Protein 1YA5 (pdb70)

Organism: Homo sapiens (NCBI:txid9606)

CATH classification: 2.60.40.10 (+1 more: 2.60.40.10)

GO terms:
  GO:0004713 protein tyrosine kinase activity (F, IDA)
  GO:0035995 detection of muscle stretch (P, IDA)
  GO:0030018 Z disc (C, IDA)
  GO:0005576 extracellular region (C, TAS)
  GO:0005829 cytosol (C, TAS)
  GO:0042802 identical protein binding (F, IPI)
  GO:0005515 protein binding (F, IPI)
  GO:0051015 actin filament binding (F, IDA)
  GO:0097493 structural molecule activity conferring elasticity (F, IDA)
  GO:0004674 protein serine/threonine kinase activity (F, IDA)
  GO:0031674 I band (C, IDA)
  GO:0005509 calcium ion binding (F, IDA)
  GO:0000794 condensed nuclear chromosome (C, IDA)
  GO:0005865 striated muscle thin filament (C, IDA)
  GO:0031430 M band (C, IDA)
  GO:0042805 actinin binding (F, IDA)
  GO:0051592 response to calcium ion (P, IDA)
  GO:0007076 mitotic chromosome condensation (P, IEP)
  GO:0097493 structural molecule activity conferring elasticity (F, TAS)
  GO:0035995 detection of muscle stretch (P, TAS)

Structure (mmCIF, N/CA/C/O backbone):
data_1YA5
#
_entry.id   1YA5
#
_cell.length_a   46.326
_cell.length_b   63.213
_cell.length_c   242.584
_cell.angle_alpha   90.00
_cell.angle_beta   90.00
_cell.angle_gamma   90.00
#
_symmetry.space_group_name_H-M   'P 21 21 21'
#
loop_
_entity.id
_entity.type
_entity.pdbx_description
1 polymer 'N2B-TITIN ISOFORM'
2 polymer TELETHONIN
3 non-polymer 'SULFATE ION'
4 water water
#
loop_
_atom_site.group_PDB
_atom_site.id
_atom_site.type_symbol
_atom_site.label_atom_id
_atom_site.label_alt_id
_atom_site.label_comp_id
_atom_site.label_asym_id
_atom_site.label_entity_id
_atom_site.label_seq_id
_atom_site.pdbx_PDB_ins_code
_atom_site.Cartn_x
_atom_site.Cartn_y
_atom_site.Cartn_z
_atom_site.occupancy
_atom_site.B_iso_or_equiv
_atom_site.auth_seq_id
_atom_site.auth_comp_id
_atom_site.auth_asym_id
_atom_site.auth_atom_id
_atom_site.pdbx_PDB_model_num
ATOM 1 N N . MET A 1 1 ? 21.246 39.957 7.040 1.00 58.74 1 MET A N 1
ATOM 2 C CA . MET A 1 1 ? 22.300 39.085 7.647 1.00 63.55 1 MET A CA 1
ATOM 3 C C . MET A 1 1 ? 22.504 37.768 6.893 1.00 61.43 1 MET A C 1
ATOM 4 O O . MET A 1 1 ? 21.594 37.258 6.243 1.00 59.80 1 MET A O 1
ATOM 9 N N . THR A 1 2 ? 23.711 37.227 6.991 1.00 61.66 2 THR A N 1
ATOM 10 C CA . THR A 1 2 ? 23.997 35.883 6.510 1.00 60.53 2 THR A CA 1
ATOM 11 C C . THR A 1 2 ? 23.137 34.901 7.287 1.00 57.38 2 THR A C 1
ATOM 12 O O . THR A 1 2 ? 23.099 34.962 8.516 1.00 53.91 2 THR A O 1
ATOM 16 N N . THR A 1 3 ? 22.458 34.003 6.584 1.00 53.73 3 THR A N 1
ATOM 17 C CA . THR A 1 3 ? 21.832 32.846 7.233 1.00 50.23 3 THR A CA 1
ATOM 18 C C . THR A 1 3 ? 22.869 32.069 8.039 1.00 52.01 3 THR A C 1
ATOM 19 O O . THR A 1 3 ? 24.057 32.091 7.719 1.00 48.93 3 THR A O 1
ATOM 23 N N . GLN A 1 4 ? 22.405 31.401 9.091 1.00 51.17 4 GLN A N 1
ATOM 24 C CA . GLN A 1 4 ? 23.258 30.500 9.851 1.00 49.43 4 GLN A CA 1
ATOM 25 C C . GLN A 1 4 ? 22.386 29.556 10.620 1.00 44.54 4 GLN A C 1
ATOM 26 O O . GLN A 1 4 ? 21.412 29.953 11.252 1.00 45.33 4 GLN A O 1
ATOM 32 N N . ALA A 1 5 ? 22.766 28.295 10.558 1.00 42.98 5 ALA A N 1
ATOM 33 C CA . ALA A 1 5 ? 22.058 27.261 11.276 1.00 45.24 5 ALA A CA 1
ATOM 34 C C . ALA A 1 5 ? 22.116 27.483 12.783 1.00 45.76 5 ALA A C 1
ATOM 35 O O . ALA A 1 5 ? 23.029 28.122 13.302 1.00 45.57 5 ALA A O 1
ATOM 37 N N . PRO A 1 6 ? 21.124 26.935 13.488 1.00 43.96 6 PRO A N 1
ATOM 38 C CA . PRO A 1 6 ? 21.087 27.076 14.924 1.00 42.43 6 PRO A CA 1
ATOM 39 C C . PRO A 1 6 ? 22.255 26.330 15.532 1.00 43.53 6 PRO A C 1
ATOM 40 O O . PRO A 1 6 ? 22.540 25.201 15.140 1.00 45.45 6 PRO A O 1
ATOM 44 N N . THR A 1 7 ? 22.923 26.933 16.494 1.00 40.88 7 THR A N 1
ATOM 45 C CA . THR A 1 7 ? 23.953 26.203 17.178 1.00 42.87 7 THR A CA 1
ATOM 46 C C . THR A 1 7 ? 24.064 26.588 18.644 1.00 43.92 7 THR A C 1
ATOM 47 O O . THR A 1 7 ? 24.006 27.767 18.991 1.00 51.63 7 THR A O 1
ATOM 51 N N . PHE A 1 8 ? 24.200 25.615 19.529 1.00 43.54 8 PHE A N 1
ATOM 52 C CA . PHE A 1 8 ? 24.347 25.987 20.928 1.00 41.52 8 PHE A CA 1
ATOM 53 C C . PHE A 1 8 ? 25.739 26.548 21.180 1.00 46.61 8 PHE A C 1
ATOM 54 O O . PHE A 1 8 ? 26.722 25.833 21.124 1.00 44.59 8 PHE A O 1
ATOM 62 N N . THR A 1 9 ? 25.829 27.846 21.444 1.00 44.35 9 THR A N 1
ATOM 63 C CA . THR A 1 9 ? 27.088 28.396 21.895 1.00 44.79 9 THR A CA 1
ATOM 64 C C . THR A 1 9 ? 27.341 28.025 23.349 1.00 41.33 9 THR A C 1
ATOM 65 O O . THR A 1 9 ? 28.468 27.831 23.765 1.00 45.19 9 THR A O 1
ATOM 69 N N . GLN A 1 10 ? 26.288 27.891 24.128 1.00 43.33 10 GLN A N 1
ATOM 70 C CA . GLN A 1 10 ? 26.422 27.154 25.372 1.00 45.63 10 GLN A CA 1
ATOM 71 C C . GLN A 1 10 ? 25.254 26.221 25.615 1.00 44.07 10 GLN A C 1
ATOM 72 O O . GLN A 1 10 ? 24.134 26.663 25.813 1.00 45.14 10 GLN A O 1
ATOM 78 N N . PRO A 1 11 ? 25.523 24.920 25.619 1.00 46.27 11 PRO A N 1
ATOM 79 C CA . PRO A 1 11 ? 24.472 23.903 25.712 1.00 45.62 11 PRO A CA 1
ATOM 80 C C . PRO A 1 11 ? 23.864 23.849 27.106 1.00 48.33 11 PRO A C 1
ATOM 81 O O . PRO A 1 11 ? 24.372 24.495 28.016 1.00 48.65 11 PRO A O 1
ATOM 85 N N . LEU A 1 12 ? 22.797 23.073 27.273 1.00 48.51 12 LEU A N 1
ATOM 86 C CA . LEU A 1 12 ? 22.179 22.892 28.579 1.00 47.18 12 LEU A CA 1
ATOM 87 C C . LEU A 1 12 ? 23.150 22.273 29.560 1.00 47.84 12 LEU A C 1
ATOM 88 O O . LEU A 1 12 ? 24.108 21.615 29.161 1.00 50.39 12 LEU A O 1
ATOM 93 N N . GLN A 1 13 ? 22.906 22.482 30.848 1.00 47.46 13 GLN A N 1
ATOM 94 C CA . GLN A 1 13 ? 23.545 21.662 31.850 1.00 47.95 13 GLN A CA 1
ATOM 95 C C . GLN A 1 13 ? 22.537 20.925 32.714 1.00 47.64 13 GLN A C 1
ATOM 96 O O . GLN A 1 13 ? 21.391 21.362 32.876 1.00 49.08 13 GLN A O 1
ATOM 102 N N . SER A 1 14 ? 22.986 19.800 33.259 1.00 48.07 14 SER A N 1
ATOM 103 C CA . SER A 1 14 ? 22.189 18.989 34.161 1.00 48.88 14 SER A CA 1
ATOM 104 C C . SER A 1 14 ? 22.034 19.711 35.491 1.00 48.51 14 SER A C 1
ATOM 105 O O . SER A 1 14 ? 22.789 20.630 35.822 1.00 46.45 14 SER A O 1
ATOM 108 N N . VAL A 1 15 ? 21.027 19.315 36.252 1.00 49.40 15 VAL A N 1
ATOM 109 C CA . VAL A 1 15 ? 20.590 20.149 37.352 1.00 45.34 15 VAL A CA 1
ATOM 110 C C . VAL A 1 15 ? 20.117 19.230 38.443 1.00 46.31 15 VAL A C 1
ATOM 111 O O . VAL A 1 15 ? 19.208 18.412 38.246 1.00 51.77 15 VAL A O 1
ATOM 115 N N . VAL A 1 16 ? 20.757 19.345 39.589 1.00 49.01 16 VAL A N 1
ATOM 116 C CA . VAL A 1 16 ? 20.381 18.590 40.759 1.00 45.69 16 VAL A CA 1
ATOM 117 C C . VAL A 1 16 ? 19.813 19.599 41.724 1.00 51.37 16 VAL A C 1
ATOM 118 O O . VAL A 1 16 ? 20.481 20.568 42.090 1.00 47.28 16 VAL A O 1
ATOM 122 N N . VAL A 1 17 ? 18.570 19.382 42.136 1.00 52.10 17 VAL A N 1
ATOM 123 C CA . VAL A 1 17 ? 17.911 20.334 42.994 1.00 50.36 17 VAL A CA 1
ATOM 124 C C . VAL A 1 17 ? 17.218 19.635 44.153 1.00 50.99 17 VAL A C 1
ATOM 125 O O . VAL A 1 17 ? 16.842 18.473 44.054 1.00 48.99 17 VAL A O 1
ATOM 129 N N . LEU A 1 18 ? 17.054 20.353 45.255 1.00 50.73 18 LEU A N 1
ATOM 130 C CA . LEU A 1 18 ? 16.273 19.853 46.369 1.00 49.31 18 LEU A CA 1
ATOM 131 C C . LEU A 1 18 ? 14.768 20.104 46.197 1.00 50.37 18 LEU A C 1
ATOM 132 O O . LEU A 1 18 ? 14.334 21.196 45.804 1.00 50.45 18 LEU A O 1
ATOM 137 N N . GLU A 1 19 ? 13.974 19.081 46.509 1.00 51.05 19 GLU A N 1
ATOM 138 C CA . GLU A 1 19 ? 12.514 19.163 46.421 1.00 50.30 19 GLU A CA 1
ATOM 139 C C . GLU A 1 19 ? 11.973 20.470 46.998 1.00 48.06 19 GLU A C 1
ATOM 140 O O . GLU A 1 19 ? 12.335 20.864 48.096 1.00 52.02 19 GLU A O 1
ATOM 146 N N . GLY A 1 20 ? 11.106 21.134 46.253 1.00 42.28 20 GLY A N 1
ATOM 147 C CA . GLY A 1 20 ? 10.542 22.386 46.697 1.00 49.17 20 GLY A CA 1
ATOM 148 C C . GLY A 1 20 ? 11.348 23.590 46.259 1.00 48.24 20 GLY A C 1
ATOM 149 O O . GLY A 1 20 ? 10.943 24.718 46.498 1.00 46.10 20 GLY A O 1
ATOM 150 N N . SER A 1 21 ? 12.481 23.345 45.600 1.00 52.53 21 SER A N 1
ATOM 151 C CA . SER A 1 21 ? 13.346 24.414 45.088 1.00 52.33 21 SER A CA 1
ATOM 152 C C . SER A 1 21 ? 13.115 24.774 43.614 1.00 54.01 21 SER A C 1
ATOM 153 O O . SER A 1 21 ? 12.481 24.016 42.870 1.00 53.04 21 SER A O 1
ATOM 156 N N . THR A 1 22 ? 13.634 25.933 43.202 1.00 51.61 22 THR A N 1
ATOM 157 C CA . THR A 1 22 ? 13.638 26.323 41.789 1.00 52.81 22 THR A CA 1
ATOM 158 C C . THR A 1 22 ? 14.695 25.598 40.965 1.00 50.53 22 THR A C 1
ATOM 159 O O . THR A 1 22 ? 15.866 25.577 41.337 1.00 49.19 22 THR A O 1
ATOM 163 N N . ALA A 1 23 ? 14.285 25.060 39.819 1.00 46.99 23 ALA A N 1
ATOM 164 C CA . ALA A 1 23 ? 15.195 24.434 38.871 1.00 43.96 23 ALA A CA 1
ATOM 165 C C . ALA A 1 23 ? 15.256 25.284 37.625 1.00 46.82 23 ALA A C 1
ATOM 166 O O . ALA A 1 23 ? 14.227 25.638 37.069 1.00 50.92 23 ALA A O 1
ATOM 168 N N . THR A 1 24 ? 16.465 25.633 37.204 1.00 48.23 24 THR A N 1
ATOM 169 C CA . THR A 1 24 ? 16.660 26.466 36.045 1.00 43.31 24 THR A CA 1
ATOM 170 C C . THR A 1 24 ? 17.486 25.748 34.984 1.00 44.27 24 THR A C 1
ATOM 171 O O . THR A 1 24 ? 18.605 25.319 35.234 1.00 45.37 24 THR A O 1
ATOM 175 N N . PHE A 1 25 ? 16.920 25.608 33.799 1.00 42.09 25 PHE A N 1
ATOM 176 C CA . PHE A 1 25 ? 17.659 25.099 32.668 1.00 42.42 25 PHE A CA 1
ATOM 177 C C . PHE A 1 25 ? 17.811 26.269 31.752 1.00 43.95 25 PHE A C 1
ATOM 178 O O . PHE A 1 25 ? 16.823 26.893 31.385 1.00 46.21 25 PHE A O 1
ATOM 186 N N . GLU A 1 26 ? 19.037 26.605 31.393 1.00 47.16 26 GLU A N 1
ATOM 187 C CA . GLU A 1 26 ? 19.204 27.640 30.398 1.00 52.28 26 GLU A CA 1
ATOM 188 C C . GLU A 1 26 ? 20.299 27.297 29.384 1.00 51.54 26 GLU A C 1
ATOM 189 O O . GLU A 1 26 ? 21.137 26.427 29.636 1.00 53.45 26 GLU A O 1
ATOM 195 N N . ALA A 1 27 ? 20.246 27.953 28.225 1.00 51.07 27 ALA A N 1
ATOM 196 C CA . ALA A 1 27 ? 21.154 27.686 27.104 1.00 50.69 27 ALA A CA 1
ATOM 197 C C . ALA A 1 27 ? 21.289 28.922 26.225 1.00 50.62 27 ALA A C 1
ATOM 198 O O . ALA A 1 27 ? 20.420 29.795 26.233 1.00 45.61 27 ALA A O 1
ATOM 200 N N . HIS A 1 28 ? 22.375 28.987 25.461 1.00 50.59 28 HIS A N 1
ATOM 201 C CA . HIS A 1 28 ? 22.538 30.042 24.484 1.00 51.28 28 HIS A CA 1
ATOM 202 C C . HIS A 1 28 ? 22.604 29.443 23.084 1.00 51.71 28 HIS A C 1
ATOM 203 O O . HIS A 1 28 ? 23.369 28.510 22.838 1.00 53.65 28 HIS A O 1
ATOM 210 N N . ILE A 1 29 ? 21.775 29.971 22.186 1.00 49.57 29 ILE A N 1
ATOM 211 C CA . ILE A 1 29 ? 21.642 29.475 20.824 1.00 47.40 29 ILE A CA 1
ATOM 212 C C . ILE A 1 29 ? 21.840 30.637 19.881 1.00 50.44 29 ILE A C 1
ATOM 213 O O . ILE A 1 29 ? 21.378 31.739 20.155 1.00 49.40 29 ILE A O 1
ATOM 218 N N . SER A 1 30 ? 22.526 30.415 18.772 1.00 49.87 30 SER A N 1
ATOM 219 C CA . SER A 1 30 ? 22.596 31.453 17.764 1.00 48.04 30 SER A CA 1
ATOM 220 C C . SER A 1 30 ? 22.163 30.875 16.439 1.00 49.73 30 SER A C 1
ATOM 221 O O . SER A 1 30 ? 22.137 29.660 16.274 1.00 48.98 30 SER A O 1
ATOM 224 N N . GLY A 1 31 ? 21.785 31.743 15.506 1.00 47.90 31 GLY 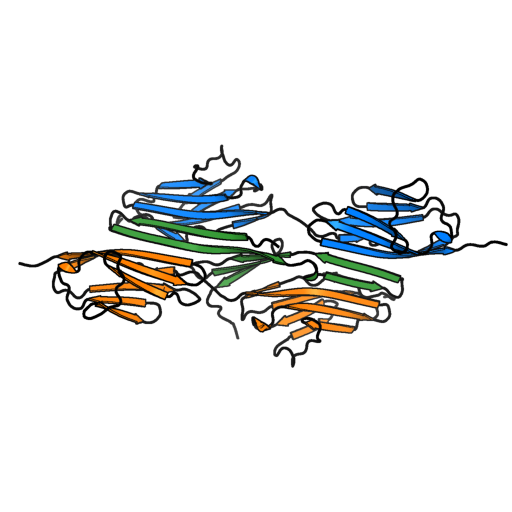A N 1
ATOM 225 C CA . GLY A 1 31 ? 21.475 31.297 14.163 1.00 48.52 31 GLY A CA 1
ATOM 226 C C . GLY A 1 31 ? 20.486 32.201 13.486 1.00 47.10 31 GLY A C 1
ATOM 227 O O . GLY A 1 31 ? 19.733 32.895 14.152 1.00 54.55 31 GLY A O 1
ATOM 228 N N . PHE A 1 32 ? 20.483 32.185 12.161 1.00 47.69 32 PHE A N 1
ATOM 229 C CA . PHE A 1 32 ? 19.727 33.147 11.398 1.00 47.48 32 PHE A CA 1
ATOM 230 C C . PHE A 1 32 ? 18.986 32.450 10.265 1.00 48.82 32 PHE A C 1
ATOM 231 O O . PHE A 1 32 ? 19.569 31.674 9.512 1.00 48.96 32 PHE A O 1
ATOM 239 N N . PRO A 1 33 ? 17.682 32.707 10.157 1.00 48.73 33 PRO A N 1
ATOM 240 C CA . PRO A 1 33 ? 16.934 33.555 11.090 1.00 47.62 33 PRO A CA 1
ATOM 241 C C . PRO A 1 33 ? 16.902 32.956 12.503 1.00 47.67 33 PRO A C 1
ATOM 242 O O . PRO A 1 33 ? 17.057 31.742 12.654 1.00 50.37 33 PRO A O 1
ATOM 246 N N . VAL A 1 34 ? 16.707 33.785 13.531 1.00 47.08 34 VAL A N 1
ATOM 247 C CA . VAL A 1 34 ? 16.693 33.269 14.906 1.00 46.58 34 VAL A CA 1
ATOM 248 C C . VAL A 1 34 ? 15.830 32.016 14.995 1.00 46.63 34 VAL A C 1
ATOM 249 O O . VAL A 1 34 ? 14.715 31.985 14.493 1.00 47.62 34 VAL A O 1
ATOM 253 N N . PRO A 1 35 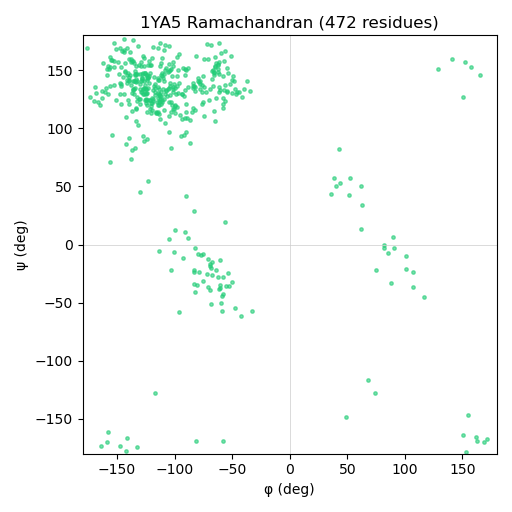? 16.376 30.956 15.588 1.00 45.63 35 PRO A N 1
ATOM 254 C CA . PRO A 1 35 ? 15.718 29.662 15.497 1.00 46.64 35 PRO A CA 1
ATOM 255 C C . PRO A 1 35 ? 14.374 29.641 16.185 1.00 46.81 35 PRO A C 1
ATOM 256 O O . PRO A 1 35 ? 14.077 30.503 16.997 1.00 46.36 35 PRO A O 1
ATOM 260 N N . GLU A 1 36 ? 13.558 28.661 15.828 1.00 48.99 36 GLU A N 1
ATOM 261 C CA . GLU A 1 36 ? 12.337 28.376 16.544 1.00 50.20 36 GLU A CA 1
ATOM 262 C C . GLU A 1 36 ? 12.737 27.365 17.584 1.00 48.03 36 GLU A C 1
ATOM 263 O O . GLU A 1 36 ? 13.441 26.412 17.286 1.00 48.41 36 GLU A O 1
ATOM 269 N N . VAL A 1 37 ? 12.315 27.576 18.819 1.00 49.74 37 VAL A N 1
ATOM 270 C CA . VAL A 1 37 ? 12.768 26.716 19.885 1.00 45.77 37 VAL A CA 1
ATOM 271 C C . VAL A 1 37 ? 11.608 26.074 20.607 1.00 45.15 37 VAL A C 1
ATOM 272 O O . VAL A 1 37 ? 10.507 26.597 20.637 1.00 45.55 37 VAL A O 1
ATOM 276 N N . SER A 1 38 ? 11.868 24.925 21.199 1.00 44.86 38 SER A N 1
ATOM 277 C CA . SER A 1 38 ? 10.843 24.228 21.934 1.00 43.42 38 SER A CA 1
ATOM 278 C C . SER A 1 38 ? 11.491 23.272 22.922 1.00 44.35 38 SER A C 1
ATOM 279 O O . SER A 1 38 ? 12.544 22.718 22.663 1.00 45.03 38 SER A O 1
ATOM 282 N N . TRP A 1 39 ? 10.849 23.096 24.065 1.00 48.21 39 TRP A N 1
ATOM 283 C CA . TRP A 1 39 ? 11.429 22.360 25.181 1.00 45.31 39 TRP A CA 1
ATOM 284 C C . TRP A 1 39 ? 10.658 21.063 25.336 1.00 43.22 39 TRP A C 1
ATOM 285 O O . TRP A 1 39 ? 9.451 21.039 25.117 1.00 47.25 39 TRP A O 1
ATOM 296 N N . PHE A 1 40 ? 11.350 19.998 25.718 1.00 44.07 40 PHE A N 1
ATOM 297 C CA . PHE A 1 40 ? 10.750 18.675 25.885 1.00 43.87 40 PHE A CA 1
ATOM 298 C C . PHE A 1 40 ? 11.196 18.030 27.189 1.00 50.40 40 PHE A C 1
ATOM 299 O O . PHE A 1 40 ? 12.337 18.203 27.633 1.00 46.04 40 PHE A O 1
ATOM 307 N N . ARG A 1 41 ? 10.306 17.245 27.781 1.00 50.09 41 ARG A N 1
ATOM 308 C CA . ARG A 1 41 ? 10.701 16.443 28.910 1.00 48.78 41 ARG A CA 1
ATOM 309 C C . ARG A 1 41 ? 10.429 15.008 28.566 1.00 46.96 41 ARG A C 1
ATOM 310 O O . ARG A 1 41 ? 9.326 14.645 28.203 1.00 41.46 41 ARG A O 1
ATOM 318 N N . ASP A 1 42 ? 11.464 14.191 28.661 1.00 51.85 42 ASP A N 1
ATOM 319 C CA . ASP A 1 42 ? 11.349 12.812 28.222 1.00 53.89 42 ASP A CA 1
ATOM 320 C C . ASP A 1 42 ? 10.608 12.723 26.894 1.00 50.31 42 ASP A C 1
ATOM 321 O O . ASP A 1 42 ? 9.638 11.993 26.774 1.00 49.88 42 ASP A O 1
ATOM 326 N N . GLY A 1 43 ? 11.076 13.476 25.900 1.00 50.87 43 GLY A N 1
ATOM 327 C CA . GLY A 1 43 ? 10.533 13.394 24.545 1.00 51.22 43 GLY A CA 1
ATOM 328 C C . GLY A 1 43 ? 9.171 14.033 24.278 1.00 51.89 43 GLY A C 1
ATOM 329 O O . GLY A 1 43 ? 8.849 14.329 23.127 1.00 54.32 43 GLY A O 1
ATOM 330 N N . GLN A 1 44 ? 8.361 14.229 25.318 1.00 48.91 44 GLN A N 1
ATOM 331 C CA . GLN A 1 44 ? 7.100 14.956 25.185 1.00 46.98 44 GLN A CA 1
ATOM 332 C C . GLN A 1 44 ? 7.331 16.457 25.293 1.00 49.57 44 GLN A C 1
ATOM 333 O O . GLN A 1 44 ? 8.100 16.890 26.131 1.00 54.96 44 GLN A O 1
ATOM 339 N N . VAL A 1 45 ? 6.669 17.265 24.476 1.00 49.33 45 VAL A N 1
ATOM 340 C CA . VAL A 1 45 ? 6.840 18.709 24.608 1.00 48.66 45 VAL A CA 1
ATOM 341 C C . VAL A 1 45 ? 6.314 19.211 25.929 1.00 49.41 45 VAL A C 1
ATOM 342 O O . VAL A 1 45 ? 5.410 18.619 26.514 1.00 53.27 45 VAL A O 1
ATOM 346 N N . ILE A 1 46 ? 6.887 20.312 26.394 1.00 48.69 46 ILE A N 1
ATOM 347 C CA . ILE A 1 46 ? 6.513 20.897 27.663 1.00 44.34 46 ILE A CA 1
ATOM 348 C C . ILE A 1 46 ? 5.597 22.102 27.474 1.00 45.75 46 ILE A C 1
ATOM 349 O O . ILE A 1 46 ? 5.846 22.943 26.629 1.00 43.80 46 ILE A O 1
ATOM 354 N N . SER A 1 47 ? 4.517 22.151 28.254 1.00 46.44 47 SER A N 1
ATOM 355 C CA . SER A 1 47 ? 3.677 23.334 28.376 1.00 42.70 47 SER A CA 1
ATOM 356 C C . SER A 1 47 ? 3.215 23.463 29.824 1.00 45.54 47 SER A C 1
ATOM 357 O O . SER A 1 47 ? 3.576 22.660 30.691 1.00 46.72 47 SER A O 1
ATOM 360 N N . THR A 1 48 ? 2.406 24.470 30.098 1.00 40.92 48 THR A N 1
ATOM 361 C CA . THR A 1 48 ? 1.976 24.661 31.457 1.00 40.60 48 THR A CA 1
ATOM 362 C C . THR A 1 48 ? 0.931 23.634 31.835 1.00 42.29 48 THR A C 1
ATOM 363 O O . THR A 1 48 ? 0.563 23.520 32.999 1.00 46.70 48 THR A O 1
ATOM 367 N N . SER A 1 49 ? 0.464 22.870 30.859 1.00 40.92 49 SER A N 1
ATOM 368 C CA . SER A 1 49 ? -0.459 21.794 31.146 1.00 40.53 49 SER A CA 1
ATOM 369 C C . SER A 1 49 ? 0.261 20.536 31.586 1.00 42.65 49 SER A C 1
ATOM 370 O O . SER A 1 49 ? -0.340 19.665 32.223 1.00 47.22 49 SER A O 1
ATOM 373 N N . THR A 1 50 ? 1.535 20.424 31.239 1.00 42.27 50 THR A N 1
ATOM 374 C CA . THR A 1 50 ? 2.314 19.264 31.668 1.00 44.17 50 THR A CA 1
ATOM 375 C C . THR A 1 50 ? 3.233 19.612 32.820 1.00 46.73 50 THR A C 1
ATOM 376 O O . THR A 1 50 ? 3.660 18.740 33.573 1.00 47.52 50 THR A O 1
ATOM 380 N N . LEU A 1 51 ? 3.548 20.891 32.957 1.00 48.05 51 LEU A N 1
ATOM 381 C CA . LEU A 1 51 ? 4.438 21.312 34.019 1.00 47.36 51 LEU A CA 1
ATOM 382 C C . LEU A 1 51 ? 3.929 22.571 34.656 1.00 49.61 51 LEU A C 1
ATOM 383 O O . LEU A 1 51 ? 4.489 23.643 34.459 1.00 55.15 51 LEU A O 1
ATOM 388 N N . PRO A 1 52 ? 2.868 22.450 35.443 1.00 53.88 52 PRO A N 1
ATOM 389 C CA . PRO A 1 52 ? 2.201 23.662 35.915 1.00 55.09 52 PRO A CA 1
ATOM 390 C C . PRO A 1 52 ? 3.204 24.521 36.684 1.00 51.81 52 PRO A C 1
ATOM 391 O O . PRO A 1 52 ? 3.856 24.038 37.595 1.00 51.46 52 PRO A O 1
ATOM 395 N N . GLY A 1 53 ? 3.343 25.777 36.301 1.00 50.50 53 GLY A N 1
ATOM 396 C CA . GLY A 1 53 ? 4.359 26.610 36.904 1.00 52.91 53 GLY A CA 1
ATOM 397 C C . GLY A 1 53 ? 5.432 27.093 35.951 1.00 55.27 53 GLY A C 1
ATOM 398 O O . GLY A 1 53 ? 5.788 28.275 35.975 1.00 55.17 53 GLY A O 1
ATOM 399 N N . VAL A 1 54 ? 5.947 26.187 35.121 1.00 53.72 54 VAL A N 1
ATOM 400 C CA . VAL A 1 54 ? 7.082 26.501 34.261 1.00 53.41 54 VAL A CA 1
ATOM 401 C C . VAL A 1 54 ? 6.955 27.894 33.690 1.00 53.35 54 VAL A C 1
ATOM 402 O O . VAL A 1 54 ? 5.892 28.303 33.229 1.00 53.34 54 VAL A O 1
ATOM 406 N N . GLN A 1 55 ? 8.049 28.622 33.755 1.00 54.09 55 GLN A N 1
ATOM 407 C CA . GLN A 1 55 ? 8.216 29.818 32.967 1.00 56.92 55 GLN A CA 1
ATOM 408 C C . GLN A 1 55 ? 9.180 29.404 31.879 1.00 53.17 55 GLN A C 1
ATOM 409 O O . GLN A 1 55 ? 9.746 28.325 31.954 1.00 58.33 55 GLN A O 1
ATOM 415 N N . ILE A 1 56 ? 9.387 30.241 30.873 1.00 52.54 56 ILE A N 1
ATOM 416 C CA . ILE A 1 56 ? 10.179 29.834 29.714 1.00 50.03 56 ILE A CA 1
ATOM 417 C C . ILE A 1 56 ? 10.367 31.050 28.840 1.00 47.27 56 ILE A C 1
ATOM 418 O O . ILE A 1 56 ? 9.401 31.709 28.478 1.00 51.59 56 ILE A O 1
ATOM 423 N N . SER A 1 57 ? 11.597 31.368 28.485 1.00 48.51 57 SER A N 1
ATOM 424 C CA . SER A 1 57 ? 11.795 32.547 27.672 1.00 49.47 57 SER A CA 1
ATOM 425 C C . SER A 1 57 ? 12.909 32.333 26.683 1.00 47.43 57 SER A C 1
ATOM 426 O O . SER A 1 57 ? 13.708 31.408 26.820 1.00 50.09 57 SER A O 1
ATOM 429 N N . PHE A 1 58 ? 12.967 33.229 25.696 1.00 48.33 58 PHE A N 1
ATOM 430 C CA . PHE A 1 58 ? 13.983 33.181 24.672 1.00 48.43 58 PHE A CA 1
ATOM 431 C C . PHE A 1 58 ? 14.159 34.602 24.128 1.00 45.84 58 PHE A C 1
ATOM 432 O O . PHE A 1 58 ? 13.417 35.010 23.241 1.00 53.68 58 PHE A O 1
ATOM 440 N N . SER A 1 59 ? 15.116 35.346 24.672 1.00 48.33 59 SER A N 1
ATOM 441 C CA . SER A 1 59 ? 15.462 36.656 24.124 1.00 51.16 59 SER A CA 1
ATOM 442 C C . SER A 1 59 ? 16.973 36.833 23.957 1.00 51.51 59 SER A C 1
ATOM 443 O O . SER A 1 59 ? 17.751 36.395 24.799 1.00 54.21 59 SER A O 1
ATOM 446 N N . ASP A 1 60 ? 17.365 37.475 22.869 1.00 51.75 60 ASP A N 1
ATOM 447 C CA . ASP A 1 60 ? 18.766 37.635 22.534 1.00 48.86 60 ASP A CA 1
ATOM 448 C C . ASP A 1 60 ? 19.589 36.377 22.819 1.00 50.65 60 ASP A C 1
ATOM 449 O O . ASP A 1 60 ? 20.631 36.432 23.465 1.00 45.95 60 ASP A O 1
ATOM 454 N N . GLY A 1 61 ? 19.096 35.248 22.314 1.00 51.99 61 GLY A N 1
ATOM 455 C CA . GLY A 1 61 ? 19.855 34.008 22.277 1.00 49.63 61 GLY A CA 1
ATOM 456 C C . GLY A 1 61 ? 19.808 33.261 23.591 1.00 43.93 61 GLY A C 1
ATOM 457 O O . GLY A 1 61 ? 20.400 32.199 23.715 1.00 47.82 61 GLY A O 1
ATOM 458 N N . ARG A 1 62 ? 19.108 33.835 24.578 1.00 50.29 62 ARG A N 1
ATOM 459 C CA . ARG A 1 62 ? 18.918 33.259 25.919 1.00 49.53 62 ARG A CA 1
ATOM 460 C C . ARG A 1 62 ? 17.667 32.371 25.932 1.00 51.60 62 ARG A C 1
ATOM 461 O O . ARG A 1 62 ? 16.554 32.890 25.880 1.00 54.57 62 ARG A O 1
ATOM 469 N N . ALA A 1 63 ? 17.837 31.053 26.009 1.00 48.92 63 ALA A N 1
ATOM 470 C CA . ALA A 1 63 ? 16.730 30.134 26.271 1.00 52.49 63 ALA A CA 1
ATOM 471 C C . ALA A 1 63 ? 16.791 29.684 27.718 1.00 51.83 63 ALA A C 1
ATOM 472 O O . ALA A 1 63 ? 17.868 29.614 28.305 1.00 59.62 63 ALA A O 1
ATOM 474 N N . LYS A 1 64 ? 15.656 29.375 28.301 1.00 52.29 64 LYS A N 1
ATOM 475 C CA . LYS A 1 64 ? 15.596 29.312 29.732 1.00 49.28 64 LYS A CA 1
ATOM 476 C C . LYS A 1 64 ? 14.288 28.674 30.076 1.00 47.15 64 LYS A C 1
ATOM 477 O O . LYS A 1 64 ? 13.243 29.052 29.554 1.00 44.86 64 LYS A O 1
ATOM 483 N N . LEU A 1 65 ? 14.364 27.679 30.927 1.00 44.34 65 LEU A N 1
ATOM 484 C CA . LEU A 1 65 ? 13.203 27.040 31.445 1.00 41.71 65 LEU A CA 1
ATOM 485 C C . LEU A 1 65 ? 13.446 26.968 32.942 1.00 44.60 65 LEU A C 1
ATOM 486 O O . LEU A 1 65 ? 14.491 26.494 33.378 1.00 47.49 65 LEU A O 1
ATOM 491 N N . THR A 1 66 ? 12.487 27.468 33.722 1.00 50.77 66 THR A N 1
ATOM 492 C CA . THR A 1 66 ? 12.536 27.435 35.193 1.00 45.49 66 THR A CA 1
ATOM 493 C C . THR A 1 66 ? 11.300 26.771 35.782 1.00 45.31 66 THR A C 1
ATOM 494 O O . THR A 1 66 ? 10.171 27.192 35.504 1.00 42.41 66 THR A O 1
ATOM 498 N N . ILE A 1 67 ? 11.508 25.746 36.596 1.00 44.01 67 ILE A N 1
ATOM 499 C CA . ILE A 1 67 ? 10.442 25.205 37.422 1.00 47.35 67 ILE A CA 1
ATOM 500 C C . ILE A 1 67 ? 10.470 25.814 38.822 1.00 49.87 67 ILE A C 1
ATOM 501 O O . ILE A 1 67 ? 11.399 25.574 39.592 1.00 49.80 67 ILE A O 1
ATOM 506 N N . PRO A 1 68 ? 9.460 26.626 39.147 1.00 54.36 68 PRO A N 1
ATOM 507 C CA . PRO A 1 68 ? 9.369 27.271 40.458 1.00 52.37 68 PRO A CA 1
ATOM 508 C C . PRO A 1 68 ? 9.596 26.398 41.695 1.00 56.34 68 PRO A C 1
ATOM 509 O O . PRO A 1 68 ? 10.461 26.738 42.516 1.00 59.32 68 PRO A O 1
ATOM 513 N N . ALA A 1 69 ? 8.864 25.296 41.855 1.00 53.82 69 ALA A N 1
ATOM 514 C CA . ALA A 1 69 ? 9.026 24.501 43.070 1.00 49.23 69 ALA A CA 1
ATOM 515 C C . ALA A 1 69 ? 9.056 23.027 42.744 1.00 48.99 69 ALA A C 1
ATOM 516 O O . ALA A 1 69 ? 8.067 22.326 42.880 1.00 53.17 69 ALA A O 1
ATOM 518 N N . VAL A 1 70 ? 10.208 22.544 42.323 1.00 53.21 70 VAL A N 1
ATOM 519 C CA . VAL A 1 70 ? 10.273 21.206 41.765 1.00 51.42 70 VAL A CA 1
ATOM 520 C C . VAL A 1 70 ? 9.677 20.150 42.676 1.00 51.29 70 VAL A C 1
ATOM 521 O O . VAL A 1 70 ? 9.720 20.271 43.892 1.00 52.92 70 VAL A O 1
ATOM 525 N N . THR A 1 71 ? 9.103 19.120 42.079 1.00 48.07 71 THR A N 1
ATOM 526 C CA . THR A 1 71 ? 8.695 17.955 42.832 1.00 51.32 71 THR A CA 1
ATOM 527 C C . THR A 1 71 ? 9.535 16.798 42.379 1.00 47.22 71 THR A C 1
ATOM 528 O O . THR A 1 71 ? 10.207 16.883 41.385 1.00 52.41 71 THR A O 1
ATOM 532 N N . LYS A 1 72 ? 9.480 15.687 43.085 1.00 57.05 72 LYS A N 1
ATOM 533 C CA . LYS A 1 72 ? 10.313 14.558 42.683 1.00 56.02 72 LYS A CA 1
ATOM 534 C C . LYS A 1 72 ? 9.833 13.957 41.392 1.00 54.39 72 LYS A C 1
ATOM 535 O O . LYS A 1 72 ? 10.563 13.213 40.742 1.00 58.39 72 LYS A O 1
ATOM 541 N N . ALA A 1 73 ? 8.604 14.268 41.008 1.00 53.57 73 ALA A N 1
ATOM 542 C CA . ALA A 1 73 ? 8.082 13.736 39.759 1.00 49.18 73 ALA A CA 1
ATOM 543 C C . ALA A 1 73 ? 8.774 14.419 38.591 1.00 50.40 73 ALA A C 1
ATOM 544 O O . ALA A 1 73 ? 8.888 13.852 37.514 1.00 50.62 73 ALA A O 1
ATOM 546 N N . ASN A 1 74 ? 9.263 15.635 38.824 1.00 49.36 74 ASN A N 1
ATOM 547 C CA . ASN A 1 74 ? 9.769 16.474 37.756 1.00 45.16 74 ASN A CA 1
ATOM 548 C C . ASN A 1 74 ? 11.088 16.005 37.163 1.00 49.56 74 ASN A C 1
ATOM 549 O O . ASN A 1 74 ? 11.490 16.462 36.101 1.00 45.82 74 ASN A O 1
ATOM 554 N N . SER A 1 75 ? 11.737 15.066 37.844 1.00 49.86 75 SER A N 1
ATOM 555 C CA . SER A 1 75 ? 13.028 14.548 37.415 1.00 49.77 75 SER A CA 1
ATOM 556 C C . SER A 1 75 ? 12.934 13.907 36.037 1.00 49.93 75 SER A C 1
ATOM 557 O O . SER A 1 75 ? 12.031 13.124 35.776 1.00 52.87 75 SER A O 1
ATOM 560 N N . GLY A 1 76 ? 13.870 14.246 35.155 1.00 50.03 76 GLY A N 1
ATOM 561 C CA . GLY A 1 76 ? 13.979 13.568 33.879 1.00 46.05 76 GLY A CA 1
ATOM 562 C C . GLY A 1 76 ? 14.905 14.239 32.887 1.00 49.91 76 GLY A C 1
ATOM 563 O O . GLY A 1 76 ? 15.634 15.159 33.233 1.00 53.07 76 GLY A O 1
ATOM 564 N N . ARG A 1 77 ? 14.868 13.762 31.647 1.00 48.90 77 ARG A N 1
ATOM 565 C CA . ARG A 1 77 ? 15.698 14.270 30.577 1.00 49.54 77 ARG A CA 1
ATOM 566 C C . ARG A 1 77 ? 15.006 15.476 30.005 1.00 46.03 77 ARG A C 1
ATOM 567 O O . ARG A 1 77 ? 13.920 15.378 29.476 1.00 51.57 77 ARG A O 1
ATOM 575 N N . TYR A 1 78 ? 15.643 16.615 30.105 1.00 48.37 78 TYR A N 1
ATOM 576 C CA . TYR A 1 78 ? 15.107 17.815 29.507 1.00 47.03 78 TYR A CA 1
ATOM 577 C C . TYR A 1 78 ? 15.891 18.160 28.250 1.00 49.01 78 TYR A C 1
ATOM 578 O O . TYR A 1 78 ? 17.118 18.095 28.250 1.00 49.03 78 TYR A O 1
ATOM 587 N N . SER A 1 79 ? 15.192 18.497 27.169 1.00 52.98 79 SER A N 1
ATOM 588 C CA . SER A 1 79 ? 15.824 18.841 25.890 1.00 49.51 79 SER A CA 1
ATOM 589 C C . SER A 1 79 ? 15.332 20.167 25.412 1.00 44.27 79 SER A C 1
ATOM 590 O O . SER A 1 79 ? 14.220 20.579 25.726 1.00 48.89 79 SER A O 1
ATOM 593 N N . LEU A 1 80 ? 16.163 20.814 24.629 1.00 48.24 80 LEU A N 1
ATOM 594 C CA . LEU A 1 80 ? 15.822 22.036 23.955 1.00 44.64 80 LEU A CA 1
ATOM 595 C C . LEU A 1 80 ? 16.104 21.774 22.487 1.00 44.37 80 LEU A C 1
ATOM 596 O O . LEU A 1 80 ? 17.210 21.374 22.140 1.00 48.67 80 LEU A O 1
ATOM 601 N N . LYS A 1 81 ? 15.120 21.977 21.630 1.00 42.40 81 LYS A N 1
ATOM 602 C CA . LYS A 1 81 ? 15.332 21.889 20.190 1.00 42.48 81 LYS A CA 1
ATOM 603 C C . LYS A 1 81 ? 15.266 23.265 19.557 1.00 43.84 81 LYS A C 1
ATOM 604 O O . LYS A 1 81 ? 14.462 24.103 19.959 1.00 42.91 81 LYS A O 1
ATOM 610 N N . ALA A 1 82 ? 16.148 23.493 18.585 1.00 45.12 82 ALA A N 1
ATOM 611 C CA . ALA A 1 82 ? 16.183 24.738 17.820 1.00 47.98 82 ALA A CA 1
ATOM 612 C C . ALA A 1 82 ? 16.282 24.450 16.325 1.00 48.53 82 ALA A C 1
ATOM 613 O O . ALA A 1 82 ? 17.209 23.767 15.876 1.00 48.40 82 ALA A O 1
ATOM 615 N N . THR A 1 83 ? 15.332 24.967 15.553 1.00 45.22 83 THR A N 1
ATOM 616 C CA . THR A 1 83 ? 15.362 24.762 14.109 1.00 46.08 83 THR A CA 1
ATOM 617 C C . THR A 1 83 ? 15.238 26.096 13.391 1.00 42.64 83 THR A C 1
ATOM 618 O O . THR A 1 83 ? 14.533 26.997 13.842 1.00 45.45 83 THR A O 1
ATOM 622 N N . ASN A 1 84 ? 15.938 26.228 12.279 1.00 43.48 84 ASN A N 1
ATOM 623 C CA . ASN A 1 84 ? 15.586 27.224 11.284 1.00 46.06 84 ASN A CA 1
ATOM 624 C C . ASN A 1 84 ? 15.791 26.650 9.890 1.00 47.67 84 ASN A C 1
ATOM 625 O O . ASN A 1 84 ? 15.926 25.425 9.741 1.00 46.25 84 ASN A O 1
ATOM 630 N N . GLY A 1 85 ? 15.783 27.507 8.871 1.00 46.01 85 GLY A N 1
ATOM 631 C CA . GLY A 1 85 ? 15.905 27.033 7.498 1.00 45.77 85 GLY A CA 1
ATOM 632 C C . GLY A 1 85 ? 17.205 26.287 7.249 1.00 48.32 85 GLY A C 1
ATOM 633 O O . GLY A 1 85 ? 17.245 25.304 6.513 1.00 51.33 85 GLY A O 1
ATOM 634 N N . SER A 1 86 ? 18.281 26.755 7.865 1.00 47.50 86 SER A N 1
ATOM 635 C CA . SER A 1 86 ? 19.589 26.188 7.611 1.00 45.20 86 SER A CA 1
ATOM 636 C C . SER A 1 86 ? 19.896 24.926 8.398 1.00 40.48 86 SER A C 1
ATOM 637 O O . SER A 1 86 ? 20.956 24.349 8.231 1.00 42.80 86 SER A O 1
ATOM 640 N N . GLY A 1 87 ? 18.993 24.495 9.267 1.00 45.47 87 GLY A N 1
ATOM 641 C CA . GLY A 1 87 ? 19.301 23.320 10.083 1.00 47.56 87 GLY A CA 1
ATOM 642 C C . GLY A 1 87 ? 18.647 23.270 11.451 1.00 46.70 87 GLY A C 1
ATOM 643 O O . GLY A 1 87 ? 17.691 23.982 11.712 1.00 44.08 87 GLY A O 1
ATOM 644 N N . GLN A 1 88 ? 19.154 22.406 12.322 1.00 46.92 88 GLN A N 1
ATOM 645 C CA . GLN A 1 88 ? 18.545 22.230 13.620 1.00 45.60 88 GLN A CA 1
ATOM 646 C C . GLN A 1 88 ? 19.506 21.670 14.650 1.00 46.66 88 GLN A C 1
ATOM 647 O O . GLN A 1 88 ? 20.446 20.962 14.304 1.00 47.69 88 GLN A O 1
ATOM 653 N N . ALA A 1 89 ? 19.274 22.011 15.917 1.00 44.11 89 ALA A N 1
ATOM 654 C CA . ALA A 1 89 ? 20.113 21.557 17.030 1.00 41.91 89 ALA A CA 1
ATOM 655 C C . ALA A 1 89 ? 19.276 21.181 18.226 1.00 45.58 89 ALA A C 1
ATOM 656 O O . ALA A 1 89 ? 18.243 21.795 18.500 1.00 49.10 89 ALA A O 1
ATOM 658 N N . THR A 1 90 ? 19.730 20.174 18.949 1.00 44.45 90 THR A N 1
ATOM 659 C CA . THR A 1 90 ? 19.106 19.794 20.199 1.00 44.77 90 THR A CA 1
ATOM 660 C C . THR A 1 90 ? 20.154 19.712 21.308 1.00 44.60 90 THR A C 1
ATOM 661 O O . THR A 1 90 ? 21.289 19.304 21.096 1.00 45.06 90 THR A O 1
ATOM 665 N N . SER A 1 91 ? 19.757 20.110 22.496 1.00 48.01 91 SER A N 1
ATOM 666 C CA . SER A 1 91 ? 20.584 20.005 23.681 1.00 43.50 91 SER A CA 1
ATOM 667 C C . SER A 1 91 ? 19.773 19.266 24.740 1.00 42.26 91 SER A C 1
ATOM 668 O O . SER A 1 91 ? 18.587 19.538 24.948 1.00 41.62 91 SER A O 1
ATOM 671 N N . THR A 1 92 ? 20.403 18.316 25.398 1.00 41.14 92 THR A N 1
ATOM 672 C CA . THR A 1 92 ? 19.683 17.476 26.336 1.00 43.50 92 THR A CA 1
ATOM 673 C C . THR A 1 92 ? 20.487 17.381 27.613 1.00 42.50 92 THR A C 1
ATOM 674 O O . THR A 1 92 ? 21.699 17.280 27.570 1.00 44.60 92 THR A O 1
ATOM 678 N N . ALA A 1 93 ? 19.793 17.418 28.739 1.00 45.26 93 ALA A N 1
ATOM 679 C CA . ALA A 1 93 ? 20.401 17.484 30.061 1.00 48.92 93 ALA A CA 1
ATOM 680 C C . ALA A 1 93 ? 19.405 16.832 31.026 1.00 48.41 93 ALA A C 1
ATOM 681 O O . ALA A 1 93 ? 18.216 16.769 30.714 1.00 53.77 93 ALA A O 1
ATOM 683 N N . GLU A 1 94 ? 19.864 16.352 32.183 1.00 51.35 94 GLU A N 1
ATOM 684 C CA . GLU A 1 94 ? 18.941 15.794 33.197 1.00 50.77 94 GLU A CA 1
ATOM 685 C C . GLU A 1 94 ? 18.599 16.701 34.400 1.00 47.01 94 GLU A C 1
ATOM 686 O O . GLU A 1 94 ? 19.384 17.574 34.815 1.00 46.79 94 GLU A O 1
ATOM 692 N N . LEU A 1 95 ? 17.424 16.462 34.972 1.00 47.20 95 LEU A N 1
ATOM 693 C CA . LEU A 1 95 ? 17.059 17.034 36.271 1.00 47.19 95 LEU A CA 1
ATOM 694 C C . LEU A 1 95 ? 16.959 15.921 37.282 1.00 47.07 95 LEU A C 1
ATOM 695 O O . LEU A 1 95 ? 16.247 14.942 37.061 1.00 51.35 95 LEU A O 1
ATOM 700 N N . LEU A 1 96 ? 17.699 16.053 38.374 1.00 47.73 96 LEU A N 1
ATOM 701 C CA . LEU A 1 96 ? 17.568 15.142 39.477 1.00 45.87 96 LEU A CA 1
ATOM 702 C C . LEU A 1 96 ? 17.070 15.926 40.640 1.00 45.90 96 LEU A C 1
ATOM 703 O O . LEU A 1 96 ? 17.718 16.843 41.111 1.00 51.71 96 LEU A O 1
ATOM 708 N N . VAL A 1 97 ? 15.865 15.604 41.059 1.00 52.17 97 VAL A N 1
ATOM 709 C CA . VAL A 1 97 ? 15.296 16.194 42.244 1.00 50.68 97 VAL A CA 1
ATOM 710 C C . VAL A 1 97 ? 15.518 15.266 43.431 1.00 52.16 97 VAL A C 1
ATOM 711 O O . VAL A 1 97 ? 15.344 14.033 43.350 1.00 48.19 97 VAL A O 1
ATOM 715 N N . LYS A 1 98 ? 15.865 15.894 44.544 1.00 51.37 98 LYS A N 1
ATOM 716 C CA . LYS A 1 98 ? 16.339 15.215 45.728 1.00 48.21 98 LYS A CA 1
ATOM 717 C C . LYS A 1 98 ? 15.536 15.651 46.949 1.00 51.71 98 LYS A C 1
ATOM 718 O O . LYS A 1 98 ? 15.083 16.801 47.041 1.00 46.23 98 LYS A O 1
ATOM 724 N N . ALA A 1 99 ? 15.373 14.724 47.892 1.00 49.69 99 ALA A N 1
ATOM 725 C CA . ALA A 1 99 ? 14.649 14.994 49.127 1.00 48.61 99 ALA A CA 1
ATOM 726 C C . ALA A 1 99 ? 15.517 15.759 50.086 1.00 49.24 99 ALA A C 1
ATOM 727 O O . ALA A 1 99 ? 16.719 15.474 50.187 1.00 51.45 99 ALA A O 1
ATOM 729 N N . GLU A 1 100 ? 14.934 16.736 50.779 1.00 47.02 100 GLU A N 1
ATOM 730 C CA . GLU A 1 100 ? 15.654 17.393 51.867 1.00 54.77 100 GLU A CA 1
ATOM 731 C C . GLU A 1 100 ? 15.624 16.389 52.989 1.00 53.41 100 GLU A C 1
ATOM 732 O O . GLU A 1 100 ? 14.553 15.943 53.396 1.00 56.12 100 GLU A O 1
ATOM 738 N N . THR A 1 101 ? 16.805 16.010 53.456 1.00 52.64 101 THR A N 1
ATOM 739 C CA . THR A 1 101 ? 16.928 15.151 54.607 1.00 50.26 101 THR A CA 1
ATOM 740 C C . THR A 1 101 ? 17.689 15.971 55.606 1.00 52.50 101 THR A C 1
ATOM 741 O O . THR A 1 101 ? 18.173 17.052 55.280 1.00 50.20 101 THR A O 1
ATOM 745 N N . ALA A 1 102 ? 17.744 15.474 56.835 1.00 50.64 102 ALA A N 1
ATOM 746 C CA . ALA A 1 102 ? 18.571 16.039 57.886 1.00 48.87 102 ALA A CA 1
ATOM 747 C C . ALA A 1 102 ? 18.771 14.923 58.883 1.00 49.81 102 ALA A C 1
ATOM 748 O O . ALA A 1 102 ? 17.808 14.264 59.292 1.00 52.97 102 ALA A O 1
ATOM 750 N N . PRO A 1 103 ? 20.025 14.672 59.251 1.00 49.76 103 PRO A N 1
ATOM 751 C CA . PRO A 1 103 ? 20.334 13.667 60.264 1.00 49.98 103 PRO A CA 1
ATOM 752 C C . PRO A 1 103 ? 19.781 14.052 61.632 1.00 51.56 103 PRO A C 1
ATOM 753 O O . PRO A 1 103 ? 19.606 15.236 61.908 1.00 49.28 103 PRO A O 1
ATOM 757 N N . PRO A 1 104 ? 19.502 13.052 62.490 1.00 52.48 104 PRO A N 1
ATOM 758 C CA . PRO A 1 104 ? 18.972 13.290 63.823 1.00 46.17 104 PRO A CA 1
ATOM 759 C C . PRO A 1 104 ? 19.804 14.296 64.584 1.00 46.58 104 PRO A C 1
ATOM 760 O O . PRO A 1 104 ? 21.026 14.285 64.523 1.00 48.62 104 PRO A O 1
ATOM 764 N N . ASN A 1 105 ? 19.141 15.192 65.282 1.00 51.98 105 ASN A N 1
ATOM 765 C CA . ASN A 1 105 ? 19.844 16.134 66.136 1.00 46.03 105 ASN A CA 1
ATOM 766 C C . ASN A 1 105 ? 19.139 16.203 67.480 1.00 48.38 105 ASN A C 1
ATOM 767 O O . ASN A 1 105 ? 17.907 16.247 67.546 1.00 49.31 105 ASN A O 1
ATOM 772 N N . PHE A 1 106 ? 19.917 16.162 68.552 1.00 52.92 106 PHE A N 1
ATOM 773 C CA . PHE A 1 106 ? 19.379 16.401 69.883 1.00 48.01 106 PHE A CA 1
ATOM 774 C C . PHE A 1 106 ? 19.514 17.884 70.210 1.00 47.68 106 PHE A C 1
ATOM 775 O O . PHE A 1 106 ? 20.562 18.345 70.670 1.00 41.33 106 PHE A O 1
ATOM 783 N N . VAL A 1 107 ? 18.453 18.630 69.932 1.00 45.50 107 VAL A N 1
ATOM 784 C CA . VAL A 1 107 ? 18.370 20.023 70.364 1.00 44.47 107 VAL A CA 1
ATOM 785 C C . VAL A 1 107 ? 18.507 20.101 71.870 1.00 44.22 107 VAL A C 1
ATOM 786 O O . VAL A 1 107 ? 19.212 20.964 72.393 1.00 51.83 107 VAL A O 1
ATOM 790 N N . GLN A 1 108 ? 17.841 19.190 72.565 1.00 44.40 108 GLN A N 1
ATOM 791 C CA . GLN A 1 108 ? 17.986 19.066 74.000 1.00 44.76 108 GLN A CA 1
ATOM 792 C C . GLN A 1 108 ? 18.492 17.663 74.285 1.00 48.23 108 GLN A C 1
ATOM 793 O O . GLN A 1 108 ? 17.841 16.683 73.952 1.00 50.84 108 GLN A O 1
ATOM 799 N N . ARG A 1 109 ? 19.660 17.555 74.895 1.00 49.67 109 ARG A N 1
ATOM 800 C CA . ARG A 1 109 ? 20.161 16.247 75.256 1.00 50.23 109 ARG A CA 1
ATOM 801 C C . ARG A 1 109 ? 19.735 15.916 76.682 1.00 51.40 109 ARG A C 1
ATOM 802 O O . ARG A 1 109 ? 19.496 16.819 77.497 1.00 49.22 109 ARG A O 1
ATOM 810 N N . LEU A 1 110 ? 19.601 14.617 76.948 1.00 47.95 110 LEU A N 1
ATOM 811 C CA . LEU A 1 110 ? 19.265 14.086 78.263 1.00 46.26 110 LEU A CA 1
ATOM 812 C C . LEU A 1 110 ? 20.191 14.719 79.285 1.00 49.33 110 LEU A C 1
ATOM 813 O O . LEU A 1 110 ? 21.352 14.961 78.985 1.00 52.30 110 LEU A O 1
ATOM 818 N N . GLN A 1 111 ? 19.701 14.976 80.492 1.00 48.69 111 GLN A N 1
ATOM 819 C CA . GLN A 1 111 ? 20.561 15.523 81.526 1.00 48.50 111 GLN A CA 1
ATOM 820 C C . GLN A 1 111 ? 20.622 14.625 82.743 1.00 47.00 111 GLN A C 1
ATOM 821 O O . GLN A 1 111 ? 19.663 13.915 83.064 1.00 43.16 111 GLN A O 1
ATOM 827 N N . SER A 1 112 ? 21.775 14.641 83.395 1.00 44.18 112 SER A N 1
ATOM 828 C CA . SER A 1 112 ? 22.006 13.808 84.556 1.00 46.92 112 SER A CA 1
ATOM 829 C C . SER A 1 112 ? 21.379 14.422 85.799 1.00 47.98 112 SER A C 1
ATOM 830 O O . SER A 1 112 ? 21.415 15.640 85.994 1.00 46.23 112 SER A O 1
ATOM 833 N N . MET A 1 113 ? 20.803 13.571 86.641 1.00 51.68 113 MET A N 1
ATOM 834 C CA . MET A 1 113 ? 20.155 14.051 87.848 1.00 54.07 113 MET A CA 1
ATOM 835 C C . MET A 1 113 ? 20.141 13.012 88.969 1.00 52.02 113 MET A C 1
ATOM 836 O O . MET A 1 113 ? 20.176 11.807 88.717 1.00 52.62 113 MET A O 1
ATOM 841 N N . THR A 1 114 ? 20.101 13.497 90.206 1.00 47.65 114 THR A N 1
ATOM 842 C CA . THR A 1 114 ? 19.840 12.658 91.366 1.00 49.22 114 THR A CA 1
ATOM 843 C C . THR A 1 114 ? 18.456 12.986 91.912 1.00 45.79 114 THR A C 1
ATOM 844 O O . THR A 1 114 ? 18.011 14.126 91.847 1.00 36.56 114 THR A O 1
ATOM 848 N N . VAL A 1 115 ? 17.770 11.983 92.446 1.00 45.47 115 VAL A N 1
ATOM 849 C CA . VAL A 1 115 ? 16.475 12.240 93.071 1.00 44.06 115 VAL A CA 1
ATOM 850 C C . VAL A 1 115 ? 16.221 11.380 94.303 1.00 43.71 115 VAL A C 1
ATOM 851 O O . VAL A 1 115 ? 16.951 10.430 94.567 1.00 48.15 115 VAL A O 1
ATOM 855 N N . ARG A 1 116 ? 15.180 11.742 95.059 1.00 45.39 116 ARG A N 1
ATOM 856 C CA . ARG A 1 116 ? 14.784 11.056 96.274 1.00 49.15 116 ARG A CA 1
ATOM 857 C C . ARG A 1 116 ? 13.762 9.985 95.934 1.00 47.85 116 ARG A C 1
ATOM 858 O O . ARG A 1 116 ? 12.758 10.265 95.274 1.00 48.52 116 ARG A O 1
ATOM 866 N N . GLN A 1 117 ? 14.002 8.760 96.367 1.00 47.01 117 GLN A N 1
ATOM 867 C CA . GLN A 1 117 ? 13.112 7.673 95.982 1.00 47.85 117 GLN A CA 1
ATOM 868 C C . GLN A 1 117 ? 11.668 8.073 96.251 1.00 48.31 117 GLN A C 1
ATOM 869 O O . GLN A 1 117 ? 11.385 8.734 97.250 1.00 48.21 117 GLN A O 1
ATOM 875 N N . GLY A 1 118 ? 10.768 7.690 95.349 1.00 47.46 118 GLY A N 1
ATOM 876 C CA . GLY A 1 118 ? 9.346 7.949 95.520 1.00 45.13 118 GLY A CA 1
ATOM 877 C C . GLY A 1 118 ? 8.839 9.040 94.599 1.00 48.34 118 GLY A C 1
ATOM 878 O O . GLY A 1 118 ? 7.651 9.095 94.286 1.00 45.98 118 GLY A O 1
ATOM 879 N N . SER A 1 119 ? 9.739 9.906 94.150 1.00 46.28 119 SER A N 1
ATOM 880 C CA . SER A 1 119 ? 9.331 11.071 93.374 1.00 48.15 119 SER A CA 1
ATOM 881 C C . SER A 1 119 ? 9.100 10.732 91.910 1.00 46.71 119 SER A C 1
ATOM 882 O O . SER A 1 119 ? 9.546 9.696 91.426 1.00 45.94 119 SER A O 1
ATOM 885 N N . GLN A 1 120 ? 8.391 11.614 91.216 1.00 45.04 120 GLN A N 1
ATOM 886 C CA . GLN A 1 120 ? 8.178 11.499 89.780 1.00 44.61 120 GLN A CA 1
ATOM 887 C C . GLN A 1 120 ? 9.464 11.899 89.072 1.00 44.45 120 GLN A C 1
ATOM 888 O O . GLN A 1 120 ? 10.185 12.768 89.555 1.00 41.55 120 GLN A O 1
ATOM 894 N N . VAL A 1 121 ? 9.763 11.243 87.948 1.00 47.80 121 VAL A N 1
ATOM 895 C CA . VAL A 1 121 ? 10.944 11.579 87.143 1.00 47.16 121 VAL A CA 1
ATOM 896 C C . VAL A 1 121 ? 10.654 11.676 85.649 1.00 47.09 121 VAL A C 1
ATOM 897 O O . VAL A 1 121 ? 10.274 10.694 85.017 1.00 48.86 121 VAL A O 1
ATOM 901 N N . ARG A 1 122 ? 10.834 12.874 85.101 1.00 52.45 122 ARG A N 1
ATOM 902 C CA . ARG A 1 122 ? 10.758 13.104 83.653 1.00 53.49 122 ARG A CA 1
ATOM 903 C C . ARG A 1 122 ? 12.147 13.255 83.022 1.00 51.60 122 ARG A C 1
ATOM 904 O O . ARG A 1 122 ? 12.853 14.223 83.298 1.00 45.21 122 ARG A O 1
ATOM 912 N N . LEU A 1 123 ? 12.535 12.307 82.171 1.00 46.40 123 LEU A N 1
ATOM 913 C CA . LEU A 1 123 ? 13.786 12.443 81.434 1.00 47.39 123 LEU A CA 1
ATOM 914 C C . LEU A 1 123 ? 13.492 12.813 80.002 1.00 47.78 123 LEU A C 1
ATOM 915 O O . LEU A 1 123 ? 12.980 11.996 79.251 1.00 46.91 123 LEU A O 1
ATOM 920 N N . GLN A 1 124 ? 13.828 14.036 79.613 1.00 48.07 124 GLN A N 1
ATOM 921 C CA . GLN A 1 124 ? 13.443 14.515 78.300 1.00 47.36 124 GLN A CA 1
ATOM 922 C C . GLN A 1 124 ? 14.554 14.967 77.362 1.00 48.37 124 GLN A C 1
ATOM 923 O O . GLN A 1 124 ? 15.647 15.352 77.778 1.00 48.13 124 GLN A O 1
ATOM 929 N N . VAL A 1 125 ? 14.225 14.945 76.078 1.00 49.24 125 VAL A N 1
ATOM 930 C CA . VAL A 1 125 ? 15.143 15.297 75.019 1.00 46.93 125 VAL A CA 1
ATOM 931 C C . VAL A 1 125 ? 14.315 15.946 73.932 1.00 49.64 125 VAL A C 1
ATOM 932 O O . VAL A 1 125 ? 13.119 15.661 73.813 1.00 47.95 125 VAL A O 1
ATOM 936 N N . ARG A 1 126 ? 14.936 16.825 73.152 1.00 47.42 126 ARG A N 1
ATOM 937 C CA . ARG A 1 126 ? 14.290 17.355 71.966 1.00 45.28 126 ARG A CA 1
ATOM 938 C C . ARG A 1 126 ? 15.106 16.999 70.745 1.00 49.22 126 ARG A C 1
ATOM 939 O O . ARG A 1 126 ? 16.272 17.394 70.640 1.00 50.98 126 ARG A O 1
ATOM 947 N N . VAL A 1 127 ? 14.474 16.284 69.811 1.00 52.22 127 VAL A N 1
ATOM 948 C CA . VAL A 1 127 ? 15.143 15.693 68.649 1.00 49.15 127 VAL A CA 1
ATOM 949 C C . VAL A 1 127 ? 14.550 16.139 67.310 1.00 49.72 127 VAL A C 1
ATOM 950 O O . VAL A 1 127 ? 13.340 16.139 67.123 1.00 51.55 127 VAL A O 1
ATOM 954 N N . THR A 1 128 ? 15.412 16.493 66.369 1.00 46.18 128 THR A N 1
ATOM 955 C CA . THR A 1 128 ? 14.976 16.888 65.041 1.00 46.47 128 THR A CA 1
ATOM 956 C C . THR A 1 128 ? 15.579 15.925 64.039 1.00 46.78 128 THR A C 1
ATOM 957 O O . THR A 1 128 ? 16.572 15.279 64.329 1.00 44.98 128 THR A O 1
ATOM 961 N N . GLY A 1 129 ? 14.992 15.865 62.847 1.00 48.52 129 GLY A N 1
ATOM 962 C CA . GLY A 1 129 ? 15.475 15.015 61.773 1.00 47.14 129 GLY A CA 1
ATOM 963 C C . GLY A 1 129 ? 14.447 14.852 60.671 1.00 47.28 129 GLY A C 1
ATOM 964 O O . GLY A 1 129 ? 13.251 14.816 60.911 1.00 46.28 129 GLY A O 1
ATOM 965 N N . ILE A 1 130 ? 14.931 14.755 59.443 1.00 49.51 130 ILE A N 1
ATOM 966 C CA . ILE A 1 130 ? 14.089 14.546 58.272 1.00 47.78 130 ILE A CA 1
ATOM 967 C C . ILE A 1 130 ? 14.782 13.454 57.486 1.00 45.41 130 ILE A C 1
ATOM 968 O O . ILE A 1 130 ? 15.906 13.627 57.055 1.00 50.12 130 ILE A O 1
ATOM 973 N N . PRO A 1 131 ? 14.128 12.315 57.322 1.00 46.61 131 PRO A N 1
ATOM 974 C CA . PRO A 1 131 ? 12.787 12.055 57.843 1.00 48.58 131 PRO A CA 1
ATOM 975 C C . PRO A 1 131 ? 12.808 11.987 59.353 1.00 48.65 131 PRO A C 1
ATOM 976 O O . PRO A 1 131 ? 13.869 12.017 59.949 1.00 50.28 131 PRO A O 1
ATOM 980 N N . THR A 1 132 ? 11.630 11.929 59.957 1.00 53.09 132 THR A N 1
ATOM 981 C CA . THR A 1 132 ? 11.454 11.925 61.401 1.00 51.81 132 THR A CA 1
ATOM 982 C C . THR A 1 132 ? 12.187 10.765 62.047 1.00 52.61 132 THR A C 1
ATOM 983 O O . THR A 1 132 ? 11.883 9.607 61.782 1.00 51.80 132 THR A O 1
ATOM 987 N N . PRO A 1 133 ? 13.168 11.065 62.902 1.00 52.84 133 PRO A N 1
ATOM 988 C CA . PRO A 1 133 ? 13.902 9.973 63.526 1.00 51.26 133 PRO A CA 1
ATOM 989 C C . PRO A 1 133 ? 13.039 9.050 64.400 1.00 50.27 133 PRO A C 1
ATOM 990 O O . PRO A 1 133 ? 12.075 9.486 65.018 1.00 51.05 133 PRO A O 1
ATOM 994 N N . VAL A 1 134 ? 13.389 7.775 64.429 1.00 51.92 134 VAL A N 1
ATOM 995 C CA . VAL A 1 134 ? 12.853 6.881 65.428 1.00 49.92 134 VAL A CA 1
ATOM 996 C C . VAL A 1 134 ? 13.597 7.133 66.732 1.00 48.04 134 VAL A C 1
ATOM 997 O O . VAL A 1 134 ? 14.819 7.259 66.744 1.00 47.35 134 VAL A O 1
ATOM 1001 N N . VAL A 1 135 ? 12.854 7.237 67.821 1.00 45.95 135 VAL A N 1
ATOM 1002 C CA . VAL A 1 135 ? 13.425 7.529 69.122 1.00 44.68 135 VAL A CA 1
ATOM 1003 C C . VAL A 1 135 ? 13.128 6.360 70.085 1.00 46.90 135 VAL A C 1
ATOM 1004 O O . VAL A 1 135 ? 12.011 5.844 70.149 1.00 44.53 135 VAL A O 1
ATOM 1008 N N . LYS A 1 136 ? 14.141 5.918 70.807 1.00 44.65 136 LYS A N 1
ATOM 1009 C CA . LYS A 1 136 ? 14.009 4.742 71.656 1.00 45.76 136 LYS A CA 1
ATOM 1010 C C . LYS A 1 136 ? 14.774 4.999 72.946 1.00 44.81 136 LYS A C 1
ATOM 1011 O O . LYS A 1 136 ? 15.857 5.574 72.881 1.00 44.41 136 LYS A O 1
ATOM 1017 N N . PHE A 1 137 ? 14.216 4.597 74.099 1.00 42.61 137 PHE A N 1
ATOM 1018 C CA . PHE A 1 137 ? 14.884 4.792 75.402 1.00 43.64 137 PHE A CA 1
ATOM 1019 C C . PHE A 1 137 ? 15.471 3.523 75.993 1.00 44.11 137 PHE A C 1
ATOM 1020 O O . PHE A 1 137 ? 14.924 2.427 75.824 1.00 50.18 137 PHE A O 1
ATOM 1028 N N . TYR A 1 138 ? 16.568 3.698 76.722 1.00 48.02 138 TYR A N 1
ATOM 1029 C CA . TYR A 1 138 ? 17.354 2.611 77.310 1.00 44.00 138 TYR A CA 1
ATOM 1030 C C . TYR A 1 138 ? 17.846 2.932 78.723 1.00 45.72 138 TYR A C 1
ATOM 1031 O O . TYR A 1 138 ? 18.229 4.075 79.018 1.00 43.01 138 TYR A O 1
ATOM 1040 N N . ARG A 1 139 ? 17.875 1.893 79.559 1.00 45.79 139 ARG A N 1
ATOM 1041 C CA . ARG A 1 139 ? 18.578 1.884 80.853 1.00 46.00 139 ARG A CA 1
ATOM 1042 C C . ARG A 1 139 ? 19.587 0.759 80.845 1.00 44.82 139 ARG A C 1
ATOM 1043 O O . ARG A 1 139 ? 19.219 -0.402 80.733 1.00 44.44 139 ARG A O 1
ATOM 1051 N N . ASP A 1 140 ? 20.860 1.102 80.947 1.00 47.66 140 ASP A N 1
ATOM 1052 C CA . ASP A 1 140 ? 21.910 0.099 80.957 1.00 44.72 140 ASP A CA 1
ATOM 1053 C C . ASP A 1 140 ? 21.828 -0.898 79.800 1.00 48.74 140 ASP A C 1
ATOM 1054 O O . ASP A 1 140 ? 22.032 -2.126 79.961 1.00 41.84 140 ASP A O 1
ATOM 1059 N N . GLY A 1 141 ? 21.551 -0.341 78.630 1.00 47.42 141 GLY A N 1
ATOM 1060 C CA . GLY A 1 141 ? 21.634 -1.063 77.379 1.00 42.46 141 GLY A CA 1
ATOM 1061 C C . GLY A 1 141 ? 20.385 -1.840 77.054 1.00 46.02 141 GLY A C 1
ATOM 1062 O O . GLY A 1 141 ? 20.277 -2.411 75.967 1.00 51.89 141 GLY A O 1
ATOM 1063 N N . ALA A 1 142 ? 19.438 -1.902 77.979 1.00 43.22 142 ALA A N 1
ATOM 1064 C CA . ALA A 1 142 ? 18.183 -2.600 77.675 1.00 43.17 142 ALA A CA 1
ATOM 1065 C C . ALA A 1 142 ? 17.140 -1.550 77.326 1.00 44.75 142 ALA A C 1
ATOM 1066 O O . ALA A 1 142 ? 17.079 -0.505 77.973 1.00 42.85 142 ALA A O 1
ATOM 1068 N N . GLU A 1 143 ? 16.334 -1.815 76.301 1.00 45.79 143 GLU A N 1
ATOM 1069 C CA . GLU A 1 143 ? 15.347 -0.841 75.858 1.00 45.93 143 GLU A CA 1
ATOM 1070 C C . GLU A 1 143 ? 14.118 -0.754 76.782 1.00 49.31 143 GLU A C 1
ATOM 1071 O O . GLU A 1 143 ? 13.566 -1.788 77.232 1.00 46.20 143 GLU A O 1
ATOM 1077 N N . ILE A 1 144 ? 13.679 0.476 77.049 1.00 42.36 144 ILE A N 1
ATOM 1078 C CA . ILE A 1 144 ? 12.439 0.695 77.792 1.00 41.30 144 ILE A CA 1
ATOM 1079 C C . ILE A 1 144 ? 11.309 1.016 76.838 1.00 45.16 144 ILE A C 1
ATOM 1080 O O . ILE A 1 144 ? 11.356 2.005 76.109 1.00 48.04 144 ILE A O 1
ATOM 1085 N N . GLN A 1 145 ? 10.274 0.195 76.832 1.00 50.55 145 GLN A N 1
ATOM 1086 C CA . GLN A 1 145 ? 9.075 0.579 76.100 1.00 52.28 145 GLN A CA 1
ATOM 1087 C C . GLN A 1 145 ? 7.983 1.049 77.060 1.00 51.05 145 GLN A C 1
ATOM 1088 O O . GLN A 1 145 ? 7.922 0.624 78.213 1.00 49.60 145 GLN A O 1
ATOM 1094 N N . SER A 1 146 ? 7.142 1.949 76.568 1.00 53.00 146 SER A N 1
ATOM 1095 C CA . SER A 1 146 ? 6.106 2.596 77.355 1.00 48.41 146 SER A CA 1
ATOM 1096 C C . SER A 1 146 ? 5.268 1.648 78.197 1.00 49.59 146 SER A C 1
ATOM 1097 O O . SER A 1 146 ? 4.813 0.612 77.724 1.00 53.06 146 SER A O 1
ATOM 1100 N N . SER A 1 147 ? 5.055 2.021 79.454 1.00 51.76 147 SER A N 1
ATOM 1101 C CA . SER A 1 147 ? 4.152 1.303 80.334 1.00 46.65 147 SER A CA 1
ATOM 1102 C C . SER A 1 147 ? 3.601 2.264 81.378 1.00 47.83 147 SER A C 1
ATOM 1103 O O . SER A 1 147 ? 4.041 3.413 81.460 1.00 48.17 147 SER A O 1
ATOM 1106 N N . LEU A 1 148 ? 2.645 1.783 82.170 1.00 49.79 148 LEU A N 1
ATOM 1107 C CA . LEU A 1 148 ? 2.198 2.466 83.382 1.00 52.61 148 LEU A CA 1
ATOM 1108 C C . LEU A 1 148 ? 3.334 3.238 84.069 1.00 54.29 148 LEU A C 1
ATOM 1109 O O . LEU A 1 148 ? 3.223 4.448 84.278 1.00 52.38 148 LEU A O 1
ATOM 1114 N N . ASP A 1 149 ? 4.416 2.540 84.421 1.00 55.28 149 ASP A N 1
ATOM 1115 C CA . ASP A 1 149 ? 5.446 3.079 85.323 1.00 52.52 149 ASP A CA 1
ATOM 1116 C C . ASP A 1 149 ? 6.449 3.942 84.603 1.00 51.09 149 ASP A C 1
ATOM 1117 O O . ASP A 1 149 ? 7.123 4.777 85.206 1.00 49.46 149 ASP A O 1
ATOM 1122 N N . PHE A 1 150 ? 6.566 3.709 83.311 1.00 52.76 150 PHE A N 1
ATOM 1123 C CA . PHE A 1 150 ? 7.538 4.394 82.496 1.00 48.43 150 PHE A CA 1
ATOM 1124 C C . PHE A 1 150 ? 6.846 4.859 81.222 1.00 52.65 150 PHE A C 1
ATOM 1125 O O . PHE A 1 150 ? 6.913 4.196 80.187 1.00 48.98 150 PHE A O 1
ATOM 1133 N N . GLN A 1 151 ? 6.172 5.993 81.290 1.00 49.65 151 GLN A N 1
ATOM 1134 C CA . GLN A 1 151 ? 5.421 6.376 80.138 1.00 47.75 151 GLN A CA 1
ATOM 1135 C C . GLN A 1 151 ? 6.104 7.367 79.238 1.00 48.41 151 GLN A C 1
ATOM 1136 O O . GLN A 1 151 ? 6.436 8.496 79.617 1.00 49.14 151 GLN A O 1
ATOM 1142 N N . ILE A 1 152 ? 6.314 6.871 78.029 1.00 47.04 152 ILE A N 1
ATOM 1143 C CA . ILE A 1 152 ? 6.928 7.596 76.941 1.00 48.16 152 ILE A CA 1
ATOM 1144 C C . ILE A 1 152 ? 5.843 8.291 76.128 1.00 46.68 152 ILE A C 1
ATOM 1145 O O . ILE A 1 152 ? 4.724 7.800 75.987 1.00 48.84 152 ILE A O 1
ATOM 1150 N N . SER A 1 153 ? 6.188 9.449 75.610 1.00 48.49 153 SER A N 1
ATOM 1151 C CA . SER A 1 153 ? 5.208 10.299 74.975 1.00 50.62 153 SER A CA 1
ATOM 1152 C C . SER A 1 153 ? 5.954 11.405 74.266 1.00 52.12 153 SER A C 1
ATOM 1153 O O . SER A 1 153 ? 6.893 11.973 74.819 1.00 51.90 153 SER A O 1
ATOM 1156 N N . GLN A 1 154 ? 5.553 11.707 73.039 1.00 55.33 154 GLN A N 1
ATOM 1157 C CA . GLN A 1 154 ? 6.161 12.835 72.356 1.00 53.05 154 GLN A CA 1
ATOM 1158 C C . GLN A 1 154 ? 5.178 13.970 72.228 1.00 49.33 154 GLN A C 1
ATOM 1159 O O . GLN A 1 154 ? 3.987 13.757 72.057 1.00 49.32 154 GLN A O 1
ATOM 1165 N N . GLU A 1 155 ? 5.693 15.180 72.365 1.00 51.97 155 GLU A N 1
ATOM 1166 C CA . GLU A 1 155 ? 4.908 16.389 72.200 1.00 50.68 155 GLU A CA 1
ATOM 1167 C C . GLU A 1 155 ? 5.643 17.266 71.199 1.00 51.27 155 GLU A C 1
ATOM 1168 O O . GLU A 1 155 ? 6.531 18.040 71.561 1.00 50.58 155 GLU A O 1
ATOM 1174 N N . GLY A 1 156 ? 5.272 17.128 69.933 1.00 49.43 156 GLY A N 1
ATOM 1175 C CA . GLY A 1 156 ? 6.066 17.668 68.853 1.00 50.16 156 GLY A CA 1
ATOM 1176 C C . GLY A 1 156 ? 7.368 16.906 68.754 1.00 51.73 156 GLY A C 1
ATOM 1177 O O . GLY A 1 156 ? 7.389 15.697 68.489 1.00 50.44 156 GLY A O 1
ATOM 1178 N N . ASP A 1 157 ? 8.462 17.617 68.986 1.00 54.99 157 ASP A N 1
ATOM 1179 C CA . ASP A 1 157 ? 9.792 17.036 68.865 1.00 53.67 157 ASP A CA 1
ATOM 1180 C C . ASP A 1 157 ? 10.346 16.794 70.263 1.00 50.68 157 ASP A C 1
ATOM 1181 O O . ASP A 1 157 ? 11.480 16.375 70.431 1.00 49.50 157 ASP A O 1
ATOM 1186 N N . LEU A 1 158 ? 9.523 17.054 71.268 1.00 47.57 158 LEU A N 1
ATOM 1187 C CA . LEU A 1 158 ? 9.903 16.775 72.642 1.00 50.43 158 LEU A CA 1
ATOM 1188 C C . LEU A 1 158 ? 9.495 15.363 73.034 1.00 45.53 158 LEU A C 1
ATOM 1189 O O . LEU A 1 158 ? 8.333 14.989 72.964 1.00 47.13 158 LEU A O 1
ATOM 1194 N N . TYR A 1 159 ? 10.473 14.567 73.420 1.00 47.85 159 TYR A N 1
ATOM 1195 C CA . TYR A 1 159 ? 10.206 13.225 73.897 1.00 46.59 159 TYR A CA 1
ATOM 1196 C C . TYR A 1 159 ? 10.561 13.117 75.383 1.00 49.91 159 TYR A C 1
ATOM 1197 O O . TYR A 1 159 ? 11.655 13.494 75.800 1.00 49.05 159 TYR A O 1
ATOM 1206 N N . SER A 1 160 ? 9.633 12.594 76.174 1.00 49.50 160 SER A N 1
ATOM 1207 C CA . SER A 1 160 ? 9.869 12.407 77.591 1.00 48.77 160 SER A CA 1
ATOM 1208 C C . SER A 1 160 ? 9.677 10.958 77.959 1.00 46.79 160 SER A C 1
ATOM 1209 O O . SER A 1 160 ? 8.806 10.293 77.420 1.00 47.85 160 SER A O 1
ATOM 1212 N N . LEU A 1 161 ? 10.494 10.460 78.873 1.00 45.72 161 LEU A N 1
ATOM 1213 C CA . LEU A 1 161 ? 10.119 9.257 79.588 1.00 44.10 161 LEU A CA 1
ATOM 1214 C C . LEU A 1 161 ? 9.736 9.671 80.994 1.00 42.39 161 LEU A C 1
ATOM 1215 O O . LEU A 1 161 ? 10.478 10.398 81.654 1.00 43.38 161 LEU A O 1
ATOM 1220 N N . LEU A 1 162 ? 8.558 9.241 81.432 1.00 41.74 162 LEU A N 1
ATOM 1221 C CA . LEU A 1 162 ? 8.059 9.589 82.752 1.00 39.62 162 LEU A CA 1
ATOM 1222 C C . LEU A 1 162 ? 8.008 8.370 83.629 1.00 42.50 162 LEU A C 1
ATOM 1223 O O . LEU A 1 162 ? 7.156 7.502 83.447 1.00 39.86 162 LEU A O 1
ATOM 1228 N N . ILE A 1 163 ? 8.931 8.322 84.584 1.00 44.55 163 ILE A N 1
ATOM 1229 C CA . ILE A 1 163 ? 8.923 7.316 85.618 1.00 45.44 163 ILE A CA 1
ATOM 1230 C C . ILE A 1 163 ? 8.043 7.818 86.730 1.00 44.68 163 ILE A C 1
ATOM 1231 O O . ILE A 1 163 ? 8.430 8.721 87.474 1.00 47.04 163 ILE A O 1
ATOM 1236 N N . ALA A 1 164 ? 6.868 7.219 86.859 1.00 46.25 164 ALA A N 1
ATOM 1237 C CA . ALA A 1 164 ? 5.866 7.698 87.802 1.00 44.90 164 ALA A CA 1
ATOM 1238 C C . ALA A 1 164 ? 6.404 7.700 89.229 1.00 46.25 164 ALA A C 1
ATOM 1239 O O . ALA A 1 164 ? 6.199 8.660 89.981 1.00 42.49 164 ALA A O 1
ATOM 1241 N N . GLU A 1 165 ? 7.091 6.624 89.601 1.00 44.03 165 GLU A N 1
ATOM 1242 C CA . GLU A 1 165 ? 7.591 6.492 90.957 1.00 42.55 165 GLU A CA 1
ATOM 1243 C C . GLU A 1 165 ? 8.974 5.899 91.009 1.00 43.43 165 GLU A C 1
ATOM 1244 O O . GLU A 1 165 ? 9.150 4.685 91.065 1.00 46.79 165 GLU A O 1
ATOM 1250 N N . ALA A 1 166 ? 9.959 6.779 91.004 1.00 42.51 166 ALA A N 1
ATOM 1251 C CA . ALA A 1 166 ? 11.352 6.379 91.012 1.00 45.38 166 ALA A CA 1
ATOM 1252 C C . ALA A 1 166 ? 11.709 5.506 92.216 1.00 43.82 166 ALA A C 1
ATOM 1253 O O . ALA A 1 166 ? 11.179 5.675 93.303 1.00 50.82 166 ALA A O 1
ATOM 1255 N N . TYR A 1 167 ? 12.605 4.558 92.009 1.00 49.62 167 TYR A N 1
ATOM 1256 C CA . TYR A 1 167 ? 13.156 3.775 93.099 1.00 50.63 167 TYR A CA 1
ATOM 1257 C C . TYR A 1 167 ? 14.628 3.636 92.805 1.00 51.65 167 TYR A C 1
ATOM 1258 O O . TYR A 1 167 ? 15.046 3.878 91.673 1.00 50.76 167 TYR A O 1
ATOM 1267 N N . PRO A 1 168 ? 15.416 3.218 93.806 1.00 49.36 168 PRO A N 1
ATOM 1268 C CA . PRO A 1 168 ? 16.860 3.072 93.604 1.00 47.39 168 PRO A CA 1
ATOM 1269 C C . PRO A 1 168 ? 17.172 2.101 92.477 1.00 45.93 168 PRO A C 1
ATOM 1270 O O . PRO A 1 168 ? 18.193 2.232 91.809 1.00 44.97 168 PRO A O 1
ATOM 1274 N N . GLU A 1 169 ? 16.279 1.149 92.260 1.00 47.37 169 GLU A N 1
ATOM 1275 C CA . GLU A 1 169 ? 16.456 0.151 91.217 1.00 46.97 169 GLU A CA 1
ATOM 1276 C C . GLU A 1 169 ? 16.510 0.764 89.842 1.00 45.85 169 GLU A C 1
ATOM 1277 O O . GLU A 1 169 ? 17.132 0.217 88.941 1.00 45.16 169 GLU A O 1
ATOM 1283 N N . ASP A 1 170 ? 15.852 1.901 89.681 1.00 45.63 170 ASP A N 1
ATOM 1284 C CA . ASP A 1 170 ? 15.785 2.552 88.385 1.00 44.96 170 ASP A CA 1
ATOM 1285 C C . ASP A 1 170 ? 16.943 3.499 88.155 1.00 46.44 170 ASP A C 1
ATOM 1286 O O . ASP A 1 170 ? 16.957 4.220 87.156 1.00 49.77 170 ASP A O 1
ATOM 1291 N N . SER A 1 171 ? 17.902 3.529 89.073 1.00 42.99 171 SER A N 1
ATOM 1292 C CA . SER A 1 171 ? 19.139 4.266 88.808 1.00 43.71 171 SER A CA 1
ATOM 1293 C C . SER A 1 171 ? 19.852 3.650 87.611 1.00 40.88 171 SER A C 1
ATOM 1294 O O . SER A 1 171 ? 19.788 2.445 87.386 1.00 47.48 171 SER A O 1
ATOM 1297 N N . GLY A 1 172 ? 20.554 4.473 86.851 1.00 44.24 172 GLY A N 1
ATOM 1298 C CA . GLY A 1 172 ? 21.445 3.937 85.862 1.00 41.99 172 GLY A CA 1
ATOM 1299 C C . GLY A 1 172 ? 21.867 4.907 84.795 1.00 49.67 172 GLY A C 1
ATOM 1300 O O . GLY A 1 172 ? 21.665 6.133 84.887 1.00 45.38 172 GLY A O 1
ATOM 1301 N N . THR A 1 173 ? 22.488 4.336 83.775 1.00 52.49 173 THR A N 1
ATOM 1302 C CA . THR A 1 173 ? 22.821 5.085 82.596 1.00 51.07 173 THR A CA 1
ATOM 1303 C C . THR A 1 173 ? 21.666 4.984 81.608 1.00 51.59 173 THR A C 1
ATOM 1304 O O . THR A 1 173 ? 21.339 3.888 81.100 1.00 45.42 173 THR A O 1
ATOM 1308 N N . TYR A 1 174 ? 21.044 6.144 81.387 1.00 46.39 174 TYR A N 1
ATOM 1309 C CA . TYR A 1 174 ? 19.927 6.293 80.478 1.00 46.26 174 TYR A CA 1
ATOM 1310 C C . TYR A 1 174 ? 20.390 6.815 79.108 1.00 50.19 174 TYR A C 1
ATOM 1311 O O . TYR A 1 174 ? 21.231 7.716 79.014 1.00 44.73 174 TYR A O 1
ATOM 1320 N N . SER A 1 175 ? 19.836 6.206 78.058 1.00 52.62 175 SER A N 1
ATOM 1321 C CA . SER A 1 175 ? 20.207 6.468 76.672 1.00 49.84 175 SER A CA 1
ATOM 1322 C C . SER A 1 175 ? 18.981 6.790 75.851 1.00 48.51 175 SER A C 1
ATOM 1323 O O . SER A 1 175 ? 17.974 6.101 75.950 1.00 49.13 175 SER A O 1
ATOM 1326 N N . VAL A 1 176 ? 19.064 7.842 75.040 1.00 49.87 176 VAL A N 1
ATOM 1327 C CA . VAL A 1 176 ? 18.122 8.019 73.937 1.00 45.16 176 VAL A CA 1
ATOM 1328 C C . VAL A 1 176 ? 18.856 7.916 72.612 1.00 46.93 176 VAL A C 1
ATOM 1329 O O . VAL A 1 176 ? 19.909 8.522 72.386 1.00 44.08 176 VAL A O 1
ATOM 1333 N N . ASN A 1 177 ? 18.300 7.089 71.749 1.00 47.59 177 ASN A N 1
ATOM 1334 C CA . ASN A 1 177 ? 18.838 6.889 70.435 1.00 48.35 177 ASN A CA 1
ATOM 1335 C C . ASN A 1 177 ? 17.804 7.389 69.457 1.00 48.94 177 ASN A C 1
ATOM 1336 O O . ASN A 1 177 ? 16.672 6.928 69.476 1.00 47.39 177 ASN A O 1
ATOM 1341 N N . ALA A 1 178 ? 18.181 8.345 68.615 1.00 47.08 178 ALA A N 1
ATOM 1342 C CA . ALA A 1 178 ? 17.325 8.757 67.500 1.00 46.06 178 ALA A CA 1
ATOM 1343 C C . ALA A 1 178 ? 17.912 8.279 66.182 1.00 44.31 178 ALA A C 1
ATOM 1344 O O . ALA A 1 178 ? 19.065 8.525 65.903 1.00 47.31 178 ALA A O 1
ATOM 1346 N N . THR A 1 179 ? 17.121 7.621 65.354 1.00 47.33 179 THR A N 1
ATOM 1347 C CA . THR A 1 179 ? 17.636 7.142 64.082 1.00 48.80 179 THR A CA 1
ATOM 1348 C C . THR A 1 179 ? 16.746 7.374 62.846 1.00 50.29 179 THR A C 1
ATOM 1349 O O . THR A 1 179 ? 15.532 7.239 62.914 1.00 49.70 179 THR A O 1
ATOM 1353 N N . ASN A 1 180 ? 17.353 7.727 61.717 1.00 47.54 180 ASN A N 1
ATOM 1354 C CA . ASN A 1 180 ? 16.620 7.813 60.454 1.00 46.65 180 ASN A CA 1
ATOM 1355 C C . ASN A 1 180 ? 17.514 7.439 59.299 1.00 45.65 180 ASN A C 1
ATOM 1356 O O . ASN A 1 180 ? 18.633 7.014 59.499 1.00 51.52 180 ASN A O 1
ATOM 1361 N N . SER A 1 181 ? 17.029 7.601 58.082 1.00 50.64 181 SER A N 1
ATOM 1362 C CA . SER A 1 181 ? 17.723 7.061 56.925 1.00 45.30 181 SER A CA 1
ATOM 1363 C C . SER A 1 181 ? 19.080 7.688 56.711 1.00 47.91 181 SER A C 1
ATOM 1364 O O . SER A 1 181 ? 19.930 7.101 56.058 1.00 49.24 181 SER A O 1
ATOM 1367 N N . VAL A 1 182 ? 19.311 8.880 57.250 1.00 48.85 182 VAL A N 1
ATOM 1368 C CA . VAL A 1 182 ? 20.544 9.563 56.912 1.00 45.25 182 VAL A CA 1
ATOM 1369 C C . VAL A 1 182 ? 21.534 9.746 58.064 1.00 52.80 182 VAL A C 1
ATOM 1370 O O . VAL A 1 182 ? 22.666 10.220 57.854 1.00 50.13 182 VAL A O 1
ATOM 1374 N N . GLY A 1 183 ? 21.133 9.371 59.281 1.00 51.39 183 GLY A N 1
ATOM 1375 C CA . GLY A 1 183 ? 22.061 9.470 60.407 1.00 50.59 183 GLY A CA 1
ATOM 1376 C C . GLY A 1 183 ? 21.515 8.937 61.712 1.00 50.96 183 GLY A C 1
ATOM 1377 O O . GLY A 1 183 ? 20.325 8.682 61.823 1.00 49.85 183 GLY A O 1
ATOM 1378 N N . ARG A 1 184 ? 22.396 8.796 62.697 1.00 44.64 184 ARG A N 1
ATOM 1379 C CA . ARG A 1 184 ? 22.044 8.393 64.042 1.00 42.43 184 ARG A CA 1
ATOM 1380 C C . ARG A 1 184 ? 22.538 9.452 64.992 1.00 44.61 184 ARG A C 1
ATOM 1381 O O . ARG A 1 184 ? 23.596 10.027 64.778 1.00 44.63 184 ARG A O 1
ATOM 1389 N N . ALA A 1 185 ? 21.804 9.679 66.068 1.00 44.31 185 ALA A N 1
ATOM 1390 C CA . ALA A 1 185 ? 22.378 10.332 67.235 1.00 44.77 185 ALA A CA 1
ATOM 1391 C C . ALA A 1 185 ? 21.964 9.653 68.541 1.00 43.65 185 ALA A C 1
ATOM 1392 O O . ALA A 1 185 ? 20.818 9.221 68.700 1.00 45.95 185 ALA A O 1
ATOM 1394 N N . THR A 1 186 ? 22.888 9.555 69.485 1.00 42.41 186 THR A N 1
ATOM 1395 C CA . THR A 1 186 ? 22.511 9.031 70.781 1.00 46.35 186 THR A CA 1
ATOM 1396 C C . THR A 1 186 ? 22.968 9.890 71.950 1.00 41.23 186 THR A C 1
ATOM 1397 O O . THR A 1 186 ? 24.103 10.328 71.988 1.00 43.01 186 THR A O 1
ATOM 1401 N N . SER A 1 187 ? 22.066 10.137 72.896 1.00 40.19 187 SER A N 1
ATOM 1402 C CA . SER A 1 187 ? 22.415 10.903 74.098 1.00 44.97 187 SER A CA 1
ATOM 1403 C C . SER A 1 187 ? 22.281 10.090 75.388 1.00 41.28 187 SER A C 1
ATOM 1404 O O . SER A 1 187 ? 21.254 9.450 75.626 1.00 43.56 187 SER A O 1
ATOM 1407 N N . THR A 1 188 ? 23.313 10.132 76.222 1.00 43.18 188 THR A N 1
ATOM 1408 C CA . THR A 1 188 ? 23.289 9.407 77.488 1.00 46.23 188 THR A CA 1
ATOM 1409 C C . THR A 1 188 ? 23.575 10.304 78.668 1.00 43.30 188 THR A C 1
ATOM 1410 O O . THR A 1 188 ? 24.344 11.251 78.560 1.00 45.00 188 THR A O 1
ATOM 1414 N N . ALA A 1 189 ? 22.953 9.976 79.798 1.00 45.79 189 ALA A N 1
ATOM 1415 C CA . ALA A 1 189 ? 23.092 10.724 81.053 1.00 42.56 189 ALA A CA 1
ATOM 1416 C C . ALA A 1 189 ? 22.781 9.804 82.205 1.00 43.03 189 ALA A C 1
ATOM 1417 O O . ALA A 1 189 ? 22.120 8.792 82.026 1.00 45.11 189 ALA A O 1
ATOM 1419 N N . GLU A 1 190 ? 23.259 10.155 83.391 1.00 49.35 190 GLU A N 1
ATOM 1420 C CA . GLU A 1 190 ? 23.138 9.274 84.552 1.00 46.88 190 GLU A CA 1
ATOM 1421 C C . GLU A 1 190 ? 21.974 9.672 85.466 1.00 46.61 190 GLU A C 1
ATOM 1422 O O . GLU A 1 190 ? 21.752 10.857 85.748 1.00 45.48 190 GLU A O 1
ATOM 1428 N N . LEU A 1 191 ? 21.209 8.678 85.891 1.00 44.65 191 LEU A N 1
ATOM 1429 C CA . LEU A 1 191 ? 20.165 8.904 86.877 1.00 43.61 191 LEU A CA 1
ATOM 1430 C C . LEU A 1 191 ? 20.408 8.100 88.154 1.00 49.42 191 LEU A C 1
ATOM 1431 O O . LEU A 1 191 ? 20.542 6.871 88.130 1.00 41.12 191 LEU A O 1
ATOM 1436 N N . LEU A 1 192 ? 20.458 8.820 89.265 1.00 49.60 192 LEU A N 1
ATOM 1437 C CA . LEU A 1 192 ? 20.590 8.196 90.561 1.00 47.14 192 LEU A CA 1
ATOM 1438 C C . LEU A 1 192 ? 19.402 8.576 91.424 1.00 46.18 192 LEU A C 1
ATOM 1439 O O . LEU A 1 192 ? 19.221 9.745 91.754 1.00 47.76 192 LEU A O 1
ATOM 1444 N N . VAL A 1 193 ? 18.567 7.606 91.759 1.00 47.11 193 VAL A N 1
ATOM 1445 C CA . VAL A 1 193 ? 17.613 7.822 92.823 1.00 52.38 193 VAL A CA 1
ATOM 1446 C C . VAL A 1 193 ? 18.227 7.311 94.109 1.00 54.96 193 VAL A C 1
ATOM 1447 O O . VAL A 1 193 ? 18.735 6.189 94.191 1.00 51.34 193 VAL A O 1
ATOM 1451 N N . GLN A 1 194 ? 18.183 8.167 95.106 1.00 57.30 194 GLN A N 1
ATOM 1452 C CA . GLN A 1 194 ? 18.647 7.772 96.409 1.00 59.66 194 GLN A CA 1
ATOM 1453 C C . GLN A 1 194 ? 17.564 6.985 97.132 1.00 60.01 194 GLN A C 1
ATOM 1454 O O . GLN A 1 194 ? 16.577 6.572 96.536 1.00 64.49 194 GLN A O 1
ATOM 1460 N N . GLY A 1 195 ? 17.764 6.759 98.415 1.00 64.54 195 GLY A N 1
ATOM 1461 C CA . GLY A 1 195 ? 16.744 6.140 99.225 1.00 62.00 195 GLY A CA 1
ATOM 1462 C C . GLY A 1 195 ? 17.071 6.367 100.674 1.00 65.62 195 GLY A C 1
ATOM 1463 O O . GLY A 1 195 ? 18.003 7.101 101.005 1.00 70.04 195 GLY A O 1
ATOM 1464 N N . GLU A 1 196 ? 16.300 5.735 101.546 1.00 69.24 196 GLU A N 1
ATOM 1465 C CA . GLU A 1 196 ? 16.611 5.666 102.965 1.00 69.37 196 GLU A CA 1
ATOM 1466 C C . GLU A 1 196 ? 15.650 4.657 103.562 1.00 70.76 196 GLU A C 1
ATOM 1467 O O . GLU A 1 196 ? 14.434 4.785 103.419 1.00 71.32 196 GLU A O 1
ATOM 1473 N N . THR A 1 197 ? 16.190 3.639 104.214 1.00 75.13 197 THR A N 1
ATOM 1474 C CA . THR A 1 197 ? 15.352 2.589 104.774 1.00 78.11 197 THR A CA 1
ATOM 1475 C C . THR A 1 197 ? 16.042 1.868 105.922 1.00 75.87 197 THR A C 1
ATOM 1476 O O . THR A 1 197 ? 17.230 1.544 105.853 1.00 74.42 197 THR A O 1
ATOM 1480 N N . ARG A 1 198 ? 15.267 1.646 106.981 1.00 72.93 198 ARG A N 1
ATOM 1481 C CA . ARG A 1 198 ? 15.632 0.732 108.047 1.00 66.56 198 ARG A CA 1
ATOM 1482 C C . ARG A 1 198 ? 14.813 -0.542 107.882 1.00 66.27 198 ARG A C 1
ATOM 1483 O O . ARG A 1 198 ? 14.078 -0.690 106.903 1.00 61.17 198 ARG A O 1
ATOM 1491 N N . MET B 1 1 ? 34.124 32.354 84.349 1.00 71.29 1 MET B N 1
ATOM 1492 C CA . MET B 1 1 ? 32.761 31.957 83.900 1.00 72.29 1 MET B CA 1
ATOM 1493 C C . MET B 1 1 ? 32.197 30.815 84.737 1.00 71.83 1 MET B C 1
ATOM 1494 O O . MET B 1 1 ? 31.187 30.993 85.419 1.00 73.64 1 MET B O 1
ATOM 1499 N N . THR B 1 2 ? 32.847 29.652 84.683 1.00 70.08 2 THR B N 1
ATOM 1500 C CA . THR B 1 2 ? 32.319 28.425 85.297 1.00 65.88 2 THR B CA 1
ATOM 1501 C C . THR B 1 2 ? 32.896 27.155 84.664 1.00 64.85 2 THR B C 1
ATOM 1502 O O . THR B 1 2 ? 33.270 27.150 83.484 1.00 64.01 2 THR B O 1
ATOM 1506 N N . THR B 1 3 ? 32.948 26.086 85.457 1.00 60.76 3 THR B N 1
ATOM 1507 C CA . THR B 1 3 ? 33.388 24.767 84.994 1.00 56.00 3 THR B CA 1
ATOM 1508 C C . THR B 1 3 ? 32.472 24.166 83.922 1.00 54.09 3 THR B C 1
ATOM 1509 O O . THR B 1 3 ? 31.258 24.049 84.110 1.00 52.53 3 THR B O 1
ATOM 1513 N N . GLN B 1 4 ? 33.060 23.781 82.795 1.00 52.52 4 GLN B N 1
ATOM 1514 C CA . GLN B 1 4 ? 32.270 23.245 81.693 1.00 50.58 4 GLN B CA 1
ATOM 1515 C C . GLN B 1 4 ? 33.077 22.473 80.649 1.00 48.83 4 GLN B C 1
ATOM 1516 O O . GLN B 1 4 ? 34.045 22.986 80.084 1.00 48.59 4 GLN B O 1
ATOM 1522 N N . ALA B 1 5 ? 32.658 21.238 80.392 1.00 47.16 5 ALA B N 1
ATOM 1523 C CA . ALA B 1 5 ? 33.302 20.398 79.384 1.00 43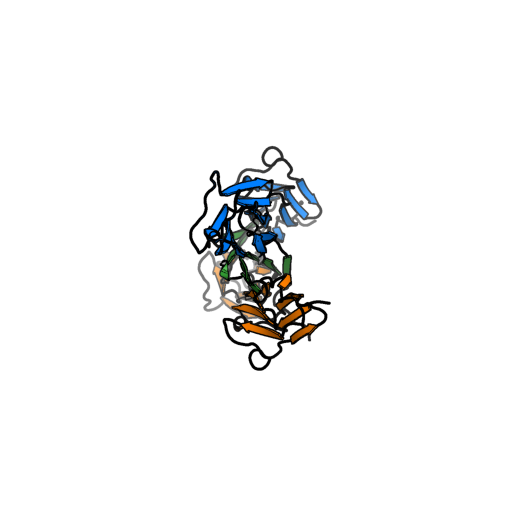.31 5 ALA B CA 1
ATOM 1524 C C . ALA B 1 5 ? 33.089 20.980 78.000 1.00 45.15 5 ALA B C 1
ATOM 1525 O O . ALA B 1 5 ? 32.073 21.629 77.735 1.00 46.02 5 ALA B O 1
ATOM 1527 N N . PRO B 1 6 ? 34.051 20.734 77.106 1.00 46.55 6 PRO B N 1
ATOM 1528 C CA . PRO B 1 6 ? 34.032 21.345 75.790 1.00 45.14 6 PRO B CA 1
ATOM 1529 C C . PRO B 1 6 ? 32.898 20.779 74.962 1.00 46.40 6 PRO B C 1
ATOM 1530 O O . PRO B 1 6 ? 32.674 19.570 74.943 1.00 43.63 6 PRO B O 1
ATOM 1534 N N . THR B 1 7 ? 32.170 21.667 74.309 1.00 47.88 7 THR B N 1
ATOM 1535 C CA . THR B 1 7 ? 31.146 21.274 73.373 1.00 51.16 7 THR B CA 1
ATOM 1536 C C . THR B 1 7 ? 31.360 22.058 72.082 1.00 49.97 7 THR B C 1
ATOM 1537 O O . THR B 1 7 ? 31.826 23.198 72.115 1.00 49.94 7 THR B O 1
ATOM 1541 N N . PHE B 1 8 ? 31.036 21.445 70.948 1.00 48.95 8 PHE B N 1
ATOM 1542 C CA . PHE B 1 8 ? 31.136 22.121 69.653 1.00 45.14 8 PHE B CA 1
ATOM 1543 C C . PHE B 1 8 ? 29.873 22.917 69.418 1.00 44.85 8 PHE B C 1
ATOM 1544 O O . PHE B 1 8 ? 28.797 22.347 69.301 1.00 43.99 8 PHE B O 1
ATOM 1552 N N . THR B 1 9 ? 30.011 24.237 69.379 1.00 45.14 9 THR B N 1
ATOM 1553 C CA . THR B 1 9 ? 28.943 25.139 68.941 1.00 44.45 9 THR B CA 1
ATOM 1554 C C . THR B 1 9 ? 28.585 24.792 67.517 1.00 46.65 9 THR B C 1
ATOM 1555 O O . THR B 1 9 ? 27.422 24.618 67.176 1.00 47.28 9 THR B O 1
ATOM 1559 N N . GLN B 1 10 ? 29.609 24.701 66.681 1.00 51.68 10 GLN B N 1
ATOM 1560 C CA . GLN B 1 10 ? 29.435 24.308 65.295 1.00 51.42 10 GLN B CA 1
ATOM 1561 C C . GLN B 1 10 ? 30.490 23.274 64.963 1.00 48.11 10 GLN B C 1
ATOM 1562 O O . GLN B 1 10 ? 31.660 23.605 64.829 1.00 47.38 10 GLN B O 1
ATOM 1568 N N . PRO B 1 11 ? 30.076 22.012 64.843 1.00 45.76 11 PRO B N 1
ATOM 1569 C CA . PRO B 1 11 ? 30.997 20.937 64.501 1.00 44.83 11 PRO B CA 1
ATOM 1570 C C . PRO B 1 11 ? 31.634 21.158 63.123 1.00 48.67 11 PRO B C 1
ATOM 1571 O O . PRO B 1 11 ? 31.265 22.095 62.411 1.00 42.71 11 PRO B O 1
ATOM 1575 N N . LEU B 1 12 ? 32.593 20.310 62.761 1.00 43.09 12 LEU B N 1
ATOM 1576 C CA . LEU B 1 12 ? 33.275 20.451 61.498 1.00 40.95 12 LEU B CA 1
ATOM 1577 C C . LEU B 1 12 ? 32.340 19.980 60.424 1.00 43.88 12 LEU B C 1
ATOM 1578 O O . LEU B 1 12 ? 31.549 19.066 60.648 1.00 48.07 12 LEU B O 1
ATOM 1583 N N A GLN B 1 13 ? 32.417 20.607 59.254 0.50 43.64 13 GLN B N 1
ATOM 1584 N N B GLN B 1 13 ? 32.430 20.585 59.250 0.50 44.04 13 GLN B N 1
ATOM 1585 C CA A GLN B 1 13 ? 31.630 20.194 58.092 0.50 42.50 13 GLN B CA 1
ATOM 1586 C CA B GLN B 1 13 ? 31.627 20.145 58.123 0.50 43.33 13 GLN B CA 1
ATOM 1587 C C A GLN B 1 13 ? 32.544 19.704 56.982 0.50 46.51 13 GLN B C 1
ATOM 1588 C C B GLN B 1 13 ? 32.482 19.769 56.923 0.50 46.98 13 GLN B C 1
ATOM 1589 O O A GLN B 1 13 ? 33.641 20.232 56.791 0.50 45.72 13 GLN B O 1
ATOM 1590 O O B GLN B 1 13 ? 33.479 20.425 56.626 0.50 47.47 13 GLN B O 1
ATOM 1601 N N . SER B 1 14 ? 32.089 18.693 56.250 1.00 47.71 14 SER B N 1
ATOM 1602 C CA . SER B 1 14 ? 32.864 18.127 55.169 1.00 46.59 14 SER B CA 1
ATOM 1603 C C . SER B 1 14 ? 33.062 19.180 54.114 1.00 46.88 14 SER B C 1
ATOM 1604 O O . SER B 1 14 ? 32.232 20.060 53.948 1.00 48.55 14 SER B O 1
ATOM 1607 N N . VAL B 1 15 ? 34.189 19.108 53.423 1.00 49.31 15 VAL B N 1
ATOM 1608 C CA . VAL B 1 15 ? 34.438 19.992 52.307 1.00 50.66 15 VAL B CA 1
ATOM 1609 C C . VAL B 1 15 ? 34.863 19.251 51.029 1.00 52.37 15 VAL B C 1
ATOM 1610 O O . VAL B 1 15 ? 35.517 18.196 51.066 1.00 46.55 15 VAL B O 1
ATOM 1614 N N . VAL B 1 16 ? 34.451 19.805 49.893 1.00 53.56 16 VAL B N 1
ATOM 1615 C CA . VAL B 1 16 ? 34.803 19.256 48.586 1.00 52.94 16 VAL B CA 1
ATOM 1616 C C . VAL B 1 16 ? 35.469 20.351 47.801 1.00 51.01 16 VAL B C 1
ATOM 1617 O O . VAL B 1 16 ? 34.873 21.400 47.569 1.00 46.18 16 VAL B O 1
ATOM 1621 N N . VAL B 1 17 ? 36.714 20.107 47.396 1.00 50.33 17 VAL B N 1
ATOM 1622 C CA . VAL B 1 17 ? 37.508 21.165 46.793 1.00 52.49 17 VAL B CA 1
ATOM 1623 C C . VAL B 1 17 ? 38.313 20.666 45.617 1.00 50.64 17 VAL B C 1
ATOM 1624 O O . VAL B 1 17 ? 38.557 19.463 45.486 1.00 46.25 17 VAL B O 1
ATOM 1628 N N . LEU B 1 18 ? 38.719 21.615 44.778 1.00 44.30 18 LEU B N 1
ATOM 1629 C CA . LEU B 1 18 ? 39.452 21.334 43.570 1.00 45.43 18 LEU B CA 1
ATOM 1630 C C . LEU B 1 18 ? 40.916 21.155 43.909 1.00 49.93 18 LEU B C 1
ATOM 1631 O O . LEU B 1 18 ? 41.478 21.955 44.665 1.00 53.49 18 LEU B O 1
ATOM 1636 N N . GLU B 1 19 ? 41.551 20.130 43.339 1.00 50.20 19 GLU B N 1
ATOM 1637 C CA . GLU B 1 19 ? 42.980 19.924 43.548 1.00 46.27 19 GLU B CA 1
ATOM 1638 C C . GLU B 1 19 ? 43.744 21.204 43.292 1.00 46.59 19 GLU B C 1
ATOM 1639 O O . GLU B 1 19 ? 43.551 21.837 42.255 1.00 51.77 19 GLU B O 1
ATOM 1645 N N . GLY B 1 20 ? 44.612 21.578 44.226 1.00 43.70 20 GLY B N 1
ATOM 1646 C CA . GLY B 1 20 ? 45.469 22.749 44.075 1.00 42.91 20 GLY B CA 1
ATOM 1647 C C . GLY B 1 20 ? 44.855 24.030 44.586 1.00 44.06 20 GLY B C 1
ATOM 1648 O O . GLY B 1 20 ? 45.402 25.114 44.422 1.00 49.42 20 GLY B O 1
ATOM 1649 N N . SER B 1 21 ? 43.699 23.912 45.210 1.00 50.00 21 SER B N 1
ATOM 1650 C CA . SER B 1 21 ? 43.048 25.066 45.784 1.00 50.87 21 SER B CA 1
ATOM 1651 C C . SER B 1 21 ? 43.051 24.940 47.303 1.00 51.40 21 SER B C 1
ATOM 1652 O O . SER B 1 21 ? 43.450 23.919 47.852 1.00 50.20 21 SER B O 1
ATOM 1655 N N . THR B 1 22 ? 42.602 25.986 47.979 1.00 53.43 22 THR B N 1
ATOM 1656 C CA . THR B 1 22 ? 42.542 25.965 49.424 1.00 52.39 22 THR B CA 1
ATOM 1657 C C . THR B 1 22 ? 41.305 25.294 49.996 1.00 50.00 22 THR B C 1
ATOM 1658 O O . THR B 1 22 ? 40.192 25.497 49.520 1.00 51.67 22 THR B O 1
ATOM 1662 N N . ALA B 1 23 ? 41.533 24.481 51.021 1.00 51.79 23 ALA B N 1
ATOM 1663 C CA . ALA B 1 23 ? 40.486 23.829 51.809 1.00 49.20 23 ALA B CA 1
ATOM 1664 C C . ALA B 1 23 ? 40.489 24.493 53.163 1.00 51.04 23 ALA B C 1
ATOM 1665 O O . ALA B 1 23 ? 41.419 25.221 53.488 1.00 57.75 23 ALA B O 1
ATOM 1667 N N . THR B 1 24 ? 39.459 24.258 53.965 1.00 53.70 24 THR B N 1
ATOM 1668 C CA . THR B 1 24 ? 39.349 24.948 55.248 1.00 50.23 24 THR B CA 1
ATOM 1669 C C . THR B 1 24 ? 38.333 24.285 56.133 1.00 49.86 24 THR B C 1
ATOM 1670 O O . THR B 1 24 ? 37.153 24.213 55.790 1.00 50.14 24 THR B O 1
ATOM 1674 N N . PHE B 1 25 ? 38.795 23.830 57.290 1.00 50.75 25 PHE B N 1
ATOM 1675 C CA . PHE B 1 25 ? 37.925 23.296 58.309 1.00 46.77 25 PHE B CA 1
ATOM 1676 C C . PHE B 1 25 ? 37.859 24.307 59.442 1.00 49.87 25 PHE B C 1
ATOM 1677 O O . PHE B 1 25 ? 38.882 24.819 59.888 1.00 53.67 25 PHE B O 1
ATOM 1685 N N . GLU B 1 26 ? 36.646 24.592 59.902 1.00 54.90 26 GLU B N 1
ATOM 1686 C CA . GLU B 1 26 ? 36.399 25.604 60.930 1.00 55.24 26 GLU B CA 1
ATOM 1687 C C . GLU B 1 26 ? 35.428 25.000 61.951 1.00 53.87 26 GLU B C 1
ATOM 1688 O O . GLU B 1 26 ? 34.522 24.270 61.572 1.00 49.50 26 GLU B O 1
ATOM 1694 N N . ALA B 1 27 ? 35.642 25.269 63.238 1.00 51.37 27 ALA B N 1
ATOM 1695 C CA . ALA B 1 27 ? 34.695 24.859 64.282 1.00 47.18 27 ALA B CA 1
ATOM 1696 C C . ALA B 1 27 ? 34.548 25.923 65.342 1.00 47.96 27 ALA B C 1
ATOM 1697 O O . ALA B 1 27 ? 35.500 26.644 65.647 1.00 48.28 27 ALA B O 1
ATOM 1699 N N . HIS B 1 28 ? 33.354 26.010 65.916 1.00 48.96 28 HIS B N 1
ATOM 1700 C CA . HIS B 1 28 ? 33.146 26.828 67.096 1.00 47.64 28 HIS B CA 1
ATOM 1701 C C . HIS B 1 28 ? 33.045 25.914 68.311 1.00 49.28 28 HIS B C 1
ATOM 1702 O O . HIS B 1 28 ? 32.269 24.953 68.312 1.00 48.37 28 HIS B O 1
ATOM 1709 N N . ILE B 1 29 ? 33.838 26.214 69.338 1.00 48.83 29 ILE B N 1
ATOM 1710 C CA . ILE B 1 29 ? 33.936 25.371 70.528 1.00 50.54 29 ILE B CA 1
ATOM 1711 C C . ILE B 1 29 ? 33.744 26.175 71.811 1.00 52.03 29 ILE B C 1
ATOM 1712 O O . ILE B 1 29 ? 33.965 27.384 71.832 1.00 52.91 29 ILE B O 1
ATOM 1717 N N . SER B 1 30 ? 33.350 25.493 72.883 1.00 51.35 30 SER B N 1
ATOM 1718 C CA . SER B 1 30 ? 33.227 26.114 74.194 1.00 49.30 30 SER B CA 1
ATOM 1719 C C . SER B 1 30 ? 33.889 25.247 75.258 1.00 49.35 30 SER B C 1
ATOM 1720 O O . SER B 1 30 ? 34.521 24.254 74.934 1.00 52.91 30 SER B O 1
ATOM 1723 N N . GLY B 1 31 ? 33.758 25.625 76.523 1.00 48.97 31 GLY B N 1
ATOM 1724 C CA . GLY B 1 31 ? 34.393 24.877 77.596 1.00 47.20 31 GLY B CA 1
ATOM 1725 C C . GLY B 1 31 ? 35.213 25.757 78.509 1.00 46.49 31 GLY B C 1
ATOM 1726 O O . GLY B 1 31 ? 35.739 26.776 78.088 1.00 49.10 31 GLY B O 1
ATOM 1727 N N . PHE B 1 32 ? 35.322 25.359 79.769 1.00 49.08 32 PHE B N 1
ATOM 1728 C CA . PHE B 1 32 ? 36.081 26.121 80.747 1.00 47.41 32 PHE B CA 1
ATOM 1729 C C . PHE B 1 32 ? 36.652 25.216 81.809 1.00 46.89 32 PHE B C 1
ATOM 1730 O O . PHE B 1 32 ? 35.906 24.472 82.446 1.00 41.40 32 PHE B O 1
ATOM 1738 N N . PRO B 1 33 ? 37.981 25.265 81.997 1.00 48.77 33 PRO B N 1
ATOM 1739 C CA . PRO B 1 33 ? 38.917 26.106 81.236 1.00 50.45 33 PRO B CA 1
ATOM 1740 C C . PRO B 1 33 ? 38.972 25.782 79.741 1.00 54.29 33 PRO B C 1
ATOM 1741 O O . PRO B 1 33 ? 38.686 24.652 79.330 1.00 52.58 33 PRO B O 1
ATOM 1745 N N . VAL B 1 34 ? 39.352 26.775 78.937 1.00 55.73 34 VAL B N 1
ATOM 1746 C CA . VAL B 1 34 ? 39.652 26.549 77.524 1.00 55.30 34 VAL B CA 1
ATOM 1747 C C . VAL B 1 34 ? 40.298 25.187 77.297 1.00 57.84 34 VAL B C 1
ATOM 1748 O O . VAL B 1 34 ? 41.217 24.787 78.012 1.00 61.99 34 VAL B O 1
ATOM 1752 N N . PRO B 1 35 ? 39.788 24.464 76.307 1.00 53.59 35 PRO B N 1
ATOM 1753 C CA . PRO B 1 35 ? 40.234 23.130 75.945 1.00 52.39 35 PRO B CA 1
ATOM 1754 C C . PRO B 1 35 ? 41.522 23.118 75.146 1.00 52.46 35 PRO B C 1
ATOM 1755 O O . PRO B 1 35 ? 41.721 23.963 74.271 1.00 49.36 35 PRO B O 1
ATOM 1759 N N . GLU B 1 36 ? 42.380 22.150 75.454 1.00 54.33 36 GLU B N 1
ATOM 1760 C CA . GLU B 1 36 ? 43.535 21.829 74.626 1.00 54.09 36 GLU B CA 1
ATOM 1761 C C . GLU B 1 36 ? 43.015 21.201 73.359 1.00 51.27 36 GLU B C 1
ATOM 1762 O O . GLU B 1 36 ? 42.306 20.201 73.397 1.00 50.15 36 GLU B O 1
ATOM 1768 N N . VAL B 1 37 ? 43.392 21.788 72.236 1.00 48.92 37 VAL B N 1
ATOM 1769 C CA . VAL B 1 37 ? 42.826 21.434 70.958 1.00 47.08 37 VAL B CA 1
ATOM 1770 C C . VAL B 1 37 ? 43.915 20.891 70.038 1.00 50.12 37 VAL B C 1
ATOM 1771 O O . VAL B 1 37 ? 45.056 21.342 70.076 1.00 52.30 37 VAL B O 1
ATOM 1775 N N . SER B 1 38 ? 43.559 19.912 69.216 1.00 51.18 38 SER B N 1
ATOM 1776 C CA . SER B 1 38 ? 44.518 19.276 68.326 1.00 48.90 38 SER B CA 1
ATOM 1777 C C . SER B 1 38 ? 43.794 18.612 67.171 1.00 48.21 38 SER B C 1
ATOM 1778 O O . SER B 1 38 ? 42.646 18.190 67.311 1.00 46.56 38 SER B O 1
ATOM 1781 N N . TRP B 1 39 ? 44.481 18.523 66.036 1.00 45.68 39 TRP B N 1
ATOM 1782 C CA . TRP B 1 39 ? 43.897 18.025 64.812 1.00 44.48 39 TRP B CA 1
ATOM 1783 C C . TRP B 1 39 ? 44.553 16.722 64.402 1.00 47.33 39 TRP B C 1
ATOM 1784 O O . TRP B 1 39 ? 45.759 16.546 64.547 1.00 50.99 39 TRP B O 1
ATOM 1795 N N . PHE B 1 40 ? 43.746 15.817 63.862 1.00 49.99 40 PHE B N 1
ATOM 1796 C CA . PHE B 1 40 ? 44.226 14.538 63.359 1.00 48.39 40 PHE B CA 1
ATOM 1797 C C . PHE B 1 40 ? 43.711 14.328 61.942 1.00 47.63 40 PHE B C 1
ATOM 1798 O O . PHE B 1 40 ? 42.691 14.891 61.560 1.00 47.88 40 PHE B O 1
ATOM 1806 N N . ARG B 1 41 ? 44.434 13.552 61.147 1.00 46.08 41 ARG B N 1
ATOM 1807 C CA . ARG B 1 41 ? 43.914 13.132 59.858 1.00 47.12 41 ARG B CA 1
ATOM 1808 C C . ARG B 1 41 ? 43.975 11.618 59.815 1.00 46.90 41 ARG B C 1
ATOM 1809 O O . ARG B 1 41 ? 45.002 11.042 60.117 1.00 44.40 41 ARG B O 1
ATOM 1817 N N . ASP B 1 42 ? 42.864 10.978 59.463 1.00 50.65 42 ASP B N 1
ATOM 1818 C CA . ASP B 1 42 ? 42.804 9.519 59.452 1.00 48.31 42 ASP B CA 1
ATOM 1819 C C . ASP B 1 42 ? 43.576 8.989 60.647 1.00 46.87 42 ASP B C 1
ATOM 1820 O O . ASP B 1 42 ? 44.530 8.235 60.481 1.00 43.34 42 ASP B O 1
ATOM 1825 N N . GLY B 1 43 ? 43.186 9.415 61.843 1.00 45.91 43 GLY B N 1
ATOM 1826 C CA . GLY B 1 43 ? 43.751 8.870 63.064 1.00 45.09 43 GLY B CA 1
ATOM 1827 C C . GLY B 1 43 ? 45.011 9.522 63.620 1.00 47.30 43 GLY B C 1
ATOM 1828 O O . GLY B 1 43 ? 45.190 9.552 64.825 1.00 49.68 43 GLY B O 1
ATOM 1829 N N . GLN B 1 44 ? 45.903 10.031 62.777 1.00 49.85 44 GLN B N 1
ATOM 1830 C CA . GLN B 1 44 ? 47.168 10.549 63.303 1.00 50.18 44 GLN B CA 1
ATOM 1831 C C . GLN B 1 44 ? 47.224 12.054 63.418 1.00 51.02 44 GLN B C 1
ATOM 1832 O O . GLN B 1 44 ? 46.506 12.767 62.723 1.00 51.21 44 GLN B O 1
ATOM 1838 N N . VAL B 1 45 ? 48.110 12.527 64.290 1.00 52.12 45 VAL B N 1
ATOM 1839 C CA . VAL B 1 45 ? 48.218 13.944 64.598 1.00 50.69 45 VAL B CA 1
ATOM 1840 C C . VAL B 1 45 ? 48.692 14.734 63.386 1.00 52.09 45 VAL B C 1
ATOM 1841 O O . VAL B 1 45 ? 49.470 14.225 62.584 1.00 52.39 45 VAL B O 1
ATOM 1845 N N . ILE B 1 46 ? 48.212 15.970 63.247 1.00 50.72 46 ILE B N 1
ATOM 1846 C CA . ILE B 1 46 ? 48.632 16.834 62.145 1.00 50.12 46 ILE B CA 1
ATOM 1847 C C . ILE B 1 46 ? 49.590 17.948 62.574 1.00 49.49 46 ILE B C 1
ATOM 1848 O O . ILE B 1 46 ? 49.345 18.628 63.566 1.00 46.24 46 ILE B O 1
ATOM 1853 N N . SER B 1 47 ? 50.674 18.128 61.813 1.00 49.93 47 SER B N 1
ATOM 1854 C CA . SER B 1 47 ? 51.567 19.288 61.945 1.00 47.12 47 SER B CA 1
ATOM 1855 C C . SER B 1 47 ? 52.098 19.738 60.586 1.00 47.41 47 SER B C 1
ATOM 1856 O O . SER B 1 47 ? 51.820 19.116 59.558 1.00 48.74 47 SER B O 1
ATOM 1859 N N . THR B 1 48 ? 52.865 20.820 60.580 1.00 48.23 48 THR B N 1
ATOM 1860 C CA . THR B 1 48 ? 53.322 21.404 59.327 1.00 46.52 48 THR B CA 1
ATOM 1861 C C . THR B 1 48 ? 54.466 20.576 58.766 1.00 47.10 48 THR B C 1
ATOM 1862 O O . THR B 1 48 ? 54.913 20.787 57.639 1.00 45.36 48 THR B O 1
ATOM 1866 N N . SER B 1 49 ? 54.949 19.637 59.570 1.00 49.94 49 SER B N 1
ATOM 1867 C CA . SER B 1 49 ? 55.877 18.627 59.084 1.00 51.67 49 SER B CA 1
ATOM 1868 C C . SER B 1 49 ? 55.091 17.552 58.374 1.00 53.97 49 SER B C 1
ATOM 1869 O O . SER B 1 49 ? 55.547 16.970 57.388 1.00 53.84 49 SER B O 1
ATOM 1872 N N . THR B 1 50 ? 53.898 17.295 58.894 1.00 54.90 50 THR B N 1
ATOM 1873 C CA . THR B 1 50 ? 53.028 16.265 58.354 1.00 56.37 50 THR B CA 1
ATOM 1874 C C . THR B 1 50 ? 52.318 16.768 57.102 1.00 52.61 50 THR B C 1
ATOM 1875 O O . THR B 1 50 ? 51.899 15.993 56.249 1.00 52.85 50 THR B O 1
ATOM 1879 N N . LEU B 1 51 ? 52.201 18.080 56.983 1.00 51.46 51 LEU B N 1
ATOM 1880 C CA . LEU B 1 51 ? 51.390 18.645 55.928 1.00 50.11 51 LEU B CA 1
ATOM 1881 C C . LEU B 1 51 ? 51.864 20.055 55.631 1.00 51.60 51 LEU B C 1
ATOM 1882 O O . LEU B 1 51 ? 51.190 21.028 55.956 1.00 49.65 51 LEU B O 1
ATOM 1887 N N . PRO B 1 52 ? 53.044 20.167 55.017 1.00 54.35 52 PRO B N 1
ATOM 1888 C CA . PRO B 1 52 ? 53.667 21.456 54.752 1.00 55.72 52 PRO B CA 1
ATOM 1889 C C . PRO B 1 52 ? 52.667 22.495 54.275 1.00 53.86 52 PRO B C 1
ATOM 1890 O O . PRO B 1 52 ? 51.911 22.257 53.328 1.00 51.58 52 PRO B O 1
ATOM 1894 N N . GLY B 1 53 ? 52.664 23.635 54.956 1.00 51.69 53 GLY B N 1
ATOM 1895 C CA . GLY B 1 53 ? 51.820 24.750 54.586 1.00 52.69 53 GLY B CA 1
ATOM 1896 C C . GLY B 1 53 ? 50.558 24.890 55.420 1.00 55.08 53 GLY B C 1
ATOM 1897 O O . GLY B 1 53 ? 49.869 25.897 55.302 1.00 60.80 53 GLY B O 1
ATOM 1898 N N . VAL B 1 54 ? 50.243 23.902 56.257 1.00 51.88 54 VAL B N 1
ATOM 1899 C CA . VAL B 1 54 ? 49.050 23.994 57.106 1.00 53.44 54 VAL B CA 1
ATOM 1900 C C . VAL B 1 54 ? 49.051 25.262 57.946 1.00 51.45 54 VAL B C 1
ATOM 1901 O O . VAL B 1 54 ? 50.040 25.583 58.584 1.00 49.40 54 VAL B O 1
ATOM 1905 N N . GLN B 1 55 ? 47.936 25.978 57.949 1.00 51.20 55 GLN B N 1
ATOM 1906 C CA . GLN B 1 55 ? 47.754 27.079 58.878 1.00 48.97 55 GLN B CA 1
ATOM 1907 C C . GLN B 1 55 ? 46.655 26.698 59.835 1.00 50.26 55 GLN B C 1
ATOM 1908 O O . GLN B 1 55 ? 45.496 26.574 59.450 1.00 50.14 55 GLN B O 1
ATOM 1914 N N . ILE B 1 56 ? 47.031 26.499 61.091 1.00 50.08 56 ILE B N 1
ATOM 1915 C CA . ILE B 1 56 ? 46.092 26.115 62.112 1.00 47.62 56 ILE B CA 1
ATOM 1916 C C . ILE B 1 56 ? 45.996 27.253 63.094 1.00 51.36 56 ILE B C 1
ATOM 1917 O O . ILE B 1 56 ? 47.016 27.743 63.561 1.00 52.03 56 ILE B O 1
ATOM 1922 N N . SER B 1 57 ? 44.775 27.695 63.393 1.00 56.31 57 SER B N 1
ATOM 1923 C CA . SER B 1 57 ? 44.579 28.781 64.365 1.00 57.97 57 SER B CA 1
ATOM 1924 C C . SER B 1 57 ? 43.541 28.433 65.416 1.00 56.02 57 SER B C 1
ATOM 1925 O O . SER B 1 57 ? 42.498 27.850 65.117 1.00 54.79 57 SER B O 1
ATOM 1928 N N . PHE B 1 58 ? 43.804 28.757 66.655 1.00 54.36 58 PHE B N 1
ATOM 1929 C CA . PHE B 1 58 ? 42.807 28.618 67.704 1.00 53.79 58 PHE B CA 1
ATOM 1930 C C . PHE B 1 58 ? 42.751 29.886 68.526 1.00 53.37 58 PHE B C 1
ATOM 1931 O O . PHE B 1 58 ? 43.613 30.125 69.374 1.00 52.66 58 PHE B O 1
ATOM 1939 N N . SER B 1 59 ? 41.729 30.694 68.287 1.00 52.79 59 SER B N 1
ATOM 1940 C CA . SER B 1 59 ? 41.459 31.790 69.200 1.00 56.54 59 SER B CA 1
ATOM 1941 C C . SER B 1 59 ? 40.045 32.382 69.089 1.00 56.55 59 SER B C 1
ATOM 1942 O O . SER B 1 59 ? 39.390 32.296 68.048 1.00 53.38 59 SER B O 1
ATOM 1945 N N . ASP B 1 60 ? 39.620 32.997 70.206 1.00 59.62 60 ASP B N 1
ATOM 1946 C CA . ASP B 1 60 ? 38.285 33.567 70.421 1.00 60.59 60 ASP B CA 1
ATOM 1947 C C . ASP B 1 60 ? 37.162 32.534 70.357 1.00 62.53 60 ASP B C 1
ATOM 1948 O O . ASP B 1 60 ? 35.988 32.887 70.271 1.00 65.32 60 ASP B O 1
ATOM 1953 N N . GLY B 1 61 ? 37.539 31.265 70.400 1.00 57.63 61 GLY B N 1
ATOM 1954 C CA . GLY B 1 61 ? 36.585 30.191 70.250 1.00 56.91 61 GLY B CA 1
ATOM 1955 C C . GLY B 1 61 ? 36.684 29.494 68.900 1.00 56.37 61 GLY B C 1
ATOM 1956 O O . GLY B 1 61 ? 36.508 28.283 68.827 1.00 58.23 61 GLY B O 1
ATOM 1957 N N . ARG B 1 62 ? 36.960 30.257 67.835 1.00 55.60 62 ARG B N 1
ATOM 1958 C CA . ARG B 1 62 ? 37.047 29.670 66.489 1.00 54.30 62 ARG B CA 1
ATOM 1959 C C . ARG B 1 62 ? 38.323 28.860 66.247 1.00 51.13 62 ARG B C 1
ATOM 1960 O O . ARG B 1 62 ? 39.421 29.297 66.574 1.00 50.19 62 ARG B O 1
ATOM 1968 N N . ALA B 1 63 ? 38.179 27.686 65.646 1.00 50.22 63 ALA B N 1
ATOM 1969 C CA . ALA B 1 63 ? 39.315 26.786 65.496 1.00 48.97 63 ALA B CA 1
ATOM 1970 C C . ALA B 1 63 ? 39.512 26.349 64.054 1.00 47.74 63 ALA B C 1
ATOM 1971 O O . ALA B 1 63 ? 38.980 25.332 63.652 1.00 55.52 63 ALA B O 1
ATOM 1973 N N . LYS B 1 64 ? 40.283 27.120 63.287 1.00 53.11 64 LYS B N 1
ATOM 1974 C CA . LYS B 1 64 ? 40.502 26.871 61.855 1.00 49.94 64 LYS B CA 1
ATOM 1975 C C . LYS B 1 64 ? 41.678 25.939 61.583 1.00 50.31 64 LYS B C 1
ATOM 1976 O O . LYS B 1 64 ? 42.630 25.862 62.364 1.00 53.83 64 LYS B O 1
ATOM 1982 N N . LEU B 1 65 ? 41.589 25.234 60.463 1.00 46.93 65 LEU B N 1
ATOM 1983 C CA . LEU B 1 65 ? 42.726 24.609 59.827 1.00 42.80 65 LEU B CA 1
ATOM 1984 C C . LEU B 1 65 ? 42.575 24.788 58.308 1.00 48.69 65 LEU B C 1
ATOM 1985 O O . LEU B 1 65 ? 41.546 24.429 57.720 1.00 47.09 65 LEU B O 1
ATOM 1990 N N . THR B 1 66 ? 43.602 25.373 57.692 1.00 50.32 66 THR B N 1
ATOM 1991 C CA . THR B 1 66 ? 43.610 25.709 56.275 1.00 43.76 66 THR B CA 1
ATOM 1992 C C . THR B 1 66 ? 44.721 24.940 55.580 1.00 45.06 66 THR B C 1
ATOM 1993 O O . THR B 1 66 ? 45.838 24.837 56.092 1.00 41.58 66 THR B O 1
ATOM 1997 N N . ILE B 1 67 ? 44.405 24.395 54.415 1.00 46.97 67 ILE B N 1
ATOM 1998 C CA . ILE B 1 67 ? 45.415 23.880 53.499 1.00 49.17 67 ILE B CA 1
ATOM 1999 C C . ILE B 1 67 ? 45.515 24.808 52.296 1.00 49.76 67 ILE B C 1
ATOM 2000 O O . ILE B 1 67 ? 44.625 24.814 51.450 1.00 52.10 67 ILE B O 1
ATOM 2005 N N . PRO B 1 68 ? 46.575 25.626 52.236 1.00 50.96 68 PRO B N 1
ATOM 2006 C CA . PRO B 1 68 ? 46.778 26.573 51.141 1.00 52.58 68 PRO B CA 1
ATOM 2007 C C . PRO B 1 68 ? 46.460 25.991 49.754 1.00 54.43 68 PRO B C 1
ATOM 2008 O O . PRO B 1 68 ? 45.573 26.481 49.045 1.00 53.23 68 PRO B O 1
ATOM 2012 N N . ALA B 1 69 ? 47.190 24.957 49.367 1.00 50.79 69 ALA B N 1
ATOM 2013 C CA . ALA B 1 69 ? 46.846 24.213 48.174 1.00 49.86 69 ALA B CA 1
ATOM 2014 C C . ALA B 1 69 ? 46.710 22.759 48.586 1.00 48.65 69 ALA B C 1
ATOM 2015 O O . ALA B 1 69 ? 47.536 22.243 49.354 1.00 53.24 69 ALA B O 1
ATOM 2017 N N . VAL B 1 70 ? 45.645 22.120 48.129 1.00 46.68 70 VAL B N 1
ATOM 2018 C CA . VAL B 1 70 ? 45.360 20.745 48.509 1.00 50.12 70 VAL B CA 1
ATOM 2019 C C . VAL B 1 70 ? 45.841 19.802 47.435 1.00 51.02 70 VAL B C 1
ATOM 2020 O O . VAL B 1 70 ? 46.058 20.203 46.299 1.00 51.44 70 VAL B O 1
ATOM 2024 N N . THR B 1 71 ? 45.998 18.539 47.796 1.00 54.65 71 THR B N 1
ATOM 2025 C CA . THR B 1 71 ? 46.453 17.540 46.847 1.00 53.32 71 THR B CA 1
ATOM 2026 C C . THR B 1 71 ? 45.550 16.383 47.073 1.00 51.20 71 THR B C 1
ATOM 2027 O O . THR B 1 71 ? 44.998 16.251 48.157 1.00 56.92 71 THR B O 1
ATOM 2031 N N . LYS B 1 72 ? 45.403 15.542 46.063 1.00 50.11 72 LYS B N 1
ATOM 2032 C CA . LYS B 1 72 ? 44.660 14.309 46.217 1.00 50.54 72 LYS B CA 1
ATOM 2033 C C . LYS B 1 72 ? 45.146 13.558 47.458 1.00 52.26 72 LYS B C 1
ATOM 2034 O O . LYS B 1 72 ? 44.380 12.875 48.124 1.00 52.97 72 LYS B O 1
ATOM 2040 N N . ALA B 1 73 ? 46.425 13.682 47.771 1.00 48.40 73 ALA B N 1
ATOM 2041 C CA . ALA B 1 73 ? 46.978 12.953 48.894 1.00 51.61 73 ALA B CA 1
ATOM 2042 C C . ALA B 1 73 ? 46.285 13.371 50.175 1.00 51.79 73 ALA B C 1
ATOM 2043 O O . ALA B 1 73 ? 46.018 12.550 51.050 1.00 53.37 73 ALA B O 1
ATOM 2045 N N . ASN B 1 74 ? 45.997 14.662 50.258 1.00 52.51 74 ASN B N 1
ATOM 2046 C CA . ASN B 1 74 ? 45.399 15.279 51.428 1.00 49.30 74 ASN B CA 1
ATOM 2047 C C . ASN B 1 74 ? 44.026 14.728 51.795 1.00 51.86 74 ASN B C 1
ATOM 2048 O O . ASN B 1 74 ? 43.519 14.982 52.903 1.00 49.59 74 ASN B O 1
ATOM 2053 N N . SER B 1 75 ? 43.420 13.977 50.875 1.00 49.50 75 SER B N 1
ATOM 2054 C CA . SER B 1 75 ? 42.050 13.495 51.070 1.00 49.15 75 SER B CA 1
ATOM 2055 C C . SER B 1 75 ? 41.930 12.593 52.280 1.00 47.97 75 SER B C 1
ATOM 2056 O O . SER B 1 75 ? 42.742 11.687 52.467 1.00 55.60 75 SER B O 1
ATOM 2059 N N . GLY B 1 76 ? 40.893 12.813 53.074 1.00 48.03 76 GLY B N 1
ATOM 2060 C CA . GLY B 1 76 ? 40.532 11.897 54.139 1.00 44.63 76 GLY B CA 1
ATOM 2061 C C . GLY B 1 76 ? 39.822 12.639 55.233 1.00 44.12 76 GLY B C 1
ATOM 2062 O O . GLY B 1 76 ? 39.602 13.835 55.126 1.00 54.93 76 GLY B O 1
ATOM 2063 N N . ARG B 1 77 ? 39.458 11.942 56.297 1.00 52.17 77 ARG B N 1
ATOM 2064 C CA . ARG B 1 77 ? 38.715 12.594 57.365 1.00 51.04 77 ARG B CA 1
ATOM 2065 C C . ARG B 1 77 ? 39.581 13.249 58.432 1.00 47.63 77 ARG B C 1
ATOM 2066 O O . ARG B 1 77 ? 40.574 12.711 58.908 1.00 49.45 77 ARG B O 1
ATOM 2074 N N . TYR B 1 78 ? 39.179 14.443 58.791 1.00 48.53 78 TYR B N 1
ATOM 2075 C CA . TYR B 1 78 ? 39.965 15.275 59.646 1.00 46.33 78 TYR B CA 1
ATOM 2076 C C . TYR B 1 78 ? 39.174 15.393 60.931 1.00 46.94 78 TYR B C 1
ATOM 2077 O O . TYR B 1 78 ? 37.949 15.462 60.895 1.00 45.05 78 TYR B O 1
ATOM 2086 N N . SER B 1 79 ? 39.867 15.387 62.063 1.00 43.57 79 SER B N 1
ATOM 2087 C CA . SER B 1 79 ? 39.195 15.503 63.340 1.00 43.19 79 SER B CA 1
ATOM 2088 C C . SER B 1 79 ? 39.734 16.682 64.093 1.00 43.93 79 SER B C 1
ATOM 2089 O O . SER B 1 79 ? 40.921 16.984 64.022 1.00 43.37 79 SER B O 1
ATOM 2092 N N . LEU B 1 80 ? 38.850 17.348 64.819 1.00 47.29 80 LEU B N 1
ATOM 2093 C CA . LEU B 1 80 ? 39.264 18.313 65.818 1.00 46.42 80 LEU B CA 1
ATOM 2094 C C . LEU B 1 80 ? 38.882 17.770 67.184 1.00 45.72 80 LEU B C 1
ATOM 2095 O O . LEU B 1 80 ? 37.718 17.484 67.431 1.00 46.08 80 LEU B O 1
ATOM 2100 N N . LYS B 1 81 ? 39.875 17.628 68.057 1.00 44.12 81 LYS B N 1
ATOM 2101 C CA . LYS B 1 81 ? 39.676 17.118 69.403 1.00 41.78 81 LYS B CA 1
ATOM 2102 C C . LYS B 1 81 ? 39.902 18.210 70.440 1.00 41.09 81 LYS B C 1
ATOM 2103 O O . LYS B 1 81 ? 40.904 18.911 70.394 1.00 43.69 81 LYS B O 1
ATOM 2109 N N . ALA B 1 82 ? 38.962 18.352 71.370 1.00 42.97 82 ALA B N 1
ATOM 2110 C CA . ALA B 1 82 ? 39.050 19.354 72.436 1.00 44.06 82 ALA B CA 1
ATOM 2111 C C . ALA B 1 82 ? 38.928 18.711 73.819 1.00 46.35 82 ALA B C 1
ATOM 2112 O O . ALA B 1 82 ? 37.927 18.062 74.128 1.00 51.56 82 ALA B O 1
ATOM 2114 N N . THR B 1 83 ? 39.944 18.913 74.652 1.00 45.34 83 THR B N 1
ATOM 2115 C CA . THR B 1 83 ? 40.021 18.261 75.944 1.00 41.63 83 THR B CA 1
ATOM 2116 C C . THR B 1 83 ? 40.189 19.309 77.013 1.00 43.29 83 THR B C 1
ATOM 2117 O O . THR B 1 83 ? 40.819 20.334 76.794 1.00 50.88 83 THR B O 1
ATOM 2121 N N . ASN B 1 84 ? 39.616 19.063 78.177 1.00 46.56 84 ASN B N 1
ATOM 2122 C CA . ASN B 1 84 ? 39.951 19.845 79.358 1.00 46.81 84 ASN B CA 1
ATOM 2123 C C . ASN B 1 84 ? 39.593 19.052 80.600 1.00 47.91 84 ASN B C 1
ATOM 2124 O O . ASN B 1 84 ? 39.291 17.863 80.498 1.00 46.99 84 ASN B O 1
ATOM 2129 N N . GLY B 1 85 ? 39.648 19.692 81.764 1.00 51.17 85 GLY B N 1
ATOM 2130 C CA . GLY B 1 85 ? 39.355 19.019 83.026 1.00 49.14 85 GLY B CA 1
ATOM 2131 C C . GLY B 1 85 ? 38.018 18.289 83.065 1.00 51.55 85 GLY B C 1
ATOM 2132 O O . GLY B 1 85 ? 37.900 17.226 83.682 1.00 54.16 85 GLY B O 1
ATOM 2133 N N . SER B 1 86 ? 37.006 18.849 82.406 1.00 51.47 86 SER B N 1
ATOM 2134 C CA . SER B 1 86 ? 35.637 18.351 82.536 1.00 50.42 86 SER B CA 1
ATOM 2135 C C . SER B 1 86 ? 35.242 17.320 81.477 1.00 48.10 86 SER B C 1
ATOM 2136 O O . SER B 1 86 ? 34.203 16.661 81.583 1.00 46.39 86 SER B O 1
ATOM 2139 N N . GLY B 1 87 ? 36.076 17.185 80.456 1.00 46.50 87 GLY B N 1
ATOM 2140 C CA . GLY B 1 87 ? 35.893 16.140 79.468 1.00 42.16 87 GLY B CA 1
ATOM 2141 C C . GLY B 1 87 ? 36.509 16.475 78.133 1.00 40.87 87 GLY B C 1
ATOM 2142 O O . GLY B 1 87 ? 37.524 17.146 78.054 1.00 44.10 87 GLY B O 1
ATOM 2143 N N . GLN B 1 88 ? 35.870 16.005 77.072 1.00 45.76 88 GLN B N 1
ATOM 2144 C CA . GLN B 1 88 ? 36.474 15.970 75.757 1.00 42.71 88 GLN B CA 1
ATOM 2145 C C . GLN B 1 88 ? 35.384 15.963 74.696 1.00 45.92 88 GLN B C 1
ATOM 2146 O O . GLN B 1 88 ? 34.275 15.514 74.936 1.00 46.21 88 GLN B O 1
ATOM 2152 N N . ALA B 1 89 ? 35.700 16.472 73.515 1.00 49.48 89 ALA B N 1
ATOM 2153 C CA . ALA B 1 89 ? 34.755 16.480 72.409 1.00 46.04 89 ALA B CA 1
ATOM 2154 C C . ALA B 1 89 ? 35.554 16.266 71.152 1.00 45.93 89 ALA B C 1
ATOM 2155 O O . ALA B 1 89 ? 36.683 16.738 71.041 1.00 47.77 89 ALA B O 1
ATOM 2157 N N . THR B 1 90 ? 34.976 15.548 70.206 1.00 46.71 90 THR B N 1
ATOM 2158 C CA . THR B 1 90 ? 35.661 15.260 68.962 1.00 48.59 90 THR B CA 1
ATOM 2159 C C . THR B 1 90 ? 34.706 15.458 67.805 1.00 49.27 90 THR B C 1
ATOM 2160 O O . THR B 1 90 ? 33.566 14.984 67.837 1.00 46.31 90 THR B O 1
ATOM 2164 N N . SER B 1 91 ? 35.175 16.162 66.783 1.00 46.60 91 SER B N 1
ATOM 2165 C CA . SER B 1 91 ? 34.389 16.357 65.589 1.00 43.97 91 SER B CA 1
ATOM 2166 C C . SER B 1 91 ? 35.166 15.909 64.358 1.00 43.82 91 SER B C 1
ATOM 2167 O O . SER B 1 91 ? 36.275 16.352 64.117 1.00 43.39 91 SER B O 1
ATOM 2170 N N . THR B 1 92 ? 34.580 15.005 63.589 1.00 47.94 92 THR B N 1
ATOM 2171 C CA . THR B 1 92 ? 35.207 14.525 62.369 1.00 46.76 92 THR B CA 1
ATOM 2172 C C . THR B 1 92 ? 34.444 14.896 61.104 1.00 48.23 92 THR B C 1
ATOM 2173 O O . THR B 1 92 ? 33.215 14.901 61.094 1.00 50.48 92 THR B O 1
ATOM 2177 N N . ALA B 1 93 ? 35.172 15.230 60.044 1.00 46.21 93 ALA B N 1
ATOM 2178 C CA . ALA B 1 93 ? 34.553 15.537 58.756 1.00 44.76 93 ALA B CA 1
ATOM 2179 C C . ALA B 1 93 ? 35.507 15.091 57.670 1.00 46.66 93 ALA B C 1
ATOM 2180 O O . ALA B 1 93 ? 36.655 14.756 57.967 1.00 50.27 93 ALA B O 1
ATOM 2182 N N . GLU B 1 94 ? 35.042 15.068 56.420 1.00 50.30 94 GLU B N 1
ATOM 2183 C CA . GLU B 1 94 ? 35.876 14.617 55.298 1.00 47.87 94 GLU B CA 1
ATOM 2184 C C . GLU B 1 94 ? 36.370 15.772 54.473 1.00 49.56 94 GLU B C 1
ATOM 2185 O O . GLU B 1 94 ? 35.636 16.714 54.197 1.00 46.95 94 GLU B O 1
ATOM 2191 N N . LEU B 1 95 ? 37.631 15.683 54.076 1.00 54.14 95 LEU B N 1
ATOM 2192 C CA . LEU B 1 95 ? 38.151 16.494 53.006 1.00 51.56 95 LEU B CA 1
ATOM 2193 C C . LEU B 1 95 ? 38.147 15.612 51.766 1.00 52.95 95 LEU B C 1
ATOM 2194 O O . LEU B 1 95 ? 38.768 14.546 51.759 1.00 46.43 95 LEU B O 1
ATOM 2199 N N . LEU B 1 96 ? 37.415 16.053 50.742 1.00 48.92 96 LEU B N 1
ATOM 2200 C CA . LEU B 1 96 ? 37.244 15.293 49.509 1.00 48.91 96 LEU B CA 1
ATOM 2201 C C . LEU B 1 96 ? 37.894 16.045 48.368 1.00 44.46 96 LEU B C 1
ATOM 2202 O O . LEU B 1 96 ? 37.462 17.134 48.023 1.00 50.19 96 LEU B O 1
ATOM 2207 N N . VAL B 1 97 ? 38.953 15.492 47.792 1.00 49.65 97 VAL B N 1
ATOM 2208 C CA . VAL B 1 97 ? 39.670 16.228 46.747 1.00 51.87 97 VAL B CA 1
ATOM 2209 C C . VAL B 1 97 ? 39.357 15.742 45.356 1.00 52.82 97 VAL B C 1
ATOM 2210 O O . VAL B 1 97 ? 39.581 14.566 45.034 1.00 48.36 97 VAL B O 1
ATOM 2214 N N . LYS B 1 98 ? 38.829 16.653 44.544 1.00 47.09 98 LYS B N 1
ATOM 2215 C CA . LYS B 1 98 ? 38.447 16.341 43.173 1.00 47.96 98 LYS B CA 1
ATOM 2216 C C . LYS B 1 98 ? 39.509 16.782 42.177 1.00 48.66 98 LYS B C 1
ATOM 2217 O O . LYS B 1 98 ? 39.969 17.920 42.213 1.00 46.90 98 LYS B O 1
ATOM 2223 N N . ALA B 1 99 ? 39.901 15.861 41.301 1.00 49.78 99 ALA B N 1
ATOM 2224 C CA . ALA B 1 99 ? 40.824 16.169 40.215 1.00 54.02 99 ALA B CA 1
ATOM 2225 C C . ALA B 1 99 ? 40.132 17.097 39.233 1.00 51.04 99 ALA B C 1
ATOM 2226 O O . ALA B 1 99 ? 38.917 17.032 39.074 1.00 56.18 99 ALA B O 1
ATOM 2228 N N . GLU B 1 100 ? 40.878 17.954 38.564 1.00 50.38 100 GLU B N 1
ATOM 2229 C CA . GLU B 1 100 ? 40.214 18.784 37.584 1.00 51.65 100 GLU B CA 1
ATOM 2230 C C . GLU B 1 100 ? 40.068 18.051 36.260 1.00 53.93 100 GLU B C 1
ATOM 2231 O O . GLU B 1 100 ? 40.997 17.385 35.776 1.00 56.39 100 GLU B O 1
ATOM 2237 N N . THR B 1 101 ? 38.863 18.156 35.704 1.00 47.96 101 THR B N 1
ATOM 2238 C CA . THR B 1 101 ? 38.499 17.473 34.481 1.00 53.18 101 THR B CA 1
ATOM 2239 C C . THR B 1 101 ? 37.475 18.325 33.743 1.00 44.69 101 THR B C 1
ATOM 2240 O O . THR B 1 101 ? 36.806 19.146 34.351 1.00 51.23 101 THR B O 1
ATOM 2244 N N . ALA B 1 102 ? 37.373 18.127 32.429 1.00 47.19 102 ALA B N 1
ATOM 2245 C CA . ALA B 1 102 ? 36.512 18.914 31.559 1.00 43.83 102 ALA B CA 1
ATOM 2246 C C . ALA B 1 102 ? 36.437 18.148 30.255 1.00 44.96 102 ALA B C 1
ATOM 2247 O O . ALA B 1 102 ? 37.472 17.856 29.670 1.00 54.32 102 ALA B O 1
ATOM 2249 N N . PRO B 1 103 ? 35.228 17.784 29.810 1.00 45.82 103 PRO B N 1
ATOM 2250 C CA . PRO B 1 103 ? 35.016 17.051 28.558 1.00 43.61 103 PRO B CA 1
ATOM 2251 C C . PRO B 1 103 ? 35.589 17.747 27.310 1.00 48.87 103 PRO B C 1
ATOM 2252 O O . PRO B 1 103 ? 35.795 18.966 27.332 1.00 51.08 103 PRO B O 1
ATOM 2256 N N . PRO B 1 104 ? 35.845 16.974 26.224 1.00 51.28 104 PRO B N 1
ATOM 2257 C CA . PRO B 1 104 ? 36.370 17.504 24.974 1.00 41.66 104 PRO B CA 1
ATOM 2258 C C . PRO B 1 104 ? 35.490 18.613 24.475 1.00 43.86 104 PRO B C 1
ATOM 2259 O O . PRO B 1 104 ? 34.283 18.450 24.444 1.00 47.14 104 PRO B O 1
ATOM 2263 N N . ASN B 1 105 ? 36.067 19.749 24.106 1.00 42.83 105 ASN B N 1
ATOM 2264 C CA . ASN B 1 105 ? 35.274 20.827 23.537 1.00 42.08 105 ASN B CA 1
ATOM 2265 C C . ASN B 1 105 ? 35.854 21.252 22.206 1.00 43.32 105 ASN B C 1
ATOM 2266 O O . ASN B 1 105 ? 37.055 21.442 22.111 1.00 51.21 105 ASN B O 1
ATOM 2271 N N . PHE B 1 106 ? 35.035 21.427 21.185 1.00 42.58 106 PHE B N 1
ATOM 2272 C CA . PHE B 1 106 ? 35.564 21.974 19.949 1.00 42.47 106 PHE B CA 1
ATOM 2273 C C . PHE B 1 106 ? 35.455 23.487 19.963 1.00 44.26 106 PHE B C 1
ATOM 2274 O O . PHE B 1 106 ? 34.400 24.037 19.665 1.00 46.17 106 PHE B O 1
ATOM 2282 N N . VAL B 1 107 ? 36.540 24.159 20.323 1.00 47.84 107 VAL B N 1
ATOM 2283 C CA . VAL B 1 107 ? 36.562 25.615 20.305 1.00 48.01 107 VAL B CA 1
ATOM 2284 C C . VAL B 1 107 ? 36.471 26.069 18.867 1.00 46.84 107 VAL B C 1
ATOM 2285 O O . VAL B 1 107 ? 36.000 27.171 18.563 1.00 46.50 107 VAL B O 1
ATOM 2289 N N . GLN B 1 108 ? 36.935 25.196 17.985 1.00 47.90 108 GLN B N 1
ATOM 2290 C CA . GLN B 1 108 ? 36.841 25.420 16.550 1.00 47.53 108 GLN B CA 1
ATOM 2291 C C . GLN B 1 108 ? 36.490 24.117 15.882 1.00 44.84 108 GLN B C 1
ATOM 2292 O O . GLN B 1 108 ? 37.200 23.122 15.991 1.00 44.10 108 GLN B O 1
ATOM 2298 N N . ARG B 1 109 ? 35.363 24.155 15.196 1.00 46.93 109 ARG B N 1
ATOM 2299 C CA . ARG B 1 109 ? 34.809 23.020 14.522 1.00 44.95 109 ARG B CA 1
ATOM 2300 C C . ARG B 1 109 ? 35.347 22.978 13.111 1.00 45.04 109 ARG B C 1
ATOM 2301 O O . ARG B 1 109 ? 35.677 24.017 12.530 1.00 46.55 109 ARG B O 1
ATOM 2309 N N . LEU B 1 110 ? 35.450 21.768 12.574 1.00 41.78 110 LEU B N 1
ATOM 2310 C CA . LEU B 1 110 ? 35.592 21.560 11.143 1.00 42.80 110 LEU B CA 1
ATOM 2311 C C . LEU B 1 110 ? 34.539 22.381 10.394 1.00 43.59 110 LEU B C 1
ATOM 2312 O O . LEU B 1 110 ? 33.390 22.473 10.832 1.00 41.57 110 LEU B O 1
ATOM 2317 N N . GLN B 1 111 ? 34.921 22.970 9.270 1.00 39.99 111 GLN B N 1
ATOM 2318 C CA . GLN B 1 111 ? 33.943 23.582 8.397 1.00 45.17 111 GLN B CA 1
ATOM 2319 C C . GLN B 1 111 ? 34.137 23.067 6.969 1.00 46.66 111 GLN B C 1
ATOM 2320 O O . GLN B 1 111 ? 35.268 22.846 6.538 1.00 44.78 111 GLN B O 1
ATOM 2326 N N . SER B 1 112 ? 33.052 22.837 6.244 1.00 50.53 112 SER B N 1
ATOM 2327 C CA . SER B 1 112 ? 33.203 22.296 4.898 1.00 47.93 112 SER B CA 1
ATOM 2328 C C . SER B 1 112 ? 33.703 23.355 3.939 1.00 47.88 112 SER B C 1
ATOM 2329 O O . SER B 1 112 ? 33.610 24.556 4.209 1.00 49.22 112 SER B O 1
ATOM 2332 N N . MET B 1 113 ? 34.262 22.899 2.832 1.00 47.34 113 MET B N 1
ATOM 2333 C CA . MET B 1 113 ? 34.795 23.823 1.859 1.00 47.25 113 MET B CA 1
ATOM 2334 C C . MET B 1 113 ? 34.905 23.230 0.460 1.00 47.36 113 MET B C 1
ATOM 2335 O O . MET B 1 113 ? 35.025 22.014 0.275 1.00 42.87 113 MET B O 1
ATOM 2340 N N . THR B 1 114 ? 34.848 24.133 -0.517 1.00 43.81 114 THR B N 1
ATOM 2341 C CA . THR B 1 114 ? 35.040 23.804 -1.910 1.00 48.75 114 THR B CA 1
ATOM 2342 C C . THR B 1 114 ? 36.369 24.361 -2.385 1.00 46.34 114 THR B C 1
ATOM 2343 O O . THR B 1 114 ? 36.625 25.557 -2.266 1.00 47.39 114 THR B O 1
ATOM 2347 N N . VAL B 1 115 ? 37.207 23.490 -2.931 1.00 46.86 115 VAL B N 1
ATOM 2348 C CA . VAL B 1 115 ? 38.508 23.902 -3.426 1.00 46.43 115 VAL B CA 1
ATOM 2349 C C . VAL B 1 115 ? 38.777 23.387 -4.834 1.00 45.77 115 VAL B C 1
ATOM 2350 O O . VAL B 1 115 ? 38.229 22.370 -5.263 1.00 48.89 115 VAL B O 1
ATOM 2354 N N . ARG B 1 116 ? 39.638 24.095 -5.547 1.00 47.32 116 ARG B N 1
ATOM 2355 C CA . ARG B 1 116 ? 40.073 23.634 -6.852 1.00 48.03 116 ARG B CA 1
ATOM 2356 C C . ARG B 1 116 ? 41.145 22.566 -6.743 1.00 45.41 116 ARG B C 1
ATOM 2357 O O . ARG B 1 116 ? 42.003 22.598 -5.868 1.00 47.13 116 ARG B O 1
ATOM 2365 N N . GLN B 1 117 ? 41.074 21.614 -7.654 1.00 49.16 117 GLN B N 1
ATOM 2366 C CA . GLN B 1 117 ? 42.107 20.624 -7.828 1.00 47.52 117 GLN B CA 1
ATOM 2367 C C . GLN B 1 117 ? 43.464 21.303 -7.819 1.00 47.58 117 GLN B C 1
ATOM 2368 O O . GLN B 1 117 ? 43.669 22.305 -8.508 1.00 49.18 117 GLN B O 1
ATOM 2374 N N . GLY B 1 118 ? 44.390 20.766 -7.036 1.00 48.98 118 GLY B N 1
ATOM 2375 C CA . GLY B 1 118 ? 45.734 21.337 -6.969 1.00 47.23 118 GLY B CA 1
ATOM 2376 C C . GLY B 1 118 ? 45.980 22.207 -5.751 1.00 50.70 118 GLY B C 1
ATOM 2377 O O . GLY B 1 118 ? 47.131 22.421 -5.361 1.00 44.07 118 GLY B O 1
ATOM 2378 N N . SER B 1 119 ? 44.894 22.704 -5.148 1.00 54.04 119 SER B N 1
ATOM 2379 C CA . SER B 1 119 ? 44.955 23.538 -3.936 1.00 52.33 119 SER B CA 1
ATOM 2380 C C . SER B 1 119 ? 45.470 22.756 -2.744 1.00 50.08 119 SER B C 1
ATOM 2381 O O . SER B 1 119 ? 45.224 21.557 -2.633 1.00 52.46 119 SER B O 1
ATOM 2384 N N . GLN B 1 120 ? 46.174 23.445 -1.851 1.00 49.93 120 GLN B N 1
ATOM 2385 C CA . GLN B 1 120 ? 46.460 22.917 -0.520 1.00 48.92 120 GLN B CA 1
ATOM 2386 C C . GLN B 1 120 ? 45.227 23.083 0.334 1.00 47.11 120 GLN B C 1
ATOM 2387 O O . GLN B 1 120 ? 44.564 24.116 0.270 1.00 50.43 120 GLN B O 1
ATOM 2393 N N . VAL B 1 121 ? 44.909 22.074 1.124 1.00 45.40 121 VAL B N 1
ATOM 2394 C CA . VAL B 1 121 ? 43.719 22.128 1.967 1.00 48.50 121 VAL B CA 1
ATOM 2395 C C . VAL B 1 121 ? 44.146 21.904 3.410 1.00 48.60 121 VAL B C 1
ATOM 2396 O O . VAL B 1 121 ? 44.882 20.958 3.696 1.00 50.70 121 VAL B O 1
ATOM 2400 N N . ARG B 1 122 ? 43.701 22.767 4.319 1.00 43.66 122 ARG B N 1
ATOM 2401 C CA . ARG B 1 122 ? 43.960 22.546 5.739 1.00 47.48 122 ARG B CA 1
ATOM 2402 C C . ARG B 1 122 ? 42.657 22.422 6.498 1.00 46.73 122 ARG B C 1
ATOM 2403 O O . ARG B 1 122 ? 41.881 23.376 6.563 1.00 46.39 122 ARG B O 1
ATOM 2411 N N . LEU B 1 123 ? 42.423 21.247 7.066 1.00 47.46 123 LEU B N 1
ATOM 2412 C CA . LEU B 1 123 ? 41.209 20.984 7.826 1.00 49.25 123 LEU B CA 1
ATOM 2413 C C . LEU B 1 123 ? 41.554 20.982 9.295 1.00 52.74 123 LEU B C 1
ATOM 2414 O O . LEU B 1 123 ? 41.998 19.954 9.828 1.00 53.54 123 LEU B O 1
ATOM 2419 N N . GLN B 1 124 ? 41.344 22.110 9.959 1.00 48.28 124 GLN B N 1
ATOM 2420 C CA . GLN B 1 124 ? 41.764 22.212 11.345 1.00 52.13 124 GLN B CA 1
ATOM 2421 C C . GLN B 1 124 ? 40.673 22.438 12.390 1.00 57.40 124 GLN B C 1
ATOM 2422 O O . GLN B 1 124 ? 39.760 23.254 12.197 1.00 50.54 124 GLN B O 1
ATOM 2428 N N . VAL B 1 125 ? 40.813 21.715 13.510 1.00 57.83 125 VAL B N 1
ATOM 2429 C CA . VAL B 1 125 ? 40.035 21.936 14.739 1.00 50.88 125 VAL B CA 1
ATOM 2430 C C . VAL B 1 125 ? 40.882 22.467 15.907 1.00 52.15 125 VAL B C 1
ATOM 2431 O O . VAL B 1 125 ? 42.103 22.274 15.961 1.00 48.69 125 VAL B O 1
ATOM 2435 N N . ARG B 1 126 ? 40.207 23.135 16.837 1.00 51.54 126 ARG B N 1
ATOM 2436 C CA . ARG B 1 126 ? 40.801 23.542 18.102 1.00 48.78 126 ARG B CA 1
ATOM 2437 C C . ARG B 1 126 ? 40.099 22.776 19.229 1.00 45.93 126 ARG B C 1
ATOM 2438 O O . ARG B 1 126 ? 38.896 22.895 19.400 1.00 47.94 126 ARG B O 1
ATOM 2446 N N . VAL B 1 127 ? 40.838 21.991 20.000 1.00 49.73 127 VAL B N 1
ATOM 2447 C CA . VAL B 1 127 ? 40.204 21.111 20.976 1.00 47.53 127 VAL B CA 1
ATOM 2448 C C . VAL B 1 127 ? 40.800 21.218 22.373 1.00 48.28 127 VAL B C 1
ATOM 2449 O O . VAL B 1 127 ? 42.012 21.057 22.547 1.00 46.31 127 VAL B O 1
ATOM 2453 N N . THR B 1 128 ? 39.949 21.489 23.369 1.00 48.54 128 THR B N 1
ATOM 2454 C CA . THR B 1 128 ? 40.356 21.502 24.779 1.00 47.38 128 THR B CA 1
ATOM 2455 C C . THR B 1 128 ? 39.772 20.298 25.522 1.00 47.60 128 THR B C 1
ATOM 2456 O O . THR B 1 128 ? 38.962 19.559 24.977 1.00 54.09 128 THR B O 1
ATOM 2460 N N . GLY B 1 129 ? 40.208 20.112 26.767 1.00 51.06 129 GLY B N 1
ATOM 2461 C CA . GLY B 1 129 ? 39.878 18.926 27.537 1.00 45.93 129 GLY B CA 1
ATOM 2462 C C . GLY B 1 129 ? 40.960 18.561 28.546 1.00 48.81 129 GLY B C 1
ATOM 2463 O O . GLY B 1 129 ? 42.136 18.416 28.212 1.00 52.23 129 GLY B O 1
ATOM 2464 N N . ILE B 1 130 ? 40.524 18.412 29.791 1.00 50.95 130 ILE B N 1
ATOM 2465 C CA . ILE B 1 130 ? 41.360 17.879 30.833 1.00 49.31 130 ILE B CA 1
ATOM 2466 C C . ILE B 1 130 ? 40.769 16.534 31.248 1.00 50.81 130 ILE B C 1
ATOM 2467 O O . ILE B 1 130 ? 39.627 16.420 31.681 1.00 47.78 130 ILE B O 1
ATOM 2472 N N . PRO B 1 131 ? 41.495 15.409 31.133 1.00 49.24 131 PRO B N 1
ATOM 2473 C CA . PRO B 1 131 ? 42.825 15.176 30.483 1.00 53.46 131 PRO B CA 1
ATOM 2474 C C . PRO B 1 131 ? 42.745 15.627 29.042 1.00 49.94 131 PRO B C 1
ATOM 2475 O O . PRO B 1 131 ? 41.652 15.846 28.532 1.00 51.23 131 PRO B O 1
ATOM 2479 N N . THR B 1 132 ? 43.882 15.760 28.401 1.00 52.79 132 THR B N 1
ATOM 2480 C CA . THR B 1 132 ? 43.931 16.033 26.971 1.00 52.54 132 THR B CA 1
ATOM 2481 C C . THR B 1 132 ? 43.153 14.962 26.179 1.00 49.45 132 THR B C 1
ATOM 2482 O O . THR B 1 132 ? 43.450 13.776 26.304 1.00 49.84 132 THR B O 1
ATOM 2486 N N . PRO B 1 133 ? 42.157 15.345 25.368 1.00 47.20 133 PRO B N 1
ATOM 2487 C CA . PRO B 1 133 ? 41.471 14.322 24.588 1.00 43.87 133 PRO B CA 1
ATOM 2488 C C . PRO B 1 133 ? 42.392 13.689 23.549 1.00 45.68 133 PRO B C 1
ATOM 2489 O O . PRO B 1 133 ? 43.301 14.345 23.024 1.00 44.81 133 PRO B O 1
ATOM 2493 N N . VAL B 1 134 ? 42.148 12.415 23.272 1.00 47.71 134 VAL B N 1
ATOM 2494 C CA . VAL B 1 134 ? 42.688 11.758 22.095 1.00 42.78 134 VAL B CA 1
ATOM 2495 C C . VAL B 1 134 ? 41.870 12.225 20.896 1.00 43.95 134 VAL B C 1
ATOM 2496 O O . VAL B 1 134 ? 40.657 12.041 20.873 1.00 43.89 134 VAL B O 1
ATOM 2500 N N . VAL B 1 135 ? 42.498 12.834 19.903 1.00 43.64 135 VAL B N 1
ATOM 2501 C CA . VAL B 1 135 ? 41.731 13.204 18.731 1.00 45.36 135 VAL B CA 1
ATOM 2502 C C . VAL B 1 135 ? 42.120 12.373 17.521 1.00 46.81 135 VAL B C 1
ATOM 2503 O O . VAL B 1 135 ? 43.265 11.950 17.366 1.00 47.32 135 VAL B O 1
ATOM 2507 N N . LYS B 1 136 ? 41.131 12.127 16.679 1.00 45.43 136 LYS B N 1
ATOM 2508 C CA . LYS B 1 136 ? 41.323 11.295 15.525 1.00 42.36 136 LYS B CA 1
ATOM 2509 C C . LYS B 1 136 ? 40.611 11.922 14.347 1.00 41.98 136 LYS B C 1
ATOM 2510 O O . LYS B 1 136 ? 39.501 12.431 14.499 1.00 42.32 136 LYS B O 1
ATOM 2516 N N . PHE B 1 137 ? 41.263 11.925 13.186 1.00 45.08 137 PHE B N 1
ATOM 2517 C CA . PHE B 1 137 ? 40.630 12.403 11.968 1.00 44.74 137 PHE B CA 1
ATOM 2518 C C . PHE B 1 137 ? 40.092 11.232 11.175 1.00 47.29 137 PHE B C 1
ATOM 2519 O O . PHE B 1 137 ? 40.701 10.155 11.155 1.00 49.78 137 PHE B O 1
ATOM 2527 N N . TYR B 1 138 ? 38.957 11.435 10.516 1.00 46.44 138 TYR B N 1
ATOM 2528 C CA . TYR B 1 138 ? 38.317 10.393 9.728 1.00 44.84 138 TYR B CA 1
ATOM 2529 C C . TYR B 1 138 ? 37.925 10.911 8.366 1.00 49.15 138 TYR B C 1
ATOM 2530 O O . TYR B 1 138 ? 37.575 12.085 8.215 1.00 44.39 138 TYR B O 1
ATOM 2539 N N . ARG B 1 139 ? 37.987 10.028 7.369 1.00 49.13 139 ARG B N 1
ATOM 2540 C CA . ARG B 1 139 ? 37.482 10.327 6.032 1.00 47.46 139 ARG B CA 1
ATOM 2541 C C . ARG B 1 139 ? 36.487 9.260 5.565 1.00 51.11 139 ARG B C 1
ATOM 2542 O O . ARG B 1 139 ? 36.760 8.051 5.638 1.00 47.13 139 ARG B O 1
ATOM 2550 N N . ASP B 1 140 ? 35.323 9.722 5.108 1.00 50.92 140 ASP B N 1
ATOM 2551 C CA . ASP B 1 140 ? 34.200 8.841 4.840 1.00 52.34 140 ASP B CA 1
ATOM 2552 C C . ASP B 1 140 ? 34.185 7.718 5.873 1.00 51.84 140 ASP B C 1
ATOM 2553 O O . ASP B 1 140 ? 33.990 6.537 5.558 1.00 53.22 140 ASP B O 1
ATOM 2558 N N . GLY B 1 141 ? 34.404 8.113 7.118 1.00 53.32 141 GLY B N 1
ATOM 2559 C CA . GLY B 1 141 ? 34.170 7.240 8.252 1.00 58.14 141 GLY B CA 1
ATOM 2560 C C . GLY B 1 141 ? 35.267 6.245 8.599 1.00 52.68 141 GLY B C 1
ATOM 2561 O O . GLY B 1 141 ? 35.145 5.525 9.581 1.00 51.22 141 GLY B O 1
ATOM 2562 N N . ALA B 1 142 ? 36.337 6.188 7.820 1.00 54.36 142 ALA B N 1
ATOM 2563 C CA . ALA B 1 142 ? 37.474 5.376 8.229 1.00 51.92 142 ALA B CA 1
ATOM 2564 C C . ALA B 1 142 ? 38.603 6.272 8.729 1.00 53.89 142 ALA B C 1
ATOM 2565 O O . ALA B 1 142 ? 38.761 7.419 8.279 1.00 48.90 142 ALA B O 1
ATOM 2567 N N . GLU B 1 143 ? 39.376 5.745 9.674 1.00 47.45 143 GLU B N 1
ATOM 2568 C CA . GLU B 1 143 ? 40.422 6.527 10.323 1.00 50.76 143 GLU B CA 1
ATOM 2569 C C . GLU B 1 143 ? 41.624 6.784 9.418 1.00 52.31 143 GLU B C 1
ATOM 2570 O O . GLU B 1 143 ? 42.163 5.864 8.793 1.00 50.26 143 GLU B O 1
ATOM 2576 N N . ILE B 1 144 ? 42.023 8.057 9.374 1.00 50.88 144 ILE B N 1
ATOM 2577 C CA . ILE B 1 144 ? 43.231 8.497 8.690 1.00 48.17 144 ILE B CA 1
ATOM 2578 C C . ILE B 1 144 ? 44.395 8.374 9.658 1.00 52.98 144 ILE B C 1
ATOM 2579 O O . ILE B 1 144 ? 44.717 9.320 10.373 1.00 54.33 144 ILE B O 1
ATOM 2584 N N . GLN B 1 145 ? 45.030 7.197 9.717 1.00 62.73 145 GLN B N 1
ATOM 2585 C CA . GLN B 1 145 ? 46.336 7.177 10.359 1.00 66.64 145 GLN B CA 1
ATOM 2586 C C . GLN B 1 145 ? 47.386 7.448 9.311 1.00 68.13 145 GLN B C 1
ATOM 2587 O O . GLN B 1 145 ? 48.439 6.812 9.255 1.00 73.12 145 GLN B O 1
ATOM 2593 N N . SER B 1 146 ? 47.026 8.408 8.465 1.00 67.11 146 SER B N 1
ATOM 2594 C CA . SER B 1 146 ? 47.958 9.334 7.845 1.00 66.45 146 SER B CA 1
ATOM 2595 C C . SER B 1 146 ? 49.272 8.754 7.316 1.00 64.80 146 SER B C 1
ATOM 2596 O O . SER B 1 146 ? 50.315 8.819 7.964 1.00 62.52 146 SER B O 1
ATOM 2599 N N . SER B 1 147 ? 49.206 8.208 6.118 1.00 63.92 147 SER B N 1
ATOM 2600 C CA . SER B 1 147 ? 50.394 8.016 5.323 1.00 64.41 147 SER B CA 1
ATOM 2601 C C . SER B 1 147 ? 50.288 8.951 4.114 1.00 69.29 147 SER B C 1
ATOM 2602 O O . SER B 1 147 ? 49.195 9.389 3.737 1.00 68.19 147 SER B O 1
ATOM 2605 N N . LEU B 1 148 ? 51.475 9.327 3.575 1.00 68.45 148 LEU B N 1
ATOM 2606 C CA . LEU B 1 148 ? 51.593 10.235 2.433 1.00 60.14 148 LEU B CA 1
ATOM 2607 C C . LEU B 1 148 ? 50.756 11.487 2.592 1.00 58.27 148 LEU B C 1
ATOM 2608 O O . LEU B 1 148 ? 50.560 11.897 3.735 1.00 64.39 148 LEU B O 1
ATOM 2613 N N . ASP B 1 149 ? 50.264 12.031 1.527 1.00 55.30 149 ASP B N 1
ATOM 2614 C CA . ASP B 1 149 ? 49.813 13.422 1.480 1.00 56.67 149 ASP B CA 1
ATOM 2615 C C . ASP B 1 149 ? 48.751 13.848 2.497 1.00 58.11 149 ASP B C 1
ATOM 2616 O O . ASP B 1 149 ? 48.100 14.872 2.295 1.00 64.64 149 ASP B O 1
ATOM 2621 N N . PHE B 1 150 ? 48.567 13.104 3.587 1.00 53.49 150 PHE B N 1
ATOM 2622 C CA . PHE B 1 150 ? 47.530 13.488 4.544 1.00 53.72 150 PHE B CA 1
ATOM 2623 C C . PHE B 1 150 ? 48.068 13.705 5.945 1.00 55.36 150 PHE B C 1
ATOM 2624 O O . PHE B 1 150 ? 47.570 13.113 6.905 1.00 54.49 150 PHE B O 1
ATOM 2632 N N . GLN B 1 151 ? 49.074 14.573 6.053 1.00 54.01 151 GLN B N 1
ATOM 2633 C CA . GLN B 1 151 ? 49.796 14.817 7.308 1.00 52.02 151 GLN B CA 1
ATOM 2634 C C . GLN B 1 151 ? 48.975 15.455 8.426 1.00 48.68 151 GLN B C 1
ATOM 2635 O O . GLN B 1 151 ? 48.542 16.609 8.322 1.00 42.56 151 GLN B O 1
ATOM 2641 N N . ILE B 1 152 ? 48.779 14.698 9.501 1.00 46.91 152 ILE B N 1
ATOM 2642 C CA . ILE B 1 152 ? 48.121 15.220 10.694 1.00 50.83 152 ILE B CA 1
ATOM 2643 C C . ILE B 1 152 ? 49.148 15.746 11.684 1.00 48.90 152 ILE B C 1
ATOM 2644 O O . ILE B 1 152 ? 50.115 15.063 12.014 1.00 47.24 152 ILE B O 1
ATOM 2649 N N . SER B 1 153 ? 48.935 16.977 12.151 1.00 48.55 153 SER B N 1
ATOM 2650 C CA . SER B 1 153 ? 49.830 17.581 13.118 1.00 45.97 153 SER B CA 1
ATOM 2651 C C . SER B 1 153 ? 49.063 18.283 14.219 1.00 47.84 153 SER B C 1
ATOM 2652 O O . SER B 1 153 ? 47.831 18.356 14.197 1.00 47.70 153 SER B O 1
ATOM 2655 N N . GLN B 1 154 ? 49.808 18.789 15.193 1.00 50.83 154 GLN B N 1
ATOM 2656 C CA . GLN B 1 154 ? 49.231 19.455 16.345 1.00 47.00 154 GLN B CA 1
ATOM 2657 C C . GLN B 1 154 ? 50.085 20.655 16.730 1.00 47.46 154 GLN B C 1
ATOM 2658 O O . GLN B 1 154 ? 51.310 20.603 16.659 1.00 40.53 154 GLN B O 1
ATOM 2664 N N . GLU B 1 155 ? 49.430 21.733 17.133 1.00 47.83 155 GLU B N 1
ATOM 2665 C CA . GLU B 1 155 ? 50.134 22.921 17.597 1.00 50.52 155 GLU B CA 1
ATOM 2666 C C . GLU B 1 155 ? 49.361 23.541 18.765 1.00 49.99 155 GLU B C 1
ATOM 2667 O O . GLU B 1 155 ? 48.524 24.430 18.581 1.00 49.48 155 GLU B O 1
ATOM 2673 N N . GLY B 1 156 ? 49.649 23.046 19.970 1.00 49.89 156 GLY B N 1
ATOM 2674 C CA . GLY B 1 156 ? 48.843 23.331 21.136 1.00 44.13 156 GLY B CA 1
ATOM 2675 C C . GLY B 1 156 ? 47.575 22.523 21.009 1.00 49.41 156 GLY B C 1
ATOM 2676 O O . GLY B 1 156 ? 47.633 21.321 20.780 1.00 51.26 156 GLY B O 1
ATOM 2677 N N . ASP B 1 157 ? 46.436 23.191 21.139 1.00 44.98 157 ASP B N 1
ATOM 2678 C CA . ASP B 1 157 ? 45.144 22.569 21.014 1.00 40.74 157 ASP B CA 1
ATOM 2679 C C . ASP B 1 157 ? 44.616 22.625 19.573 1.00 44.45 157 ASP B C 1
ATOM 2680 O O . ASP B 1 157 ? 43.435 22.360 19.319 1.00 46.17 157 ASP B O 1
ATOM 2685 N N . LEU B 1 158 ? 45.478 23.009 18.638 1.00 43.98 158 LEU B N 1
ATOM 2686 C CA . LEU B 1 158 ? 45.112 23.113 17.232 1.00 43.83 158 LEU B CA 1
ATOM 2687 C C . LEU B 1 158 ? 45.592 21.889 16.495 1.00 42.17 158 LEU B C 1
ATOM 2688 O O . LEU B 1 158 ? 46.782 21.662 16.377 1.00 42.45 158 LEU B O 1
ATOM 2693 N N . TYR B 1 159 ? 44.658 21.089 16.016 1.00 45.01 159 TYR B N 1
ATOM 2694 C CA . TYR B 1 159 ? 45.009 19.909 15.257 1.00 48.85 159 TYR B CA 1
ATOM 2695 C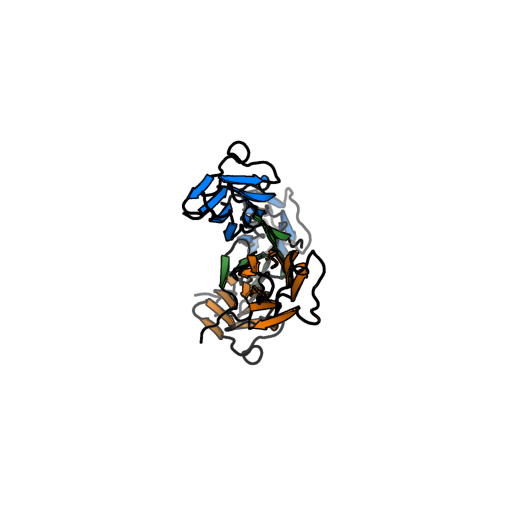 C . TYR B 1 159 ? 44.600 20.168 13.822 1.00 52.00 159 TYR B C 1
ATOM 2696 O O . TYR B 1 159 ? 43.485 20.633 13.543 1.00 53.03 159 TYR B O 1
ATOM 2705 N N . SER B 1 160 ? 45.500 19.861 12.905 1.00 52.05 160 SER B N 1
ATOM 2706 C CA . SER B 1 160 ? 45.245 20.160 11.516 1.00 46.31 160 SER B CA 1
ATOM 2707 C C . SER B 1 160 ? 45.606 19.007 10.622 1.00 42.87 160 SER B C 1
ATOM 2708 O O . SER B 1 160 ? 46.651 18.411 10.767 1.00 41.98 160 SER B O 1
ATOM 2711 N N . LEU B 1 161 ? 44.710 18.684 9.704 1.00 48.58 161 LEU B N 1
ATOM 2712 C CA . LEU B 1 161 ? 45.011 17.727 8.661 1.00 47.43 161 LEU B CA 1
ATOM 2713 C C . LEU B 1 161 ? 45.412 18.507 7.435 1.00 44.53 161 LEU B C 1
ATOM 2714 O O . LEU B 1 161 ? 44.726 19.449 7.044 1.00 45.44 161 LEU B O 1
ATOM 2719 N N . LEU B 1 162 ? 46.542 18.124 6.850 1.00 49.18 162 LEU B N 1
ATOM 2720 C CA . LEU B 1 162 ? 47.082 18.804 5.674 1.00 46.94 162 LEU B CA 1
ATOM 2721 C C . LEU B 1 162 ? 47.080 17.899 4.469 1.00 44.70 162 LEU B C 1
ATOM 2722 O O . LEU B 1 162 ? 47.614 16.793 4.514 1.00 41.70 162 LEU B O 1
ATOM 2727 N N . ILE B 1 163 ? 46.474 18.394 3.394 1.00 45.16 163 ILE B N 1
ATOM 2728 C CA . ILE B 1 163 ? 46.522 17.767 2.083 1.00 42.18 163 ILE B CA 1
ATOM 2729 C C . ILE B 1 163 ? 47.240 18.734 1.170 1.00 43.00 163 ILE B C 1
ATOM 2730 O O . ILE B 1 163 ? 46.728 19.812 0.888 1.00 43.69 163 ILE B O 1
ATOM 2735 N N . ALA B 1 164 ? 48.431 18.347 0.718 1.00 42.72 164 ALA B N 1
ATOM 2736 C CA . ALA B 1 164 ? 49.370 19.278 0.109 1.00 43.40 164 ALA B CA 1
ATOM 2737 C C . ALA B 1 164 ? 48.877 19.783 -1.223 1.00 44.60 164 ALA B C 1
ATOM 2738 O O . ALA B 1 164 ? 48.865 20.985 -1.479 1.00 48.38 164 ALA B O 1
ATOM 2740 N N . GLU B 1 165 ? 48.503 18.855 -2.089 1.00 45.16 165 GLU B N 1
ATOM 2741 C CA . GLU B 1 165 ? 47.859 19.211 -3.331 1.00 43.39 165 GLU B CA 1
ATOM 2742 C C . GLU B 1 165 ? 46.620 18.390 -3.361 1.00 45.19 165 GLU B C 1
ATOM 2743 O O . GLU B 1 165 ? 46.668 17.174 -3.140 1.00 43.74 165 GLU B O 1
ATOM 2749 N N . ALA B 1 166 ? 45.507 19.065 -3.610 1.00 41.47 166 ALA B N 1
ATOM 2750 C CA . ALA B 1 166 ? 44.210 18.443 -3.526 1.00 42.63 166 ALA B CA 1
ATOM 2751 C C . ALA B 1 166 ? 43.873 17.674 -4.799 1.00 40.92 166 ALA B C 1
ATOM 2752 O O . ALA B 1 166 ? 44.003 18.198 -5.905 1.00 42.39 166 ALA B O 1
ATOM 2754 N N . TYR B 1 167 ? 43.415 16.436 -4.629 1.00 44.00 167 TYR B N 1
ATOM 2755 C CA . TYR B 1 167 ? 42.970 15.607 -5.749 1.00 43.04 167 TYR B CA 1
ATOM 2756 C C . TYR B 1 167 ? 41.459 15.471 -5.750 1.00 42.71 167 TYR B C 1
ATOM 2757 O O . TYR B 1 167 ? 40.841 15.553 -4.703 1.00 45.71 167 TYR B O 1
ATOM 2766 N N . PRO B 1 168 ? 40.842 15.266 -6.923 1.00 47.07 168 PRO B N 1
ATOM 2767 C CA . PRO B 1 168 ? 39.379 15.215 -6.927 1.00 46.29 168 PRO B CA 1
ATOM 2768 C C . PRO B 1 168 ? 38.889 14.086 -6.041 1.00 42.92 168 PRO B C 1
ATOM 2769 O O . PRO B 1 168 ? 37.876 14.234 -5.387 1.00 40.20 168 PRO B O 1
ATOM 2773 N N . GLU B 1 169 ? 39.620 12.980 -6.003 1.00 40.89 169 GLU B N 1
ATOM 2774 C CA . GLU B 1 169 ? 39.154 11.820 -5.263 1.00 42.26 169 GLU B CA 1
ATOM 2775 C C . GLU B 1 169 ? 39.142 12.097 -3.774 1.00 44.03 169 GLU B C 1
ATOM 2776 O O . GLU B 1 169 ? 38.520 11.372 -3.017 1.00 48.26 169 GLU B O 1
ATOM 2782 N N . ASP B 1 170 ? 39.811 13.158 -3.355 1.00 41.51 170 ASP B N 1
ATOM 2783 C CA . ASP B 1 170 ? 39.865 13.505 -1.943 1.00 44.39 170 ASP B CA 1
ATOM 2784 C C . ASP B 1 170 ? 38.534 13.992 -1.382 1.00 46.06 170 ASP B C 1
ATOM 2785 O O . ASP B 1 170 ? 38.354 14.013 -0.163 1.00 45.75 170 ASP B O 1
ATOM 2790 N N . SER B 1 171 ? 37.616 14.397 -2.256 1.00 44.06 171 SER B N 1
ATOM 2791 C CA . SER B 1 171 ? 36.319 14.897 -1.797 1.00 41.89 171 SER B CA 1
ATOM 2792 C C . SER B 1 171 ? 35.627 13.871 -0.935 1.00 42.30 171 SER B C 1
ATOM 2793 O O . SER B 1 171 ? 35.599 12.693 -1.261 1.00 42.35 171 SER B O 1
ATOM 2796 N N . GLY B 1 172 ? 35.039 14.324 0.157 1.00 46.55 172 GLY B N 1
ATOM 2797 C CA . GLY B 1 172 ? 34.278 13.426 1.005 1.00 45.62 172 GLY B CA 1
ATOM 2798 C C . GLY B 1 172 ? 33.863 14.084 2.296 1.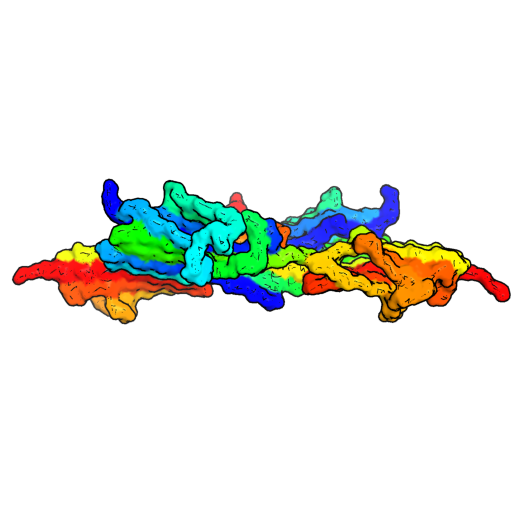00 47.37 172 GLY B C 1
ATOM 2799 O O . GLY B 1 172 ? 33.952 15.302 2.461 1.00 50.42 172 GLY B O 1
ATOM 2800 N N . THR B 1 173 ? 33.395 13.269 3.225 1.00 52.29 173 THR B N 1
ATOM 2801 C CA . THR B 1 173 ? 33.009 13.783 4.512 1.00 48.92 173 THR B CA 1
ATOM 2802 C C . THR B 1 173 ? 34.128 13.498 5.480 1.00 46.00 173 THR B C 1
ATOM 2803 O O . THR B 1 173 ? 34.501 12.352 5.714 1.00 48.40 173 THR B O 1
ATOM 2807 N N . TYR B 1 174 ? 34.708 14.569 5.993 1.00 46.06 174 TYR B N 1
ATOM 2808 C CA . TYR B 1 174 ? 35.714 14.450 7.001 1.00 40.97 174 TYR B CA 1
ATOM 2809 C C . TYR B 1 174 ? 35.061 14.636 8.344 1.00 43.91 174 TYR B C 1
ATOM 2810 O O . TYR B 1 174 ? 34.019 15.293 8.476 1.00 46.73 174 TYR B O 1
ATOM 2819 N N . SER B 1 175 ? 35.644 13.981 9.328 1.00 45.11 175 SER B N 1
ATOM 2820 C CA . SER B 1 175 ? 35.144 14.024 10.679 1.00 46.34 175 SER B CA 1
ATOM 2821 C C . SER B 1 175 ? 36.357 13.929 11.575 1.00 48.16 175 SER B C 1
ATOM 2822 O O . SER B 1 175 ? 37.309 13.216 11.258 1.00 46.49 175 SER B O 1
ATOM 2825 N N . VAL B 1 176 ? 36.357 14.731 12.636 1.00 49.34 176 VAL B N 1
ATOM 2826 C CA . VAL B 1 176 ? 37.364 14.628 13.678 1.00 51.34 176 VAL B CA 1
ATOM 2827 C C . VAL B 1 176 ? 36.677 14.255 14.973 1.00 50.12 176 VAL B C 1
ATOM 2828 O O . VAL B 1 176 ? 35.617 14.785 15.330 1.00 44.07 176 VAL B O 1
ATOM 2832 N N . ASN B 1 177 ? 37.267 13.306 15.668 1.00 50.72 177 ASN B N 1
ATOM 2833 C CA . ASN B 1 177 ? 36.756 12.985 16.962 1.00 51.12 177 ASN B CA 1
ATOM 2834 C C . ASN B 1 177 ? 37.675 13.351 18.120 1.00 51.24 177 ASN B C 1
ATOM 2835 O O . ASN B 1 177 ? 38.898 13.241 18.006 1.00 47.04 177 ASN B O 1
ATOM 2840 N N . ALA B 1 178 ? 37.072 13.742 19.244 1.00 45.34 178 ALA B N 1
ATOM 2841 C CA . ALA B 1 178 ? 37.819 14.072 20.456 1.00 44.16 178 ALA B CA 1
ATOM 2842 C C . ALA B 1 178 ? 37.218 13.323 21.632 1.00 46.92 178 ALA B C 1
ATOM 2843 O O . ALA B 1 178 ? 36.039 13.491 21.936 1.00 45.94 178 ALA B O 1
ATOM 2845 N N . THR B 1 179 ? 38.003 12.498 22.309 1.00 45.68 179 THR B N 1
ATOM 2846 C CA . THR B 1 179 ? 37.478 11.891 23.516 1.00 46.45 179 THR B CA 1
ATOM 2847 C C . THR B 1 179 ? 38.443 11.888 24.695 1.00 48.29 179 THR B C 1
ATOM 2848 O O . THR B 1 179 ? 39.662 12.011 24.530 1.00 49.08 179 THR B O 1
ATOM 2852 N N . ASN B 1 180 ? 37.880 11.776 25.892 1.00 46.90 180 ASN B N 1
ATOM 2853 C CA . ASN B 1 180 ? 38.657 11.503 27.075 1.00 45.28 180 ASN B CA 1
ATOM 2854 C C . ASN B 1 180 ? 37.777 10.904 28.131 1.00 43.28 180 ASN B C 1
ATOM 2855 O O . ASN B 1 180 ? 36.709 10.415 27.816 1.00 47.47 180 ASN B O 1
ATOM 2860 N N . SER B 1 181 ? 38.217 10.950 29.383 1.00 49.09 181 SER B N 1
ATOM 2861 C CA . SER B 1 181 ? 37.595 10.144 30.430 1.00 49.40 181 SER B CA 1
ATOM 2862 C C . SER B 1 181 ? 36.198 10.589 30.762 1.00 49.49 181 SER B C 1
ATOM 2863 O O . SER B 1 181 ? 35.423 9.815 31.304 1.00 48.59 181 SER B O 1
ATOM 2866 N N . VAL B 1 182 ? 35.848 11.824 30.429 1.00 47.12 182 VAL B N 1
ATOM 2867 C CA . VAL B 1 182 ? 34.549 12.300 30.832 1.00 50.38 182 VAL B CA 1
ATOM 2868 C C . VAL B 1 182 ? 33.774 12.912 29.688 1.00 55.53 182 VAL B C 1
ATOM 2869 O O . VAL B 1 182 ? 33.180 13.989 29.827 1.00 54.79 182 VAL B O 1
ATOM 2873 N N . GLY B 1 183 ? 33.782 12.240 28.547 1.00 53.35 183 GLY B N 1
ATOM 2874 C CA . GLY B 1 183 ? 33.052 12.761 27.408 1.00 49.95 183 GLY B CA 1
ATOM 2875 C C . GLY B 1 183 ? 33.709 12.620 26.056 1.00 53.78 183 GLY B C 1
ATOM 2876 O O . GLY B 1 183 ? 34.933 12.443 25.932 1.00 49.60 183 GLY B O 1
ATOM 2877 N N . ARG B 1 184 ? 32.879 12.713 25.025 1.00 51.83 184 ARG B N 1
ATOM 2878 C CA . ARG B 1 184 ? 33.371 12.666 23.664 1.00 50.11 184 ARG B CA 1
ATOM 2879 C C . ARG B 1 184 ? 32.679 13.724 22.826 1.00 45.96 184 ARG B C 1
ATOM 2880 O O . ARG B 1 184 ? 31.629 14.201 23.197 1.00 46.73 184 ARG B O 1
ATOM 2888 N N . ALA B 1 185 ? 33.298 14.122 21.722 1.00 45.59 185 ALA B N 1
ATOM 2889 C CA . ALA B 1 185 ? 32.702 15.087 20.814 1.00 44.79 185 ALA B CA 1
ATOM 2890 C C . ALA B 1 185 ? 33.133 14.826 19.379 1.00 44.03 185 ALA B C 1
ATOM 2891 O O . ALA B 1 185 ? 34.239 14.360 19.133 1.00 46.62 185 ALA B O 1
ATOM 2893 N N . THR B 1 186 ? 32.244 15.105 18.429 1.00 47.40 186 THR B N 1
ATOM 2894 C CA . THR B 1 186 ? 32.529 14.838 17.026 1.00 43.33 186 THR B CA 1
ATOM 2895 C C . THR B 1 186 ? 32.098 15.949 16.079 1.00 45.92 186 THR B C 1
ATOM 2896 O O . THR B 1 186 ? 30.966 16.419 16.130 1.00 47.77 186 THR B O 1
ATOM 2900 N N . SER B 1 187 ? 33.017 16.354 15.210 1.00 45.44 187 SER B N 1
ATOM 2901 C CA . SER B 1 187 ? 32.790 17.435 14.245 1.00 48.01 187 SER B CA 1
ATOM 2902 C C . SER B 1 187 ? 32.943 16.908 12.822 1.00 43.87 187 SER B C 1
ATOM 2903 O O . SER B 1 187 ? 33.963 16.340 12.484 1.00 48.14 187 SER B O 1
ATOM 2906 N N . THR B 1 188 ? 31.947 17.109 11.981 1.00 43.97 188 THR B N 1
ATOM 2907 C CA . THR B 1 188 ? 32.074 16.663 10.607 1.00 44.37 188 THR B CA 1
ATOM 2908 C C . THR B 1 188 ? 31.854 17.794 9.618 1.00 47.49 188 THR B C 1
ATOM 2909 O O . THR B 1 188 ? 31.028 18.696 9.854 1.00 45.25 188 THR B O 1
ATOM 2913 N N . ALA B 1 189 ? 32.627 17.736 8.531 1.00 48.68 189 ALA B N 1
ATOM 2914 C CA . ALA B 1 189 ? 32.503 18.623 7.376 1.00 46.04 189 ALA B CA 1
ATOM 2915 C C . ALA B 1 189 ? 32.651 17.844 6.067 1.00 49.39 189 ALA B C 1
ATOM 2916 O O . ALA B 1 189 ? 33.247 16.761 6.048 1.00 44.53 189 ALA B O 1
ATOM 2918 N N . GLU B 1 190 ? 32.110 18.407 4.981 1.00 48.32 190 GLU B N 1
ATOM 2919 C CA . GLU B 1 190 ? 32.300 17.873 3.631 1.00 44.72 190 GLU B CA 1
ATOM 2920 C C . GLU B 1 190 ? 33.349 18.656 2.851 1.00 50.94 190 GLU B C 1
ATOM 2921 O O . GLU B 1 190 ? 33.370 19.903 2.863 1.00 44.65 190 GLU B O 1
ATOM 2927 N N . LEU B 1 191 ? 34.237 17.932 2.172 1.00 49.29 191 LEU B N 1
ATOM 2928 C CA . LEU B 1 191 ? 35.177 18.579 1.258 1.00 45.09 191 LEU B CA 1
ATOM 2929 C C . LEU B 1 191 ? 34.862 18.185 -0.151 1.00 43.27 191 LEU B C 1
ATOM 2930 O O . LEU B 1 191 ? 34.737 16.996 -0.455 1.00 47.86 191 LEU B O 1
ATOM 2935 N N . LEU B 1 192 ? 34.711 19.190 -1.008 1.00 46.27 192 LEU B N 1
ATOM 2936 C CA . LEU B 1 192 ? 34.635 18.975 -2.448 1.00 43.24 192 LEU B CA 1
ATOM 2937 C C . LEU B 1 192 ? 35.870 19.531 -3.143 1.00 45.73 192 LEU B C 1
ATOM 2938 O O . LEU B 1 192 ? 36.173 20.729 -3.037 1.00 41.70 192 LEU B O 1
ATOM 2943 N N . VAL B 1 193 ? 36.582 18.650 -3.845 1.00 43.61 193 VAL B N 1
ATOM 2944 C CA . VAL B 1 193 ? 37.647 19.088 -4.757 1.00 54.22 193 VAL B CA 1
ATOM 2945 C C . VAL B 1 193 ? 37.135 19.257 -6.205 1.00 52.00 193 VAL B C 1
ATOM 2946 O O . VAL B 1 193 ? 36.856 18.269 -6.882 1.00 50.27 193 VAL B O 1
ATOM 2950 N N . GLN B 1 194 ? 37.004 20.499 -6.673 1.00 53.54 194 GLN B N 1
ATOM 2951 C CA . GLN B 1 194 ? 36.470 20.750 -8.023 1.00 54.09 194 GLN B CA 1
ATOM 2952 C C . GLN B 1 194 ? 37.556 20.599 -9.082 1.00 57.25 194 GLN B C 1
ATOM 2953 O O . GLN B 1 194 ? 38.511 21.376 -9.115 1.00 61.33 194 GLN B O 1
ATOM 2959 N N . GLY B 1 195 ? 37.442 19.637 -9.979 1.00 57.71 195 GLY B N 1
ATOM 2960 C CA . GLY B 1 195 ? 38.509 19.433 -10.940 1.00 58.81 195 GLY B CA 1
ATOM 2961 C C . GLY B 1 195 ? 38.891 20.602 -11.828 1.00 60.47 195 GLY B C 1
ATOM 2962 O O . GLY B 1 195 ? 38.494 21.756 -11.633 1.00 58.62 195 GLY B O 1
ATOM 2963 N N . GLU B 1 196 ? 39.705 20.246 -12.811 1.00 64.15 196 GLU B N 1
ATOM 2964 C CA . GLU B 1 196 ? 39.987 21.093 -13.958 1.00 65.43 196 GLU B CA 1
ATOM 2965 C C . GLU B 1 196 ? 39.502 20.398 -15.236 1.00 67.76 196 GLU B C 1
ATOM 2966 O O . GLU B 1 196 ? 38.450 19.891 -15.274 1.00 65.70 196 GLU B O 1
ATOM 2972 N N . THR B 1 197 ? 40.301 20.246 -16.256 1.00 69.72 197 THR B N 1
ATOM 2973 C CA . THR B 1 197 ? 39.871 20.562 -17.603 1.00 68.55 197 THR B CA 1
ATOM 2974 C C . THR B 1 197 ? 39.926 19.364 -18.547 1.00 67.41 197 THR B C 1
ATOM 2975 O O . THR B 1 197 ? 40.981 19.034 -19.091 1.00 71.77 197 THR B O 1
ATOM 2979 N N . MET C 2 1 ? 26.911 5.194 48.998 1.00 65.16 1 MET T N 1
ATOM 2980 C CA . MET C 2 1 ? 25.619 4.514 48.698 1.00 68.06 1 MET T CA 1
ATOM 2981 C C . MET C 2 1 ? 25.389 4.554 47.190 1.00 66.95 1 MET T C 1
ATOM 2982 O O . MET C 2 1 ? 26.221 4.017 46.458 1.00 70.55 1 MET T O 1
ATOM 2987 N N . ALA C 2 2 ? 24.317 5.164 46.695 1.00 64.35 2 ALA T N 1
ATOM 2988 C CA . ALA C 2 2 ? 24.131 5.144 45.234 1.00 63.78 2 ALA T CA 1
ATOM 2989 C C . ALA C 2 2 ? 24.487 6.458 44.543 1.00 62.35 2 ALA T C 1
ATOM 2990 O O . ALA C 2 2 ? 23.606 7.270 44.276 1.00 63.01 2 ALA T O 1
ATOM 2992 N N . THR C 2 3 ? 25.769 6.670 44.254 1.00 58.14 3 THR T N 1
ATOM 2993 C CA . THR C 2 3 ? 26.174 7.716 43.313 1.00 57.21 3 THR T CA 1
ATOM 2994 C C . THR C 2 3 ? 25.162 7.783 42.176 1.00 53.22 3 THR T C 1
ATOM 2995 O O . THR C 2 3 ? 24.679 6.757 41.725 1.00 48.65 3 THR T O 1
ATOM 2999 N N . SER C 2 4 ? 24.833 8.992 41.731 1.00 51.36 4 SER T N 1
ATOM 3000 C CA . SER C 2 4 ? 24.024 9.164 40.533 1.00 47.05 4 SER T CA 1
ATOM 3001 C C . SER C 2 4 ? 24.893 9.837 39.516 1.00 47.71 4 SER T C 1
ATOM 3002 O O . SER C 2 4 ? 25.589 10.792 39.835 1.00 49.12 4 SER T O 1
ATOM 3005 N N . GLU C 2 5 ? 24.843 9.344 38.289 1.00 47.08 5 GLU T N 1
ATOM 3006 C CA . GLU C 2 5 ? 25.645 9.887 37.208 1.00 49.68 5 GLU T CA 1
ATOM 3007 C C . GLU C 2 5 ? 24.709 10.490 36.169 1.00 48.51 5 GLU T C 1
ATOM 3008 O O . GLU C 2 5 ? 23.955 9.780 35.526 1.00 49.25 5 GLU T O 1
ATOM 3014 N N . LEU C 2 6 ? 24.757 11.804 36.025 1.00 46.07 6 LEU T N 1
ATOM 3015 C CA . LEU C 2 6 ? 23.886 12.515 35.099 1.00 44.50 6 LEU T CA 1
ATOM 3016 C C . LEU C 2 6 ? 24.675 13.012 33.897 1.00 43.50 6 LEU T C 1
ATOM 3017 O O . LEU C 2 6 ? 25.718 13.649 34.056 1.00 46.07 6 LEU T O 1
ATOM 3022 N N . SER C 2 7 ? 24.155 12.772 32.701 1.00 41.38 7 SER T N 1
ATOM 3023 C CA . SER C 2 7 ? 24.821 13.209 31.484 1.00 46.37 7 SER T CA 1
ATOM 3024 C C . SER C 2 7 ? 24.159 14.319 30.676 1.00 43.70 7 SER T C 1
ATOM 3025 O O . SER C 2 7 ? 22.976 14.590 30.804 1.00 46.31 7 SER T O 1
ATOM 3028 N N . SER C 2 8 ? 24.934 14.969 29.835 1.00 40.37 8 SER T N 1
ATOM 3029 C CA . SER C 2 8 ? 24.347 15.921 28.906 1.00 40.38 8 SER T CA 1
ATOM 3030 C C . SER C 2 8 ? 24.791 15.681 27.475 1.00 41.38 8 SER T C 1
ATOM 3031 O O . SER C 2 8 ? 25.941 15.383 27.232 1.00 45.25 8 SER T O 1
ATOM 3034 N N . GLU C 2 9 ? 23.878 15.831 26.528 1.00 43.36 9 GLU T N 1
ATOM 3035 C CA . GLU C 2 9 ? 24.219 15.712 25.121 1.00 45.02 9 GLU T CA 1
ATOM 3036 C C . GLU C 2 9 ? 23.906 16.974 24.299 1.00 46.68 9 GLU T C 1
ATOM 3037 O O . GLU C 2 9 ? 23.058 17.774 24.650 1.00 47.10 9 GLU T O 1
ATOM 3043 N N . VAL C 2 10 ? 24.625 17.161 23.210 1.00 45.10 10 VAL T N 1
ATOM 3044 C CA . VAL C 2 10 ? 24.195 18.091 22.196 1.00 49.45 10 VAL T CA 1
ATOM 3045 C C . VAL C 2 10 ? 24.349 17.390 20.879 1.00 47.45 10 VAL T C 1
ATOM 3046 O O . VAL C 2 10 ? 25.250 16.596 20.731 1.00 48.23 10 VAL T O 1
ATOM 3050 N N . SER C 2 11 ? 23.469 17.681 19.932 1.00 45.48 11 SER T N 1
ATOM 3051 C CA . SER C 2 11 ? 23.550 17.079 18.617 1.00 42.26 11 SER T CA 1
ATOM 3052 C C . SER C 2 11 ? 23.049 18.078 17.627 1.00 41.94 11 SER T C 1
ATOM 3053 O O . SER C 2 11 ? 21.974 18.619 17.800 1.00 42.08 11 SER T O 1
ATOM 3056 N N . GLU C 2 12 ? 23.811 18.321 16.573 1.00 41.86 12 GLU T N 1
ATOM 3057 C CA . GLU C 2 12 ? 23.525 19.456 15.711 1.00 45.62 12 GLU T CA 1
ATOM 3058 C C . GLU C 2 12 ? 23.641 19.028 14.273 1.00 42.50 12 GLU T C 1
ATOM 3059 O O . GLU C 2 12 ? 24.598 18.370 13.904 1.00 47.14 12 GLU T O 1
ATOM 3065 N N . GLU C 2 13 ? 22.671 19.404 13.450 1.00 49.06 13 GLU T N 1
ATOM 3066 C CA . GLU C 2 13 ? 22.785 19.161 12.006 1.00 47.78 13 GLU T CA 1
ATOM 3067 C C . GLU C 2 13 ? 22.644 20.438 11.182 1.00 44.24 13 GLU T C 1
ATOM 3068 O O . GLU C 2 13 ? 21.599 21.081 11.131 1.00 47.78 13 GLU T O 1
ATOM 3074 N N . ASN C 2 14 ? 23.728 20.800 10.536 1.00 46.56 14 ASN T N 1
ATOM 3075 C CA . ASN C 2 14 ? 23.699 21.827 9.526 1.00 49.32 14 ASN T CA 1
ATOM 3076 C C . ASN C 2 14 ? 23.465 21.369 8.079 1.00 51.27 14 ASN T C 1
ATOM 3077 O O . ASN C 2 14 ? 24.352 20.790 7.465 1.00 50.14 14 ASN T O 1
ATOM 3082 N N . SER C 2 15 ? 22.294 21.656 7.524 1.00 49.18 15 SER T N 1
ATOM 3083 C CA . SER C 2 15 ? 21.977 21.199 6.172 1.00 50.47 15 SER T CA 1
ATOM 3084 C C . SER C 2 15 ? 22.541 22.134 5.102 1.00 54.73 15 SER T C 1
ATOM 3085 O O . SER C 2 15 ? 22.941 21.682 4.018 1.00 48.72 15 SER T O 1
ATOM 3088 N N . GLU C 2 16 ? 22.568 23.426 5.420 1.00 45.07 16 GLU T N 1
ATOM 3089 C CA . GLU C 2 16 ? 23.123 24.416 4.537 1.00 43.78 16 GLU T CA 1
ATOM 3090 C C . GLU C 2 16 ? 24.572 24.104 4.244 1.00 43.22 16 GLU T C 1
ATOM 3091 O O . GLU C 2 16 ? 24.953 23.970 3.093 1.00 50.64 16 GLU T O 1
ATOM 3097 N N . ARG C 2 17 ? 25.385 24.000 5.281 1.00 44.58 17 ARG T N 1
ATOM 3098 C CA . ARG C 2 17 ? 26.786 23.748 5.050 1.00 44.95 17 ARG T CA 1
ATOM 3099 C C . ARG C 2 17 ? 27.161 22.275 5.235 1.00 41.83 17 ARG T C 1
ATOM 3100 O O . ARG C 2 17 ? 28.330 21.938 5.267 1.00 44.69 17 ARG T O 1
ATOM 3108 N N . ARG C 2 18 ? 26.186 21.394 5.325 1.00 42.25 18 ARG T N 1
ATOM 3109 C CA . ARG C 2 18 ? 26.490 19.936 5.353 1.00 50.92 18 ARG T CA 1
ATOM 3110 C C . ARG C 2 18 ? 27.505 19.594 6.419 1.00 49.29 18 ARG T C 1
ATOM 3111 O O . ARG C 2 18 ? 28.575 19.039 6.131 1.00 46.32 18 ARG T O 1
ATOM 3119 N N . GLU C 2 19 ? 27.158 19.952 7.652 1.00 53.86 19 GLU T N 1
ATOM 3120 C CA . GLU C 2 19 ? 27.999 19.738 8.813 1.00 51.01 19 GLU T CA 1
ATOM 3121 C C . GLU C 2 19 ? 27.185 19.172 9.956 1.00 49.59 19 GLU T C 1
ATOM 3122 O O . GLU C 2 19 ? 25.998 19.437 10.088 1.00 50.01 19 GLU T O 1
ATOM 3128 N N . ALA C 2 20 ? 27.836 18.367 10.782 1.00 50.68 20 ALA T N 1
ATOM 3129 C CA . ALA C 2 20 ? 27.148 17.670 11.835 1.00 48.13 20 ALA T CA 1
ATOM 3130 C C . ALA C 2 20 ? 28.092 17.658 13.016 1.00 48.20 20 ALA T C 1
ATOM 3131 O O . ALA C 2 20 ? 29.308 17.753 12.870 1.00 48.19 20 ALA T O 1
ATOM 3133 N N . PHE C 2 21 ? 27.533 17.517 14.198 1.00 47.26 21 PHE T N 1
ATOM 3134 C CA . PHE C 2 21 ? 28.310 17.721 15.386 1.00 48.96 21 PHE T CA 1
ATOM 3135 C C . PHE C 2 21 ? 27.533 17.097 16.503 1.00 45.75 21 PHE T C 1
ATOM 3136 O O . PHE C 2 21 ? 26.337 17.334 16.654 1.00 46.12 21 PHE T O 1
ATOM 3144 N N . TRP C 2 22 ? 28.205 16.310 17.310 1.00 46.69 22 TRP T N 1
ATOM 3145 C CA . TRP C 2 22 ? 27.561 15.850 18.487 1.00 47.21 22 TRP T CA 1
ATOM 3146 C C . TRP C 2 22 ? 28.513 15.696 19.655 1.00 50.79 22 TRP T C 1
ATOM 3147 O O . TRP C 2 22 ? 29.728 15.739 19.484 1.00 54.79 22 TRP T O 1
ATOM 3158 N N . ALA C 2 23 ? 27.958 15.550 20.849 1.00 51.62 23 ALA T N 1
ATOM 3159 C CA . ALA C 2 23 ? 28.734 15.637 22.093 1.00 50.53 23 ALA T CA 1
ATOM 3160 C C . ALA C 2 23 ? 27.930 14.953 23.193 1.00 49.66 23 ALA T C 1
ATOM 3161 O O . ALA C 2 23 ? 26.722 15.184 23.336 1.00 46.90 23 ALA T O 1
ATOM 3163 N N . GLU C 2 24 ? 28.586 14.068 23.936 1.00 51.41 24 GLU T N 1
ATOM 3164 C CA . GLU C 2 24 ? 28.011 13.485 25.145 1.00 50.80 24 GLU T CA 1
ATOM 3165 C C . GLU C 2 24 ? 29.027 13.645 26.280 1.00 48.46 24 GLU T C 1
ATOM 3166 O O . GLU C 2 24 ? 30.205 13.323 26.104 1.00 47.59 24 GLU T O 1
ATOM 3172 N N . TRP C 2 25 ? 28.585 14.149 27.437 1.00 45.81 25 TRP T N 1
ATOM 3173 C CA . TRP C 2 25 ? 29.498 14.200 28.569 1.00 44.64 25 TRP T CA 1
ATOM 3174 C C . TRP C 2 25 ? 28.932 13.936 29.968 1.00 48.11 25 TRP T C 1
ATOM 3175 O O . TRP C 2 25 ? 27.782 14.234 30.298 1.00 49.16 25 TRP T O 1
ATOM 3186 N N . LYS C 2 26 ? 29.795 13.364 30.815 1.00 49.10 26 LYS T N 1
ATOM 3187 C CA . LYS C 2 26 ? 29.522 13.171 32.228 1.00 46.05 26 LYS T CA 1
ATOM 3188 C C . LYS C 2 26 ? 29.405 14.545 32.830 1.00 42.54 26 LYS T C 1
ATOM 3189 O O . LYS C 2 26 ? 30.407 15.231 32.965 1.00 48.27 26 LYS T O 1
ATOM 3195 N N . ASP C 2 27 ? 28.194 14.972 33.167 1.00 45.66 27 ASP T N 1
ATOM 3196 C CA . ASP C 2 27 ? 27.977 16.380 33.533 1.00 44.90 27 ASP T CA 1
ATOM 3197 C C . ASP C 2 27 ? 28.007 16.581 35.034 1.00 47.67 27 ASP T C 1
ATOM 3198 O O . ASP C 2 27 ? 28.806 17.366 35.550 1.00 48.69 27 ASP T O 1
ATOM 3203 N N . LEU C 2 28 ? 27.122 15.875 35.715 1.00 52.83 28 LEU T N 1
ATOM 3204 C CA . LEU C 2 28 ? 26.962 15.996 37.151 1.00 46.32 28 LEU T CA 1
ATOM 3205 C C . LEU C 2 28 ? 27.173 14.633 37.738 1.00 48.78 28 LEU T C 1
ATOM 3206 O O . LEU C 2 28 ? 26.701 13.635 37.194 1.00 46.29 28 LEU T O 1
ATOM 3211 N N . THR C 2 29 ? 27.882 14.588 38.854 1.00 50.41 29 THR T N 1
ATOM 3212 C CA . THR C 2 29 ? 28.041 13.353 39.584 1.00 53.08 29 THR T CA 1
ATOM 3213 C C . THR C 2 29 ? 27.666 13.580 41.053 1.00 50.70 29 THR T C 1
ATOM 3214 O O . THR C 2 29 ? 28.122 14.532 41.655 1.00 45.27 29 THR T O 1
ATOM 3218 N N . LEU C 2 30 ? 26.822 12.704 41.606 1.00 51.73 30 LEU T N 1
ATOM 3219 C CA . LEU C 2 30 ? 26.328 12.829 42.983 1.00 45.06 30 LEU T CA 1
ATOM 3220 C C . LEU C 2 30 ? 26.662 11.600 43.779 1.00 48.24 30 LEU T C 1
ATOM 3221 O O . LEU C 2 30 ? 26.281 10.489 43.401 1.00 50.23 30 LEU T O 1
ATOM 3226 N N . SER C 2 31 ? 27.353 11.772 44.894 1.00 49.87 31 SER T N 1
ATOM 3227 C CA . SER C 2 31 ? 27.604 10.612 45.738 1.00 51.56 31 SER T CA 1
ATOM 3228 C C . SER C 2 31 ? 27.210 10.784 47.189 1.00 53.85 31 SER T C 1
ATOM 3229 O O . SER C 2 31 ? 27.026 11.913 47.682 1.00 46.07 31 SER T O 1
ATOM 3232 N N . THR C 2 32 ? 27.098 9.629 47.851 1.00 48.09 32 THR T N 1
ATOM 3233 C CA . THR C 2 32 ? 26.813 9.524 49.269 1.00 49.22 32 THR T CA 1
ATOM 3234 C C . THR C 2 32 ? 28.091 9.232 50.031 1.00 50.51 32 THR T C 1
ATOM 3235 O O . THR C 2 32 ? 28.844 8.336 49.649 1.00 50.57 32 THR T O 1
ATOM 3239 N N . ARG C 2 33 ? 28.340 9.985 51.103 1.00 45.56 33 ARG T N 1
ATOM 3240 C CA . ARG C 2 33 ? 29.423 9.646 52.018 1.00 44.89 33 ARG T CA 1
ATOM 3241 C C . ARG C 2 33 ? 28.874 9.017 53.286 1.00 48.97 33 ARG T C 1
ATOM 3242 O O . ARG C 2 33 ? 27.891 9.496 53.850 1.00 49.27 33 ARG T O 1
ATOM 3250 N N . PRO C 2 34 ? 29.515 7.938 53.750 1.00 52.11 34 PRO T N 1
ATOM 3251 C CA . PRO C 2 34 ? 29.065 7.237 54.956 1.00 50.07 34 PRO T CA 1
ATOM 3252 C C . PRO C 2 34 ? 28.862 8.194 56.123 1.00 50.69 34 PRO T C 1
ATOM 3253 O O . PRO C 2 34 ? 29.379 9.313 56.121 1.00 47.61 34 PRO T O 1
ATOM 3257 N N . GLU C 2 35 ? 28.117 7.739 57.118 1.00 50.97 35 GLU T N 1
ATOM 3258 C CA . GLU C 2 35 ? 27.781 8.563 58.263 1.00 48.20 35 GLU T CA 1
ATOM 3259 C C . GLU C 2 35 ? 29.010 8.843 59.129 1.00 50.19 35 GLU T C 1
ATOM 3260 O O . GLU C 2 35 ? 29.175 9.954 59.641 1.00 52.22 35 GLU T O 1
ATOM 3266 N N . GLU C 2 36 ? 29.863 7.833 59.296 1.00 48.34 36 GLU T N 1
ATOM 3267 C CA . GLU C 2 36 ? 31.152 8.000 59.975 1.00 45.65 36 GLU T CA 1
ATOM 3268 C C . GLU C 2 36 ? 31.920 9.131 59.332 1.00 47.90 36 GLU T C 1
ATOM 3269 O O . GLU C 2 36 ? 32.781 9.725 59.958 1.00 50.46 36 GLU T O 1
ATOM 3275 N N . GLY C 2 37 ? 31.612 9.420 58.074 1.00 47.42 37 GLY T N 1
ATOM 3276 C CA . GLY C 2 37 ? 32.309 10.467 57.361 1.00 48.83 37 GLY T CA 1
ATOM 3277 C C . GLY C 2 37 ? 32.263 11.794 58.086 1.00 47.61 37 GLY T C 1
ATOM 3278 O O . GLY C 2 37 ? 33.216 12.561 58.039 1.00 49.21 37 GLY T O 1
ATOM 3279 N N . SER C 2 38 ? 31.152 12.082 58.751 1.00 46.85 38 SER T N 1
ATOM 3280 C CA . SER C 2 38 ? 31.097 13.284 59.570 1.00 49.43 38 SER T CA 1
ATOM 3281 C C . SER C 2 38 ? 30.316 13.102 60.867 1.00 47.35 38 SER T C 1
ATOM 3282 O O . SER C 2 38 ? 29.100 12.940 60.877 1.00 43.25 38 SER T O 1
ATOM 3285 N N . SER C 2 39 ? 31.055 13.112 61.968 1.00 48.05 39 SER T N 1
ATOM 3286 C CA . SER C 2 39 ? 30.509 12.741 63.249 1.00 48.83 39 SER T CA 1
ATOM 3287 C C . SER C 2 39 ? 31.048 13.627 64.346 1.00 48.70 39 SER T C 1
ATOM 3288 O O . SER C 2 39 ? 31.988 14.401 64.154 1.00 49.35 39 SER T O 1
ATOM 3291 N N . LEU C 2 40 ? 30.432 13.499 65.507 1.00 47.37 40 LEU T N 1
ATOM 3292 C CA . LEU C 2 40 ? 30.850 14.227 66.667 1.00 46.18 40 LEU T CA 1
ATOM 3293 C C . LEU C 2 40 ? 30.568 13.329 67.840 1.00 45.89 40 LEU T C 1
ATOM 3294 O O . LEU C 2 40 ? 29.547 12.658 67.874 1.00 46.60 40 LEU T O 1
ATOM 3299 N N . HIS C 2 41 ? 31.489 13.285 68.793 1.00 48.75 41 HIS T N 1
ATOM 3300 C CA . HIS C 2 41 ? 31.161 12.765 70.108 1.00 48.28 41 HIS T CA 1
ATOM 3301 C C . HIS C 2 41 ? 31.803 13.600 71.168 1.00 43.89 41 HIS T C 1
ATOM 3302 O O . HIS C 2 41 ? 32.914 14.068 70.992 1.00 46.04 41 HIS T O 1
ATOM 3309 N N . GLU C 2 42 ? 31.066 13.796 72.256 1.00 42.97 42 GLU T N 1
ATOM 3310 C CA . GLU C 2 42 ? 31.443 14.672 73.342 1.00 44.06 42 GLU T CA 1
ATOM 3311 C C . GLU C 2 42 ? 31.256 13.893 74.639 1.00 42.39 42 GLU T C 1
ATOM 3312 O O . GLU C 2 42 ? 30.172 13.387 74.870 1.00 46.18 42 GLU T O 1
ATOM 3318 N N . GLU C 2 43 ? 32.295 13.785 75.470 1.00 41.34 43 GLU T N 1
ATOM 3319 C CA . GLU C 2 43 ? 32.158 13.207 76.815 1.00 42.90 43 GLU T CA 1
ATOM 3320 C C . GLU C 2 43 ? 32.293 14.239 77.936 1.00 45.55 43 GLU T C 1
ATOM 3321 O O . GLU C 2 43 ? 33.353 14.822 78.123 1.00 46.98 43 GLU T O 1
ATOM 3327 N N . ASP C 2 44 ? 31.219 14.446 78.690 1.00 45.83 44 ASP T N 1
ATOM 3328 C CA . ASP C 2 44 ? 31.251 15.290 79.876 1.00 44.34 44 ASP T CA 1
ATOM 3329 C C . ASP C 2 44 ? 31.496 14.434 81.107 1.00 46.55 44 ASP T C 1
ATOM 3330 O O . ASP C 2 44 ? 30.550 13.908 81.686 1.00 47.52 44 ASP T O 1
ATOM 3335 N N . THR C 2 45 ? 32.755 14.292 81.506 1.00 50.16 45 THR T N 1
ATOM 3336 C CA . THR C 2 45 ? 33.114 13.371 82.584 1.00 51.63 45 THR T CA 1
ATOM 3337 C C . THR C 2 45 ? 32.824 13.978 83.950 1.00 52.38 45 THR T C 1
ATOM 3338 O O . THR C 2 45 ? 32.917 13.310 84.987 1.00 49.22 45 THR T O 1
ATOM 3342 N N . GLN C 2 46 ? 32.472 15.251 83.957 1.00 51.44 46 GLN T N 1
ATOM 3343 C CA . GLN C 2 46 ? 32.071 15.861 85.200 1.00 50.89 46 GLN T CA 1
ATOM 3344 C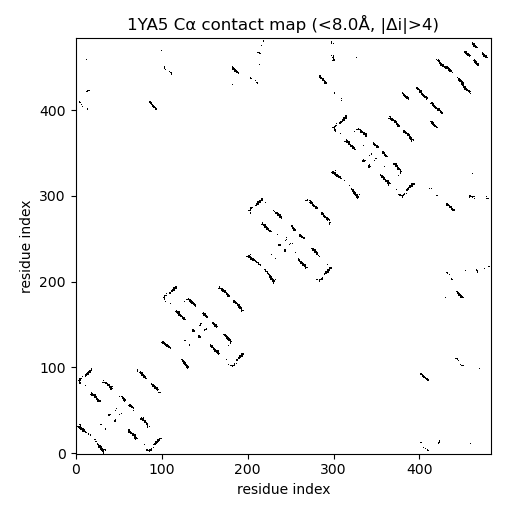 C . GLN C 2 46 ? 30.613 15.553 85.519 1.00 51.19 46 GLN T C 1
ATOM 3345 O O . GLN C 2 46 ? 30.275 15.292 86.677 1.00 54.47 46 GLN T O 1
ATOM 3351 N N . ARG C 2 47 ? 29.755 15.588 84.496 1.00 47.65 47 ARG T N 1
ATOM 3352 C CA . ARG C 2 47 ? 28.320 15.373 84.670 1.00 44.29 47 ARG T CA 1
ATOM 3353 C C . ARG C 2 47 ? 27.884 13.959 84.284 1.00 46.17 47 ARG T C 1
ATOM 3354 O O . ARG C 2 47 ? 26.731 13.588 84.485 1.00 48.18 47 ARG T O 1
ATOM 3362 N N . HIS C 2 48 ? 28.802 13.177 83.726 1.00 44.33 48 HIS T N 1
ATOM 3363 C CA . HIS C 2 48 ? 28.483 11.841 83.224 1.00 47.43 48 HIS T CA 1
ATOM 3364 C C . HIS C 2 48 ? 27.452 11.901 82.110 1.00 48.68 48 HIS T C 1
ATOM 3365 O O . HIS C 2 48 ? 26.433 11.201 82.134 1.00 47.04 48 HIS T O 1
ATOM 3372 N N . GLU C 2 49 ? 27.720 12.752 81.131 1.00 51.15 49 GLU T N 1
ATOM 3373 C CA . GLU C 2 49 ? 26.872 12.834 79.956 1.00 46.39 49 GLU T CA 1
ATOM 3374 C C . GLU C 2 49 ? 27.700 12.637 78.685 1.00 47.50 49 GLU T C 1
ATOM 3375 O O . GLU C 2 49 ? 28.789 13.198 78.544 1.00 45.78 49 GLU T O 1
ATOM 3381 N N . THR C 2 50 ? 27.201 11.803 77.776 1.00 44.55 50 THR T N 1
ATOM 3382 C CA . THR C 2 50 ? 27.886 11.581 76.518 1.00 39.47 50 THR T CA 1
ATOM 3383 C C . THR C 2 50 ? 26.906 11.853 75.403 1.00 43.55 50 THR T C 1
ATOM 3384 O O . THR C 2 50 ? 25.709 11.638 75.554 1.00 42.22 50 THR T O 1
ATOM 3388 N N . TYR C 2 51 ? 27.417 12.352 74.290 1.00 45.54 51 TYR T N 1
ATOM 3389 C CA . TYR C 2 51 ? 26.601 12.574 73.115 1.00 47.32 51 TYR T CA 1
ATOM 3390 C C . TYR C 2 51 ? 27.315 12.040 71.896 1.00 44.44 51 TYR T C 1
ATOM 3391 O O . TYR C 2 51 ? 28.524 12.164 71.790 1.00 49.93 51 TYR T O 1
ATOM 3400 N N . HIS C 2 52 ? 26.576 11.449 70.972 1.00 47.96 52 HIS T N 1
ATOM 3401 C CA . HIS C 2 52 ? 27.161 11.060 69.701 1.00 46.27 52 HIS T CA 1
ATOM 3402 C C . HIS C 2 52 ? 26.242 11.325 68.510 1.00 42.87 52 HIS T C 1
ATOM 3403 O O . HIS C 2 52 ? 25.046 11.092 68.576 1.00 41.67 52 HIS T O 1
ATOM 3410 N N . GLN C 2 53 ? 26.808 11.781 67.406 1.00 41.15 53 GLN T N 1
ATOM 3411 C CA . GLN C 2 53 ? 26.058 11.821 66.173 1.00 41.38 53 GLN T CA 1
ATOM 3412 C C . GLN C 2 53 ? 26.921 11.480 64.980 1.00 44.29 53 GLN T C 1
ATOM 3413 O O . GLN C 2 53 ? 28.125 11.728 64.986 1.00 48.51 53 GLN T O 1
ATOM 3419 N N . GLN C 2 54 ? 26.291 10.884 63.971 1.00 44.44 54 GLN T N 1
ATOM 3420 C CA . GLN C 2 54 ? 26.903 10.663 62.680 1.00 42.75 54 GLN T CA 1
ATOM 3421 C C . GLN C 2 54 ? 25.860 10.896 61.602 1.00 39.49 54 GLN T C 1
ATOM 3422 O O . GLN C 2 54 ? 24.693 10.643 61.813 1.00 44.63 54 GLN T O 1
ATOM 3428 N N . GLY C 2 55 ? 26.276 11.426 60.461 1.00 46.48 55 GLY T N 1
ATOM 3429 C CA . GLY C 2 55 ? 25.335 11.727 59.381 1.00 47.64 55 GLY T CA 1
ATOM 3430 C C . GLY C 2 55 ? 25.933 11.701 57.984 1.00 47.57 55 GLY T C 1
ATOM 3431 O O . GLY C 2 55 ? 27.032 12.216 57.756 1.00 44.71 55 GLY T O 1
ATOM 3432 N N . GLN C 2 56 ? 25.200 11.113 57.042 1.00 41.46 56 GLN T N 1
ATOM 3433 C CA . GLN C 2 56 ? 25.597 11.154 55.648 1.00 38.39 56 GLN T CA 1
ATOM 3434 C C . GLN C 2 56 ? 25.643 12.562 55.113 1.00 48.00 56 GLN T C 1
ATOM 3435 O O . GLN C 2 56 ? 24.918 13.461 55.573 1.00 44.22 56 GLN T O 1
ATOM 3441 N N . SER C 2 57 ? 26.509 12.758 54.131 1.00 45.37 57 SER T N 1
ATOM 3442 C CA . SER C 2 57 ? 26.423 13.943 53.310 1.00 49.85 57 SER T CA 1
ATOM 3443 C C . SER C 2 57 ? 26.573 13.541 51.849 1.00 42.99 57 SER T C 1
ATOM 3444 O O . SER C 2 57 ? 27.266 12.593 51.535 1.00 50.41 57 SER T O 1
ATOM 3447 N N . GLN C 2 58 ? 25.877 14.250 50.977 1.00 48.80 58 GLN T N 1
ATOM 3448 C CA . GLN C 2 58 ? 25.879 13.978 49.548 1.00 49.26 58 GLN T CA 1
ATOM 3449 C C . GLN C 2 58 ? 26.728 15.052 48.882 1.00 48.16 58 GLN T C 1
ATOM 3450 O O . GLN C 2 58 ? 26.456 16.245 49.017 1.00 41.58 58 GLN T O 1
ATOM 3456 N N . VAL C 2 59 ? 27.758 14.623 48.170 1.00 44.85 59 VAL T N 1
ATOM 3457 C CA . VAL C 2 59 ? 28.594 15.558 47.458 1.00 46.52 59 VAL T CA 1
ATOM 3458 C C . VAL C 2 59 ? 28.334 15.648 45.967 1.00 47.63 59 VAL T C 1
ATOM 3459 O O . VAL C 2 59 ? 27.980 14.670 45.306 1.00 44.82 59 VAL T O 1
ATOM 3463 N N . LEU C 2 60 ? 28.497 16.860 45.462 1.00 45.18 60 LEU T N 1
ATOM 3464 C CA . LEU C 2 60 ? 28.152 17.167 44.110 1.00 45.34 60 LEU T CA 1
ATOM 3465 C C . LEU C 2 60 ? 29.375 17.622 43.377 1.00 45.80 60 LEU T C 1
ATOM 3466 O O . LEU C 2 60 ? 30.072 18.549 43.811 1.00 51.72 60 LEU T O 1
ATOM 3471 N N . VAL C 2 61 ? 29.653 16.947 42.271 1.00 48.37 61 VAL T N 1
ATOM 3472 C CA . VAL C 2 61 ? 30.674 17.391 41.330 1.00 49.28 61 VAL T CA 1
ATOM 3473 C C . VAL C 2 61 ? 30.005 17.531 39.982 1.00 49.49 61 VAL T C 1
ATOM 3474 O O . VAL C 2 61 ? 29.378 16.579 39.494 1.00 47.82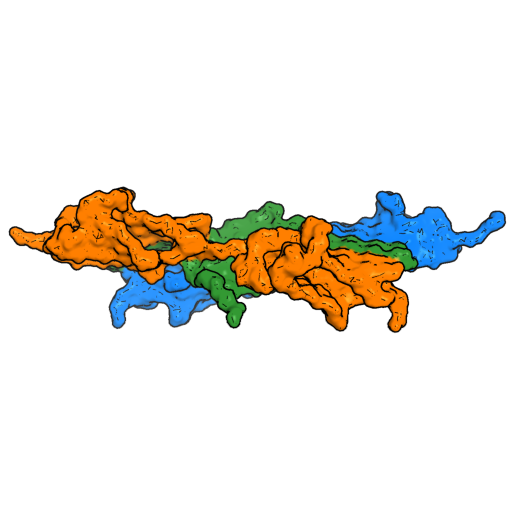 61 VAL T O 1
ATOM 3478 N N . GLN C 2 62 ? 30.131 18.733 39.418 1.00 48.69 62 GLN T N 1
ATOM 3479 C CA . GLN C 2 62 ? 29.651 19.071 38.086 1.00 47.14 62 GLN T CA 1
ATOM 3480 C C . GLN C 2 62 ? 30.778 19.672 37.218 1.00 48.74 62 GLN T C 1
ATOM 3481 O O . GLN C 2 62 ? 31.553 20.499 37.677 1.00 47.49 62 GLN T O 1
ATOM 3487 N N . ARG C 2 63 ? 30.854 19.244 35.962 1.00 53.88 63 ARG T N 1
ATOM 3488 C CA . ARG C 2 63 ? 31.872 19.729 35.013 1.00 51.34 63 ARG T CA 1
ATOM 3489 C C . ARG C 2 63 ? 31.244 20.121 33.686 1.00 49.91 63 ARG T C 1
ATOM 3490 O O . ARG C 2 63 ? 30.055 19.871 33.429 1.00 49.16 63 ARG T O 1
ATOM 3498 N N . SER C 2 64 ? 32.033 20.750 32.832 1.00 48.55 64 SER T N 1
ATOM 3499 C CA . SER C 2 64 ? 31.484 21.217 31.574 1.00 43.47 64 SER T CA 1
ATOM 3500 C C . SER C 2 64 ? 32.518 21.255 30.468 1.00 49.61 64 SER T C 1
ATOM 3501 O O . SER C 2 64 ? 33.727 21.111 30.708 1.00 47.54 64 SER T O 1
ATOM 3504 N N . PRO C 2 65 ? 32.039 21.430 29.232 1.00 49.86 65 PRO T N 1
ATOM 3505 C CA . PRO C 2 65 ? 32.939 21.623 28.107 1.00 44.01 65 PRO T CA 1
ATOM 3506 C C . PRO C 2 65 ? 33.611 22.991 28.171 1.00 46.63 65 PRO T C 1
ATOM 3507 O O . PRO C 2 65 ? 34.764 23.094 27.800 1.00 48.00 65 PRO T O 1
ATOM 3511 N N . TRP C 2 66 ? 32.934 24.038 28.620 1.00 42.63 66 TRP T N 1
ATOM 3512 C CA . TRP C 2 66 ? 33.648 25.316 28.687 1.00 45.57 66 TRP T CA 1
ATOM 3513 C C . TRP C 2 66 ? 34.508 25.507 29.950 1.00 46.37 66 TRP T C 1
ATOM 3514 O O . TRP C 2 66 ? 34.688 26.630 30.411 1.00 45.97 66 TRP T O 1
ATOM 3525 N N . LEU C 2 67 ? 35.009 24.403 30.511 1.00 49.15 67 LEU T N 1
ATOM 3526 C CA . LEU C 2 67 ? 36.048 24.424 31.550 1.00 44.28 67 LEU T CA 1
ATOM 3527 C C . LEU C 2 67 ? 35.654 25.123 32.868 1.00 50.45 67 LEU T C 1
ATOM 3528 O O . LEU C 2 67 ? 36.479 25.754 33.551 1.00 49.66 67 LEU T O 1
ATOM 3533 N N . MET C 2 68 ? 34.379 24.997 33.221 1.00 49.97 68 MET T N 1
ATOM 3534 C CA . MET C 2 68 ? 33.876 25.478 34.480 1.00 43.98 68 MET T CA 1
ATOM 3535 C C . MET C 2 68 ? 33.474 24.264 35.318 1.00 51.65 68 MET T C 1
ATOM 3536 O O . MET C 2 68 ? 32.657 23.415 34.883 1.00 47.68 68 MET T O 1
ATOM 3541 N N . MET C 2 69 ? 34.056 24.159 36.509 1.00 48.14 69 MET T N 1
ATOM 3542 C CA . MET C 2 69 ? 33.623 23.144 37.440 1.00 42.68 69 MET T CA 1
ATOM 3543 C C . MET C 2 69 ? 32.798 23.737 38.565 1.00 48.04 69 MET T C 1
ATOM 3544 O O . MET C 2 69 ? 32.909 24.930 38.929 1.00 44.08 69 MET T O 1
ATOM 3549 N N . ARG C 2 70 ? 31.980 22.871 39.127 1.00 43.92 70 ARG T N 1
ATOM 3550 C CA . ARG C 2 70 ? 31.068 23.258 40.168 1.00 47.33 70 ARG T CA 1
ATOM 3551 C C . ARG C 2 70 ? 31.023 22.068 41.114 1.00 42.75 70 ARG T C 1
ATOM 3552 O O . ARG C 2 70 ? 30.884 20.915 40.674 1.00 50.44 70 ARG T O 1
ATOM 3560 N N . MET C 2 71 ? 31.218 22.331 42.399 1.00 43.83 71 MET T N 1
ATOM 3561 C CA . MET C 2 71 ? 31.167 21.276 43.420 1.00 44.73 71 MET T CA 1
ATOM 3562 C C . MET C 2 71 ? 30.837 21.786 44.807 1.00 50.01 71 MET T C 1
ATOM 3563 O O . MET C 2 71 ? 30.956 22.995 45.119 1.00 49.45 71 MET T O 1
ATOM 3568 N N . GLY C 2 72 ? 30.410 20.850 45.641 1.00 48.16 72 GLY T N 1
ATOM 3569 C CA . GLY C 2 72 ? 30.054 21.162 47.013 1.00 46.67 72 GLY T CA 1
ATOM 3570 C C . GLY C 2 72 ? 29.206 20.099 47.666 1.00 46.95 72 GLY T C 1
ATOM 3571 O O . GLY C 2 72 ? 29.103 18.961 47.179 1.00 47.59 72 GLY T O 1
ATOM 3572 N N . ILE C 2 73 ? 28.607 20.474 48.793 1.00 47.82 73 ILE T N 1
ATOM 3573 C CA . ILE C 2 73 ? 27.822 19.557 49.607 1.00 45.83 73 ILE T CA 1
ATOM 3574 C C . ILE C 2 73 ? 26.365 19.850 49.356 1.00 44.17 73 ILE T C 1
ATOM 3575 O O . ILE C 2 73 ? 25.909 20.982 49.513 1.00 47.77 73 ILE T O 1
ATOM 3580 N N . LEU C 2 74 ? 25.638 18.838 48.927 1.00 42.70 74 LEU T N 1
ATOM 3581 C CA . LEU C 2 74 ? 24.249 19.027 48.617 1.00 50.12 74 LEU T CA 1
ATOM 3582 C C . LEU C 2 74 ? 23.566 19.550 49.863 1.00 54.35 74 LEU T C 1
ATOM 3583 O O . LEU C 2 74 ? 23.608 18.902 50.906 1.00 51.55 74 LEU T O 1
ATOM 3588 N N . GLY C 2 75 ? 22.961 20.730 49.773 1.00 49.73 75 GLY T N 1
ATOM 3589 C CA . GLY C 2 75 ? 22.211 21.235 50.896 1.00 48.68 75 GLY T CA 1
ATOM 3590 C C . GLY C 2 75 ? 22.975 22.347 51.561 1.00 54.06 75 GLY T C 1
ATOM 3591 O O . GLY C 2 75 ? 22.428 23.114 52.338 1.00 54.20 75 GLY T O 1
ATOM 3592 N N A ARG C 2 76 ? 24.259 22.436 51.262 0.50 54.60 76 ARG T N 1
ATOM 3593 N N B ARG C 2 76 ? 24.265 22.429 51.265 0.50 55.34 76 ARG T N 1
ATOM 3594 C CA A ARG C 2 76 ? 25.026 23.601 51.667 0.50 53.31 76 ARG T CA 1
ATOM 3595 C CA B ARG C 2 76 ? 25.062 23.576 51.685 0.50 54.67 76 ARG T CA 1
ATOM 3596 C C A ARG C 2 76 ? 25.454 24.359 50.418 0.50 51.74 76 ARG T C 1
ATOM 3597 C C B ARG C 2 76 ? 25.438 24.409 50.467 0.50 52.71 76 ARG T C 1
ATOM 3598 O O A ARG C 2 76 ? 24.648 24.560 49.506 0.50 53.65 76 ARG T O 1
ATOM 3599 O O B ARG C 2 76 ? 24.587 24.709 49.627 0.50 55.20 76 ARG T O 1
ATOM 3614 N N . GLY C 2 77 ? 26.713 24.763 50.361 1.00 53.14 77 GLY T N 1
ATOM 3615 C CA . GLY C 2 77 ? 27.176 25.618 49.261 1.00 53.82 77 GLY T CA 1
ATOM 3616 C C . GLY C 2 77 ? 27.701 24.919 48.017 1.00 55.87 77 GLY T C 1
ATOM 3617 O O . GLY C 2 77 ? 28.077 23.729 48.043 1.00 46.82 77 GLY T O 1
ATOM 3618 N N . LEU C 2 78 ? 27.722 25.661 46.912 1.00 45.75 78 LEU T N 1
ATOM 3619 C CA . LEU C 2 78 ? 28.509 25.236 45.769 1.00 51.21 78 LEU T CA 1
ATOM 3620 C C . LEU C 2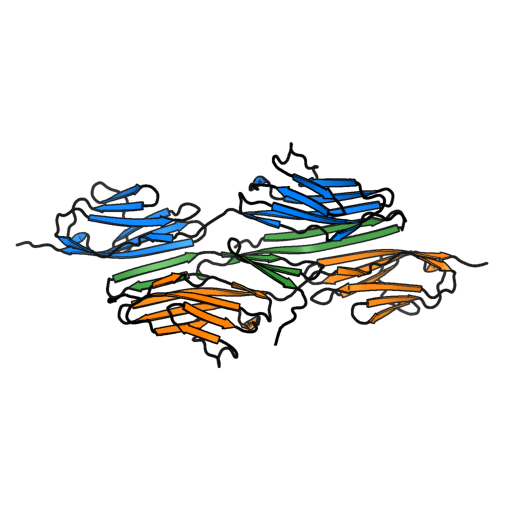 78 ? 29.719 26.113 45.612 1.00 45.83 78 LEU T C 1
ATOM 3621 O O . LEU C 2 78 ? 29.700 27.279 45.988 1.00 50.11 78 LEU T O 1
ATOM 3626 N N . GLN C 2 79 ? 30.793 25.549 45.072 1.00 50.48 79 GLN T N 1
ATOM 3627 C CA . GLN C 2 79 ? 31.907 26.395 44.691 1.00 46.06 79 GLN T CA 1
ATOM 3628 C C . GLN C 2 79 ? 32.222 26.172 43.239 1.00 47.87 79 GLN T C 1
ATOM 3629 O O . GLN C 2 79 ? 32.158 25.030 42.759 1.00 39.76 79 GLN T O 1
ATOM 3635 N N . GLU C 2 80 ? 32.561 27.273 42.561 1.00 39.60 80 GLU T N 1
ATOM 3636 C CA . GLU C 2 80 ? 32.819 27.262 41.138 1.00 39.01 80 GLU T CA 1
ATOM 3637 C C . GLU C 2 80 ? 34.277 27.570 40.796 1.00 41.50 80 GLU T C 1
ATOM 3638 O O . GLU C 2 80 ? 34.871 28.519 41.314 1.00 47.79 80 GLU T O 1
ATOM 3644 N N . TYR C 2 81 ? 34.847 26.772 39.903 1.00 41.94 81 TYR T N 1
ATOM 3645 C CA . TYR C 2 81 ? 36.234 26.930 39.502 1.00 41.62 81 TYR T CA 1
ATOM 3646 C C . TYR C 2 81 ? 36.355 27.140 37.999 1.00 43.86 81 TYR T C 1
ATOM 3647 O O . TYR C 2 81 ? 35.604 26.564 37.228 1.00 44.88 81 TYR T O 1
ATOM 3656 N N . GLN C 2 82 ? 37.310 27.960 37.581 1.00 46.85 82 GLN T N 1
ATOM 3657 C CA . GLN C 2 82 ? 37.596 28.116 36.167 1.00 46.27 82 GLN T CA 1
ATOM 3658 C C . GLN C 2 82 ? 38.824 27.319 35.753 1.00 46.23 82 GLN T C 1
ATOM 3659 O O . GLN C 2 82 ? 39.901 27.616 36.214 1.00 48.35 82 GLN T O 1
ATOM 3665 N N . LEU C 2 83 ? 38.670 26.329 34.877 1.00 44.43 83 LEU T N 1
ATOM 3666 C CA . LEU C 2 83 ? 39.774 25.436 34.525 1.00 41.58 83 LEU T CA 1
ATOM 3667 C C . LEU C 2 83 ? 40.568 25.925 33.335 1.00 44.44 83 LEU T C 1
ATOM 3668 O O . LEU C 2 83 ? 40.030 26.611 32.478 1.00 44.90 83 LEU T O 1
ATOM 3673 N N . PRO C 2 84 ? 41.866 25.574 33.276 1.00 47.68 84 PRO T N 1
ATOM 3674 C CA . PRO C 2 84 ? 42.658 24.961 34.360 1.00 44.09 84 PRO T CA 1
ATOM 3675 C C . PRO C 2 84 ? 42.869 25.908 35.523 1.00 43.75 84 PRO T C 1
ATOM 3676 O O . PRO C 2 84 ? 43.054 27.098 35.309 1.00 41.60 84 PRO T O 1
ATOM 3680 N N . TYR C 2 85 ? 42.825 25.349 36.730 1.00 45.93 85 TYR T N 1
ATOM 3681 C CA . TYR C 2 85 ? 42.879 26.164 37.929 1.00 46.39 85 TYR T CA 1
ATOM 3682 C C . TYR C 2 85 ? 44.137 27.002 37.933 1.00 55.25 85 TYR T C 1
ATOM 3683 O O . TYR C 2 85 ? 45.237 26.508 37.665 1.00 59.58 85 TYR T O 1
ATOM 3692 N N . GLN C 2 86 ? 43.944 28.278 38.245 1.00 59.75 86 GLN T N 1
ATOM 3693 C CA . GLN C 2 86 ? 44.991 29.280 38.117 1.00 52.33 86 GLN T CA 1
ATOM 3694 C C . GLN C 2 86 ? 45.208 29.969 39.440 1.00 52.68 86 GLN T C 1
ATOM 3695 O O . GLN C 2 86 ? 44.575 30.969 39.770 1.00 52.77 86 GLN T O 1
ATOM 3701 N N . ARG C 2 87 ? 46.131 29.387 40.186 1.00 51.39 87 ARG T N 1
ATOM 3702 C CA . ARG C 2 87 ? 46.405 29.752 41.552 1.00 54.49 87 ARG T CA 1
ATOM 3703 C C . ARG C 2 87 ? 46.820 31.211 41.655 1.00 58.29 87 ARG T C 1
ATOM 3704 O O . ARG C 2 87 ? 47.162 31.850 40.657 1.00 54.15 87 ARG T O 1
ATOM 3712 N N . VAL C 2 88 ? 46.795 31.739 42.869 1.00 60.27 88 VAL T N 1
ATOM 3713 C CA . VAL C 2 88 ? 47.311 33.071 43.108 1.00 62.52 88 VAL T CA 1
ATOM 3714 C C . VAL C 2 88 ? 48.374 33.071 44.212 1.00 62.74 88 VAL T C 1
ATOM 3715 O O . VAL C 2 88 ? 48.176 32.495 45.288 1.00 60.40 88 VAL T O 1
ATOM 3719 N N . LEU C 2 89 ? 49.521 33.720 43.907 1.00 66.64 89 LEU T N 1
ATOM 3720 C CA . LEU C 2 89 ? 50.633 33.965 44.854 1.00 67.27 89 LEU T CA 1
ATOM 3721 C C . LEU C 2 89 ? 51.660 34.983 44.301 1.00 66.89 89 LEU T C 1
ATOM 3722 O O . LEU C 2 89 ? 51.730 36.101 44.807 1.00 67.25 89 LEU T O 1
#

Secondary structure (DSSP, 8-state):
---EEEEEEE----EEEETTS-EEEEEEEEEESPPEEEEEETTEEP-TTTSTT-EEEEETTEEEEEETT--GGG-EEEEEEEEETTEEEEEEEEEEEE---EEEEEEE----EEE-TTS-EEEEEEEEEESPPEEEEEETTEEEPP-SSEEEEEETTEEEEEESS--GGG-EEEEEEEEETTEEEEEEEEEEE-----/---B---EEE----EEEETTS-EEE--EE--BS--EEEEEETTEE--TTTSTT-EEEEETTEEEEEESS--GGG-EEEEEEEEETTEEEEEEEEEEEEPP-EEEEEEE----EEEETT--EEEEEEEEEESPPEEEEEETTEE----TTEEEEEETTEEEEEESS--GGG-EEEEEEEEETTEEEEEEEEEEEE---/---EEEEEEEEEEETTTTEEEEEEEEEEEEEEEPGGGSEEEEEETTTTEEEEEEE-EEEEEE--TTSEEEEEETTS-EEEEESSP----

InterPro domains:
  IPR000719 Protein kinase domain [PF00069] (32179-32432)
  IPR000719 Protein kinase domain [PS50011] (32178-32432)
  IPR003598 Immunoglobulin subtype 2 [SM00408] (18-87)
  IPR003598 Immunoglobulin subtype 2 [SM00408] (116-183)
  IPR003598 Immunoglobulin subtype 2 [SM00408] (955-1022)
  IPR003598 Immunoglobulin subtype 2 [SM00408] (1094-1163)
  IPR003598 Immunoglobulin subtype 2 [SM00408] (1303-1371)
  IPR003598 Immunoglobulin subtype 2 [SM00408] (1469-1537)
  IPR003598 Immunoglobulin subtype 2 [SM00408] (1568-1637)
  IPR003598 Immunoglobulin subtype 2 [SM00408] (1853-1919)
  IPR003598 Immunoglobulin subtype 2 [SM00408] (2187-2253)
  IPR003598 Immunoglobulin subtype 2 [SM00408] (2279-2345)
  IPR003598 Immunoglobulin subtype 2 [SM00408] (2457-2523)
  IPR003598 Immunoglobulin subtype 2 [SM00408] (2632-2698)
  IPR003598 Immunoglobulin subtype 2 [SM00408] (3070-3136)
  IPR003598 Immunoglobulin subtype 2 [SM00408] (3251-3318)
  IPR003598 Immunoglobulin subtype 2 [SM00408] (3357-3423)
  IPR003598 Immunoglobulin subtype 2 [SM00408] (3515-3582)
  IPR003598 Immunoglobulin subtype 2 [SM00408] (3633-3701)
  IPR003598 Immunoglobulin subtype 2 [SM00408] (4301-4367)

B-factor: mean 49.6, std 6.58, range [20.0, 86.14]

Solvent-accessible surface area: 24092 Å² total; per-residue (Å²): 198,116,65,89,7,4,30,12,87,58,18,0,36,3,26,23,15,29,75,51,45,74,1,54,1,95,4,72,3,36,14,88,78,107,7,129,36,38,9,50,71,74,62,126,80,14,51,91,105,86,7,110,42,9,122,77,55,60,66,117,16,128,1,89,0,25,5,58,60,1,60,110,78,21,32,15,123,0,19,0,70,0,37,28,76,12,4,69,0,41,1,12,0,46,3,37,4,53,36,102,50,34,59,2,60,6,93,74,79,4,112,26,60,83,35,134,77,37,45,100,4,130,5,58,0,81,4,55,15,94,64,103,8,82,27,85,5,43,72,92,70,66,74,30,136,67,56,166,66,34,92,51,61,100,141,60,50,38,18,12,0,31,1,50,88,0,97,58,135,22,28,15,53,4,25,0,49,0,38,17,82,16,0,105,0,40,1,24,2,67,5,87,3,78,29,146,132,284,216,92,79,72,10,3,45,14,90,92,42,9,48,3,28,8,12,0,62,7,5,67,2,51,1,60,0,59,15,40,17,87,74,114,10,141,37,38,6,41,68,66,65,128,91,14,50,87,104,77,16,106,40,12,110,70,58,69,78,158,26,116,0,69,0,23,2,60,50,3,62,100,84,17,37,18,98,0,17,0,71,0,53,24,80,8,7,52,0,19,0,18,0,11,1,16,3,54,43,41,24,0,2,6,40,12,94,71,60,3,99,19,71,85,22,183,63,40,40,99,2,135,5,59,0,87,4,31,12,42,65,99,6,88,25,81,3,54,64,87,64,67,76,23,161,36,98,160,44,39,103,61,67,102,132,60,50,36,20,15,0,55,0,49,99,2,131,48,142,16,29,17,55,1,20,0,26,0,42,26,73,14,5,133,2,21,1,14,2,69,5,98,6,97,47,128,178,125,85,83,27,91,12,25,0,28,5,64,12,70,29,40,75,118,129,21,33,17,122,14,80,7,93,0,4,22,5,27,22,69,51,19,81,1,28,24,8,79,10,52,29,92,88,107,99,30,54,7,51,36,36,8,48,18,35,2,7,7,11,21,1,8,57,31,59,2,83,0,7,10,26,56,122,48,85,92,106,5,86,5,78,58,99,133,142,221

Sequence (484 aa):
MTTQAPTFTQPLQSVVVLEGSTATFEAHISGFPVPEVSWFRDGQVISTSTLPGVQISFSDGRAKLTIPAVTKANSGRYSLKATNGSGQATSTAELLVKAETAPPNFVQRLQSMTVRQGSQVRLQVRVTGIPTPVVKFYRDGAEIQSSLDFQISQEGDLYSLLIAEAYPEDSGTYSVNATNSVGRATSTAELLVQGETRMTTQAPTFTQPLQQSVVVLEGSTATFEAHISGFPVPEVSWFRDGQVISTSTLPGVQISFSDGRAKLTIPAVTKANSGRYSLKATNGSGQATSTAELLVKAETAPPNFVQRLQSMTVRQGSQVRLQVRVTGIPTPVVKFYRDGAEIQSSLDFQISQEGDLYSLLIAEAYPEDSGTYSVNATNSVGRATSTAELLVQGETMATSELSSEVSEENSERREAFWAEWKDLTLSTRPEEGSSLHEEDTQRHETYHQQGQSQVLVQRSPWLMMRMGILGRRGLQEYQLPYQRVL

Radius of gyration: 31.34 Å; Cα contacts (8 Å, |Δi|>4): 1384; chains: 3; bounding box: 56×42×126 Å

Foldseek 3Di:
DDFFWKDWPFFWEAEEEEAFAKDKTKTFIDGPPFWDKFKDFPNHTDDCVVQPQWDWDADPRMTMIMRHGDHQVRWGKMKMKTGDPVGIDMGIYTYGYDYDWFAKDWPAFWEADEAAFFAKDKTKTFIDIVVFWDKWKDFPPDTDDADPQWHWDDDPRMIITMRHTHDQVRWGKMKMWTDDDPYIDMHIYTYGHDYDDD/DDADWKDWPAFWEADEDEAFAKDKTKTFMDGPPWWDKFKAFPPHGDDCVNQPPWDWDDDPRMTMIMRHGHHQVNWGKMKMKTADPVGIDMGIYTYHYDYDWDWKDWPDFFEEDEEEFFDKDKTKTFIDIVVFWDKFKDFQRHTCPDDPQFDWDDDHRMIITIRGGDDQVRWGKMKMKTGDDPYIDMHIYTYGHHYDD/DDKDWDKDKDWDADPPVGDIDMDIDRFKIKDKDDQVVDKDWDADPPVRDIDIGTDIWMKMWGADPQQKIWIDTVVDDIDIAHPPHDDDD

Nearest PDB structures (foldseek):
  6sdb-assembly1_A  TM=5.283E-01  e=1.507E-36  Homo sapiens
  6sdb-assembly4_D  TM=9.939E-01  e=3.855E-18  Homo sapiens
  8p35-assembly1_A  TM=9.621E-01  e=1.877E-11  Homo sapiens
  2wwk-assembly1_O  TM=9.574E-01  e=4.064E-11  Homo sapiens
  6h4l-assembly1_A  TM=9.627E-01  e=9.299E-11  Homo sapiens